Protein AF-0000000083964251 (afdb_homodimer)

Radius of gyration: 28.66 Å; Cα contacts (8 Å, |Δi|>4): 1732; chains: 2; bounding box: 52×90×76 Å

InterPro domains:
  IPR000073 Alpha/beta hydrolase fold-1 [PF00561] (59-366)
  IPR000073 Alpha/beta hydrolase fold-1 [PR00111] (157-170)
  IPR000073 Alpha/beta hydrolase fold-1 [PR00111] (171-184)
  IPR008220 Homoserine/serine acetyltransferase MetX-like [MF_00296] (21-379)
  IPR008220 Homoserine/serine acetyltransferase MetX-like [NF001209] (28-377)
  IPR008220 Homoserine/serine acetyltransferase MetX-like [PIRSF000443] (26-376)
  IPR008220 Homoserine/serine acetyltransferase MetX-like [PTHR32268] (27-377)
  IPR029058 Alpha/Beta hydrolase fold [G3DSA:3.40.50.1820] (35-374)
  IPR029058 Alpha/Beta hydrolase fold [SSF53474] (28-375)

Solvent-accessible surface area (backbone atoms only — not comparable to full-atom values): 38587 Å² total; per-residue (Å²): 128,89,74,75,81,74,79,66,75,78,65,58,86,57,72,64,69,85,62,68,24,37,41,80,41,67,44,78,61,44,55,48,75,36,84,38,38,53,72,39,82,64,37,37,40,13,30,20,34,32,55,57,71,48,96,82,38,59,35,31,31,39,48,36,40,37,82,89,54,48,29,54,41,27,25,72,56,44,94,50,81,24,85,36,53,81,39,37,32,75,81,33,72,47,27,30,78,71,23,17,35,36,19,49,18,49,67,29,32,74,68,69,10,41,21,23,80,37,62,45,98,85,65,44,54,36,29,60,70,44,57,63,48,43,46,67,50,42,38,56,52,49,49,50,47,33,53,74,72,63,45,73,34,30,38,30,32,28,18,35,40,49,5,9,35,39,30,52,41,39,32,48,76,37,32,87,32,28,46,24,38,36,33,26,35,31,49,61,49,45,45,20,53,54,44,40,54,46,49,50,28,49,49,35,26,64,48,17,78,34,20,57,84,46,58,25,87,84,51,97,49,64,31,49,67,10,40,20,46,22,40,35,53,52,47,58,44,34,34,22,65,68,38,42,36,72,74,32,32,76,38,54,25,89,96,39,45,47,79,49,63,55,74,90,67,73,32,40,35,32,46,49,50,51,37,52,48,56,12,51,58,44,50,76,71,53,47,61,64,21,52,46,39,46,50,51,11,52,50,52,32,42,60,26,69,96,44,95,32,60,48,58,29,37,42,49,36,67,82,31,50,72,45,39,28,25,21,69,42,15,71,63,42,40,43,67,47,32,47,51,52,29,58,43,31,73,67,62,48,76,69,46,74,32,91,34,72,43,2,40,49,23,60,67,80,43,41,60,75,45,33,68,59,41,38,62,76,65,66,49,72,132,127,88,75,75,79,76,78,67,75,78,64,58,84,57,74,62,67,84,62,65,24,36,40,79,42,62,44,77,62,44,56,48,76,38,83,38,38,53,74,41,84,64,35,37,39,12,30,20,34,32,54,57,72,48,95,81,37,60,35,30,30,41,47,37,41,36,80,91,55,48,28,53,41,29,24,71,57,44,94,51,82,22,84,37,54,81,38,36,33,76,84,34,72,49,26,29,80,71,23,16,36,35,18,50,18,50,67,29,31,73,70,69,10,41,22,22,81,37,62,46,98,86,67,44,54,38,29,61,69,46,57,63,47,42,46,67,49,43,38,56,52,48,49,50,47,33,53,74,72,61,45,72,33,30,37,30,31,28,18,34,40,50,3,9,34,40,30,51,42,38,33,48,76,38,33,88,33,27,46,25,38,36,33,24,35,31,49,61,48,44,48,20,52,54,42,40,56,45,50,50,26,50,48,35,26,66,48,18,80,36,20,59,84,45,59,25,86,86,50,95,49,64,32,50,68,11,39,22,45,23,40,35,54,51,50,58,44,33,34,24,62,68,40,42,35,71,75,31,32,76,39,54,25,90,96,39,45,48,80,49,63,55,75,89,66,73,30,41,34,33,47,51,51,51,36,50,49,54,12,53,58,45,51,74,72,53,45,61,64,21,52,47,38,46,49,51,11,52,50,53,32,43,61,26,68,96,42,93,33,60,49,58,29,38,42,49,36,66,81,32,48,72,45,40,29,24,20,70,42,13,71,62,42,39,42,67,48,31,46,50,54,28,57,44,30,73,69,61,47,75,69,45,75,33,92,36,72,41,2,40,48,24,59,68,81,42,42,60,75,46,34,68,59,42,38,61,75,65,68,50,72,129

Foldseek 3Di:
DLDPPPVPDPCDQVPPDDFQAQDKGKDKLAKDAAPVGDIDGIWMKIKGKFADQDPVSQFEEEEEEALLAARRQAQGVHDDGHLQHQADYDPHLNHSPRHIYMYIGFDQWDPHIPHQQDAGPVGARCFLVDDQHALLNRLVSVVSVCVVVVQQAHLEQEYEHLSLCSQLLNCLVPVVRYAAYEYELYFQAADPVLLVLLVQLLVLLVVQPQCVSRRNNPPPDHSLRSQLVSQLSVVPLQWFPVVLCVPFNFAFDPPFAQDDDDPDDHGDGPSVVVSSVRSVVSSSPTHSSSSNSSSSNSNGRHSCVVHPDPLRSLQSNVNHHYAAEYEPRADNRHVVNSQVRQCSHPDRDDYHYFDDNTYNCCCRPVVSVCSVVCCVRRNVDD/DLDPPLVPPPCDQVPPDDFQAQDKGKDKLAKDAAPVGDIDGIWMKIKGKFADQDPVSQFEEEEEEALLAARRQAQGVHDDGHLQHQADYDPHLNHSPRHIYMYIGFDQWDPHIPHQQDAGPVGARCFLVDDQHALLNRLVSVVSVCVVVVQQAHLEQEYEHLSLCSQLLNCLVPVVRYAAYEYELYFQAADPVLLVLLVQLLVLLVVQPQCVSRRNNPPPDHSLRSNLVSQLSVLPLQWFPVVLCVPFNFAFDPPFAQDDDDPDDHGDGPSVVVSSVRSVVSSSPTHSSSSNSSSSNSNGGHSCVVHPDPLRSQQSNVNHHYAAEYEPRADNRHVVNSQVRQCSHPDRDDYHYFDDNTYNCCCRVVVSVCSVVCCVRRNVDD

Organism: NCBI:txid453836

pLDDT: mean 94.1, std 14.7, range [18.41, 98.94]

Sequence (764 aa):
MASIVTTEDTIGTEELAEGTHGILRRASVGEYSFEFGGYLPQVALAYETWGELNSERSNAVLVMHALTGDAHVSRGDSQTDGWWEDFVGPGLTVDTDRFYVVSVNMVGGCNGSTGPASLDEQGVPWGSRFPFVTIKDSVRLEQRLATQLGIERWHTVLGGSMGGARALEYAVEFPEQVANLVVMASTGQASAEQIAFAQVQTQSIRLDPHFAGGDYYQNQARPDEGLGLARRLAHLTYRSEAELEHRFGRKAQDGEVPDAPFEGHRGRYQVESYLDHQASKLVNRFDANSYLVLTEALMSHDVARGHESFEHALARLEQVNVLVAAVKSDRLYYPEQSVKLAASLATPKPVHYIDSPIGHDGFLTDAAQLDGVLRTLVFDEDMASIVTTEDTIGTEELAEGTHGILRRASVGEYSFEFGGYLPQVALAYETWGELNSERSNAVLVMHALTGDAHVSRGDSQTDGWWEDFVGPGLTVDTDRFYVVSVNMVGGCNGSTGPASLDEQGVPWGSRFPFVTIKDSVRLEQRLATQLGIERWHTVLGGSMGGARALEYAVEFPEQVANLVVMASTGQASAEQIAFAQVQTQSIRLDPHFAGGDYYQNQARPDEGLGLARRLAHLTYRSEAELEHRFGRKAQDGEVPDAPFEGHRGRYQVESYLDHQASKLVNRFDANSYLVLTEALMSHDVARGHESFEHALARLEQVNVLVAAVKSDRLYYPEQSVKLAASLATPKPVHYIDSPIGHDGFLTDAAQLDGVLRTLVFDED

Secondary structure (DSSP, 8-state):
------------S---SS-SBT--EEEEEEEEE-TTS-EEEEEEEEEEEES---TT---EEEEE--TT--S--S-TTSSS--TTTTTEETTSSEETTTSEEEEEPPTT-SSSSS-TTSB-TTS-B-GGGSPP--HHHHHHHHHHHHHHTT-SSEEEEEEETHHHHHHHHHHHH-GGGEEEEEEES--SB--HHHHHHHHHHHHHHHHSTT-GGG--TTSS---HHHHHHHHHHHHHHHS-HHHHHHHTTTPBPTT--SSS--SSS---BHHHHHHHHHHHHHHTT--HHHHHHHHHHHHT-BTTTTSS-HHHHHHTTTTSEEEEEEETT-SSS-HHHHHHHHHTSSS--PEEEE--TT-TTHHHHTGGGGHHHHIIIII---/------------S---SS-SBT--EEEEEEEEE-TTS-EEEEEEEEEEEES---TT---EEEEE--TT--S--S-TTSSS--TTTTTEETTSSEETTTSEEEEEPPTT-SSSSS-TTSB-TTS-B-GGGSPP--HHHHHHHHHHHHHHTT-SSEEEEEEETHHHHHHHHHHHH-GGGEEEEEEES--SB--HHHHHHHHHHHHHHHHSTT-GGG--TTSS---HHHHHHHHHHHHHHHS-HHHHHHHTTTPBPTT--SSS--SSS---BHHHHHHHHHHHHHHTT--HHHHHHHHHHHHT-BTTTTSS-HHHHHHTTTTSEEEEEEETT-SSS-HHHHHHHHHTSSS--PEEEE--TT-TTHHHHTGGGGHHHHIIIII---

Structure (mmCIF, N/CA/C/O backbone):
data_AF-0000000083964251-model_v1
#
loop_
_entity.id
_entity.type
_entity.pdbx_description
1 polymer 'Homoserine O-acetyltransferase'
#
loop_
_atom_site.group_PDB
_atom_site.id
_atom_site.type_symbol
_atom_site.label_atom_id
_atom_site.label_alt_id
_atom_site.label_comp_id
_atom_site.label_asym_id
_atom_site.label_entity_id
_atom_site.label_seq_id
_atom_site.pdbx_PDB_ins_code
_atom_site.Cartn_x
_atom_site.Cartn_y
_atom_site.Cartn_z
_atom_site.occupancy
_atom_site.B_iso_or_equiv
_atom_site.auth_seq_id
_atom_site.auth_comp_id
_atom_site.auth_asym_id
_atom_site.auth_atom_id
_atom_site.pdbx_PDB_model_num
ATOM 1 N N . MET A 1 1 ? 18.406 0.92 27.328 1 18.5 1 MET A N 1
ATOM 2 C CA . MET A 1 1 ? 17.156 1.455 27.859 1 18.5 1 MET A CA 1
ATOM 3 C C . MET A 1 1 ? 16.828 2.807 27.219 1 18.5 1 MET A C 1
ATOM 5 O O . MET A 1 1 ? 17.469 3.809 27.531 1 18.5 1 MET A O 1
ATOM 9 N N . ALA A 1 2 ? 16.547 2.695 25.859 1 26.42 2 ALA A N 1
ATOM 10 C CA . ALA A 1 2 ? 16.484 3.855 24.969 1 26.42 2 ALA A CA 1
ATOM 11 C C . ALA A 1 2 ? 15.57 4.934 25.531 1 26.42 2 ALA A C 1
ATOM 13 O O . ALA A 1 2 ? 14.375 4.703 25.719 1 26.42 2 ALA A O 1
ATOM 14 N N . SER A 1 3 ? 16.031 5.84 26.453 1 21.2 3 SER A N 1
ATOM 15 C CA . SER A 1 3 ? 15.383 6.848 27.297 1 21.2 3 SER A CA 1
ATOM 16 C C . SER A 1 3 ? 14.523 7.793 26.469 1 21.2 3 SER A C 1
ATOM 18 O O . SER A 1 3 ? 15.023 8.43 25.531 1 21.2 3 SER A O 1
ATOM 20 N N . ILE A 1 4 ? 13.258 7.574 26.25 1 26.89 4 ILE A N 1
ATOM 21 C CA . ILE A 1 4 ? 12.281 8.539 25.766 1 26.89 4 ILE A CA 1
ATOM 22 C C . ILE A 1 4 ? 12.359 9.812 26.609 1 26.89 4 ILE A C 1
ATOM 24 O O . ILE A 1 4 ? 12.227 9.766 27.828 1 26.89 4 ILE A O 1
ATOM 28 N N . VAL A 1 5 ? 13.125 10.82 26.188 1 27.44 5 VAL A N 1
ATOM 29 C CA . VAL A 1 5 ? 13.297 12.125 26.812 1 27.44 5 VAL A CA 1
ATOM 30 C C . VAL A 1 5 ? 11.93 12.734 27.125 1 27.44 5 VAL A C 1
ATOM 32 O O . VAL A 1 5 ? 11.148 13.016 26.219 1 27.44 5 VAL A O 1
ATOM 35 N N . THR A 1 6 ? 11.266 12.195 28.156 1 27.7 6 THR A N 1
ATOM 36 C CA . THR A 1 6 ? 10.094 12.828 28.75 1 27.7 6 THR A CA 1
ATOM 37 C C . THR A 1 6 ? 10.383 14.281 29.094 1 27.7 6 THR A C 1
ATOM 39 O O . THR A 1 6 ? 11.156 14.57 30.016 1 27.7 6 THR A O 1
ATOM 42 N N . THR A 1 7 ? 10.492 15.141 28.125 1 27.19 7 THR A N 1
ATOM 43 C CA . THR A 1 7 ? 10.727 16.562 28.359 1 27.19 7 THR A CA 1
ATOM 44 C C . THR A 1 7 ? 9.594 17.172 29.172 1 27.19 7 THR A C 1
ATOM 46 O O . THR A 1 7 ? 8.492 17.375 28.656 1 27.19 7 THR A O 1
ATOM 49 N N . GLU A 1 8 ? 9.359 16.75 30.391 1 26.19 8 GLU A N 1
ATOM 50 C CA . GLU A 1 8 ? 8.414 17.297 31.359 1 26.19 8 GLU A CA 1
ATOM 51 C C . GLU A 1 8 ? 8.562 18.812 31.469 1 26.19 8 GLU A C 1
ATOM 53 O O . GLU A 1 8 ? 7.883 19.469 32.25 1 26.19 8 GLU A O 1
ATOM 58 N N . ASP A 1 9 ? 9.734 19.469 31.422 1 27.78 9 ASP A N 1
ATOM 59 C CA . ASP A 1 9 ? 9.781 20.812 32 1 27.78 9 ASP A CA 1
ATOM 60 C C . ASP A 1 9 ? 8.727 21.719 31.375 1 27.78 9 ASP A C 1
ATOM 62 O O . ASP A 1 9 ? 8.633 21.812 30.141 1 27.78 9 ASP A O 1
ATOM 66 N N . THR A 1 10 ? 7.562 21.953 31.969 1 29.05 10 THR A N 1
ATOM 67 C CA . THR A 1 10 ? 6.629 23.047 31.719 1 29.05 10 THR A CA 1
ATOM 68 C C . THR A 1 10 ? 7.375 24.328 31.312 1 29.05 10 THR A C 1
ATOM 70 O O . THR A 1 10 ? 8.023 24.953 32.156 1 29.05 10 THR A O 1
ATOM 73 N N . ILE A 1 11 ? 8.172 24.359 30.344 1 29.7 11 ILE A N 1
ATOM 74 C CA . ILE A 1 11 ? 8.906 25.562 29.953 1 29.7 11 ILE A CA 1
ATOM 75 C C . ILE A 1 11 ? 7.938 26.734 29.828 1 29.7 11 ILE A C 1
ATOM 77 O O . ILE A 1 11 ? 6.996 26.688 29.047 1 29.7 11 ILE A O 1
ATOM 81 N N . GLY A 1 12 ? 7.492 27.469 30.938 1 30.11 12 GLY A N 1
ATOM 82 C CA . GLY A 1 12 ? 7.145 28.859 30.688 1 30.11 12 GLY A CA 1
ATOM 83 C C . GLY A 1 12 ? 7.703 29.375 29.375 1 30.11 12 GLY A C 1
ATOM 84 O O . GLY A 1 12 ? 8.555 28.734 28.75 1 30.11 12 GLY A O 1
ATOM 85 N N . THR A 1 13 ? 7.141 30.531 28.766 1 32.75 13 THR A N 1
ATOM 86 C CA . THR A 1 13 ? 7.809 31.141 27.625 1 32.75 13 THR A CA 1
ATOM 87 C C . THR A 1 13 ? 9.32 30.984 27.734 1 32.75 13 THR A C 1
ATOM 89 O O . THR A 1 13 ? 10.008 31.859 28.281 1 32.75 13 THR A O 1
ATOM 92 N N . GLU A 1 14 ? 9.828 30 28.594 1 33.5 14 GLU A N 1
ATOM 93 C CA . GLU A 1 14 ? 11.281 29.938 28.719 1 33.5 14 GLU A CA 1
ATOM 94 C C . GLU A 1 14 ? 11.953 29.938 27.359 1 33.5 14 GLU A C 1
ATOM 96 O O . GLU A 1 14 ? 11.648 29.078 26.516 1 33.5 14 GLU A O 1
ATOM 101 N N . GLU A 1 15 ? 12.234 31.109 26.891 1 37.28 15 GLU A N 1
ATOM 102 C CA . GLU A 1 15 ? 13.109 31.453 25.766 1 37.28 15 GLU A CA 1
ATOM 103 C C . GLU A 1 15 ? 14.25 30.453 25.641 1 37.28 15 GLU A C 1
ATOM 105 O O . GLU A 1 15 ? 15.109 30.359 26.516 1 37.28 15 GLU A O 1
ATOM 110 N N . LEU A 1 16 ? 14.008 29.297 25.328 1 39.72 16 LEU A N 1
ATOM 111 C CA . LEU A 1 16 ? 15.203 28.516 25.062 1 39.72 16 LEU A CA 1
ATOM 112 C C . LEU A 1 16 ? 16.328 29.406 24.531 1 39.72 16 LEU A C 1
ATOM 114 O O . LEU A 1 16 ? 16.297 30.625 24.719 1 39.72 16 LEU A O 1
ATOM 118 N N . ALA A 1 17 ? 16.859 28.875 23.188 1 43.91 17 ALA A N 1
ATOM 119 C CA . ALA A 1 17 ? 18.109 29.328 22.594 1 43.91 17 ALA A CA 1
ATOM 120 C C . ALA A 1 17 ? 18.062 30.828 22.312 1 43.91 17 ALA A C 1
ATOM 122 O O . ALA A 1 17 ? 16.984 31.391 22.109 1 43.91 17 ALA A O 1
ATOM 123 N N . GLU A 1 18 ? 19.031 31.375 22.422 1 54.62 18 GLU A N 1
ATOM 124 C CA . GLU A 1 18 ? 19.312 32.688 21.859 1 54.62 18 GLU A CA 1
ATOM 125 C C . GLU A 1 18 ? 18.953 32.75 20.375 1 54.62 18 GLU A C 1
ATOM 127 O O . GLU A 1 18 ? 19.172 31.797 19.641 1 54.62 18 GLU A O 1
ATOM 132 N N . GLY A 1 19 ? 17.812 33.375 19.969 1 68.5 19 GLY A N 1
ATOM 133 C CA . GLY A 1 19 ? 17.297 33.594 18.641 1 68.5 19 GLY A CA 1
ATOM 134 C C . GLY A 1 19 ? 15.781 33.562 18.562 1 68.5 19 GLY A C 1
ATOM 135 O O . GLY A 1 19 ? 15.125 33.188 19.531 1 68.5 19 GLY A O 1
ATOM 136 N N . THR A 1 20 ? 15.32 34.094 17.516 1 81.38 20 THR A N 1
ATOM 137 C CA . THR A 1 20 ? 13.883 34.281 17.375 1 81.38 20 THR A CA 1
ATOM 138 C C . THR A 1 20 ? 13.336 33.438 16.234 1 81.38 20 THR A C 1
ATOM 140 O O . THR A 1 20 ? 12.242 32.844 16.328 1 81.38 20 THR A O 1
ATOM 143 N N . HIS A 1 21 ? 14.227 33.094 15.305 1 92.5 21 HIS A N 1
ATOM 144 C CA . HIS A 1 21 ? 13.734 32.406 14.102 1 92.5 21 HIS A CA 1
ATOM 145 C C . HIS A 1 21 ? 13.961 30.906 14.195 1 92.5 21 HIS A C 1
ATOM 147 O O . HIS A 1 21 ? 15.086 30.453 14.375 1 92.5 21 HIS A O 1
ATOM 153 N N . GLY A 1 22 ? 12.859 30.172 14.094 1 95.62 22 GLY A N 1
ATOM 154 C CA . GLY A 1 22 ? 12.961 28.734 14.055 1 95.62 22 GLY A CA 1
ATOM 155 C C . GLY A 1 22 ? 13.211 28.109 15.422 1 95.62 22 GLY A C 1
ATOM 156 O O . GLY A 1 22 ? 13.836 27.062 15.523 1 95.62 22 GLY A O 1
ATOM 157 N N . ILE A 1 23 ? 12.891 28.828 16.422 1 95.94 23 ILE A N 1
ATOM 158 C CA . ILE A 1 23 ? 13.031 28.344 17.781 1 95.94 23 ILE A CA 1
ATOM 159 C C . ILE A 1 23 ? 11.656 27.953 18.328 1 95.94 23 ILE A C 1
ATOM 161 O O . ILE A 1 23 ? 10.711 28.75 18.281 1 95.94 23 ILE A O 1
ATOM 165 N N . LEU A 1 24 ? 11.602 26.75 18.828 1 96.69 24 LEU A N 1
ATOM 166 C CA . LEU A 1 24 ? 10.328 26.203 19.281 1 96.69 24 LEU A CA 1
ATOM 167 C C . LEU A 1 24 ? 9.812 26.953 20.5 1 96.69 24 LEU A C 1
ATOM 169 O O . LEU A 1 24 ? 10.547 27.156 21.469 1 96.69 24 LEU A O 1
ATOM 173 N N . ARG A 1 25 ? 8.648 27.391 20.422 1 97.12 25 ARG A N 1
ATOM 174 C CA . ARG A 1 25 ? 7.91 28.016 21.516 1 97.12 25 ARG A CA 1
ATOM 175 C C . ARG A 1 25 ? 6.605 27.281 21.797 1 97.12 25 ARG A C 1
ATOM 177 O O . ARG A 1 25 ? 6.145 26.5 20.969 1 97.12 25 ARG A O 1
ATOM 184 N N . ARG A 1 26 ? 6.039 27.531 22.938 1 97.44 26 ARG A N 1
ATOM 185 C CA . ARG A 1 26 ? 4.77 26.906 23.312 1 97.44 26 ARG A CA 1
ATOM 186 C C . ARG A 1 26 ? 3.787 27.953 23.844 1 97.44 26 ARG A C 1
ATOM 188 O O . ARG A 1 26 ? 4.176 28.859 24.562 1 97.44 26 ARG A O 1
ATOM 195 N N . ALA A 1 27 ? 2.586 27.812 23.469 1 98 27 ALA A N 1
ATOM 196 C CA . ALA A 1 27 ? 1.52 28.688 23.953 1 98 27 ALA A CA 1
ATOM 197 C C . ALA A 1 27 ? 0.315 27.875 24.422 1 98 27 ALA A C 1
ATOM 199 O O . ALA A 1 27 ? -0.091 26.922 23.766 1 98 27 ALA A O 1
ATOM 200 N N . SER A 1 28 ? -0.225 28.234 25.578 1 98.25 28 SER A N 1
ATOM 201 C CA . SER A 1 28 ? -1.48 27.641 26.031 1 98.25 28 SER A CA 1
ATOM 202 C C . SER A 1 28 ? -2.67 28.234 25.281 1 98.25 28 SER A C 1
ATOM 204 O O . SER A 1 28 ? -2.793 29.453 25.156 1 98.25 28 SER A O 1
ATOM 206 N N . VAL A 1 29 ? -3.496 27.344 24.781 1 98.38 29 VAL A N 1
ATOM 207 C CA . VAL A 1 29 ? -4.641 27.844 24.031 1 98.38 29 VAL A CA 1
ATOM 208 C C . VAL A 1 29 ? -5.938 27.469 24.75 1 98.38 29 VAL A C 1
ATOM 210 O O . VAL A 1 29 ? -7.016 27.484 24.141 1 98.38 29 VAL A O 1
ATOM 213 N N . GLY A 1 30 ? -5.883 27.031 26 1 98.12 30 GLY A N 1
ATOM 214 C CA . GLY A 1 30 ? -7.035 26.828 26.859 1 98.12 30 GLY A CA 1
ATOM 215 C C . GLY A 1 30 ? -7.629 25.438 26.75 1 98.12 30 GLY A C 1
ATOM 216 O O . GLY A 1 30 ? -7.027 24.547 26.156 1 98.12 30 GLY A O 1
ATOM 217 N N . GLU A 1 31 ? -8.812 25.281 27.453 1 98.5 31 GLU A N 1
ATOM 218 C CA . GLU A 1 31 ? -9.547 24.016 27.406 1 98.5 31 GLU A CA 1
ATOM 219 C C . GLU A 1 31 ? -10.227 23.812 26.047 1 98.5 31 GLU A C 1
ATOM 221 O O . GLU A 1 31 ? -10.469 24.781 25.328 1 98.5 31 GLU A O 1
ATOM 226 N N . TYR A 1 32 ? -10.469 22.578 25.734 1 98.69 32 TYR A N 1
ATOM 227 C CA . TYR A 1 32 ? -11.055 22.359 24.422 1 98.69 32 TYR A CA 1
ATOM 228 C C . TYR A 1 32 ? -11.938 21.109 24.422 1 98.69 32 TYR A C 1
ATOM 230 O O . TYR A 1 32 ? -11.547 20.062 24.938 1 98.69 32 TYR A O 1
ATOM 238 N N . SER A 1 33 ? -13.18 21.25 23.875 1 98.38 33 SER A N 1
ATOM 239 C CA . SER A 1 33 ? -14.07 20.141 23.562 1 98.38 33 SER A CA 1
ATOM 240 C C . SER A 1 33 ? -14 19.766 22.094 1 98.38 33 SER A C 1
ATOM 242 O O . SER A 1 33 ? -14.336 20.562 21.219 1 98.38 33 SER A O 1
ATOM 244 N N . PHE A 1 34 ? -13.656 18.516 21.828 1 98.12 34 PHE A N 1
ATOM 245 C CA . PHE A 1 34 ? -13.367 18.078 20.469 1 98.12 34 PHE A CA 1
ATOM 246 C C . PHE A 1 34 ? -14.648 17.734 19.719 1 98.12 34 PHE A C 1
ATOM 248 O O . PHE A 1 34 ? -15.648 17.375 20.344 1 98.12 34 PHE A O 1
ATOM 255 N N . GLU A 1 35 ? -14.586 17.828 18.406 1 97.56 35 GLU A N 1
ATOM 256 C CA . GLU A 1 35 ? -15.734 17.719 17.516 1 97.56 35 GLU A CA 1
ATOM 257 C C . GLU A 1 35 ? -16.438 16.375 17.672 1 97.56 35 GLU A C 1
ATOM 259 O O . GLU A 1 35 ? -17.672 16.312 17.656 1 97.56 35 GLU A O 1
ATOM 264 N N . PHE A 1 36 ? -15.664 15.273 17.797 1 96.81 36 PHE A N 1
ATOM 265 C CA . PHE A 1 36 ? -16.266 13.945 17.859 1 96.81 36 PHE A CA 1
ATOM 266 C C . PHE A 1 36 ? -16.344 13.453 19.297 1 96.81 36 PHE A C 1
ATOM 268 O O . PHE A 1 36 ? -16.562 12.266 19.531 1 96.81 36 PHE A O 1
ATOM 275 N N . GLY A 1 37 ? -16.016 14.32 20.25 1 94.75 37 GLY A N 1
ATOM 276 C CA . GLY A 1 37 ? -16.078 13.977 21.672 1 94.75 37 GLY A CA 1
ATOM 277 C C . GLY A 1 37 ? -14.719 14.016 22.344 1 94.75 37 GLY A C 1
ATOM 278 O O . GLY A 1 37 ? -13.688 13.992 21.672 1 94.75 37 GLY A O 1
ATOM 279 N N . GLY A 1 38 ? -14.75 14.078 23.641 1 95.38 38 GLY A N 1
ATOM 280 C CA . GLY A 1 38 ? -13.531 14.219 24.438 1 95.38 38 GLY A CA 1
ATOM 281 C C . GLY A 1 38 ? -13.258 15.648 24.859 1 95.38 38 GLY A C 1
ATOM 282 O O . GLY A 1 38 ? -13.852 16.594 24.328 1 95.38 38 GLY A O 1
ATOM 283 N N . TYR A 1 39 ? -12.445 15.734 25.812 1 97.06 39 TYR A N 1
ATOM 284 C CA . TYR A 1 39 ? -12.18 17.016 26.438 1 97.06 39 TYR A CA 1
ATOM 285 C C . TYR A 1 39 ? -10.773 17.062 27.016 1 97.06 39 TYR A C 1
ATOM 287 O O . TYR A 1 39 ? -10.305 16.078 27.594 1 97.06 39 TYR A O 1
ATOM 295 N N . LEU A 1 40 ? -10.109 18.172 26.766 1 98.44 40 LEU A N 1
ATOM 296 C CA . LEU A 1 40 ? -8.844 18.469 27.422 1 98.44 40 LEU A CA 1
ATOM 297 C C . LEU A 1 40 ? -8.945 19.766 28.219 1 98.44 40 LEU A C 1
ATOM 299 O O . LEU A 1 40 ? -9.344 20.812 27.672 1 98.44 40 LEU A O 1
ATOM 303 N N . PRO A 1 41 ? -8.547 19.734 29.453 1 98.06 41 PRO A N 1
ATOM 304 C CA . PRO A 1 41 ? -8.656 20.938 30.297 1 98.06 41 PRO A CA 1
ATOM 305 C C . PRO A 1 41 ? -7.672 22.031 29.891 1 98.06 41 PRO A C 1
ATOM 307 O O . PRO A 1 41 ? -7.895 23.203 30.188 1 98.06 41 PRO A O 1
ATOM 310 N N . GLN A 1 42 ? -6.621 21.672 29.281 1 97.5 42 GLN A N 1
ATOM 311 C CA . GLN A 1 42 ? -5.609 22.594 28.781 1 97.5 42 GLN A CA 1
ATOM 312 C C . GLN A 1 42 ? -4.91 22.031 27.547 1 97.5 42 GLN A C 1
ATOM 314 O O . GLN A 1 42 ? -4.465 20.891 27.547 1 97.5 42 GLN A O 1
ATOM 319 N N . VAL A 1 43 ? -4.84 22.875 26.547 1 98.75 43 VAL A N 1
ATOM 320 C CA . VAL A 1 43 ? -4.121 22.516 25.328 1 98.75 43 VAL A CA 1
ATOM 321 C C . VAL A 1 43 ? -2.986 23.5 25.078 1 98.75 43 VAL A C 1
ATOM 323 O O . VAL A 1 43 ? -3.174 24.719 25.203 1 98.75 43 VAL A O 1
ATOM 326 N N . ALA A 1 44 ? -1.842 22.969 24.859 1 98.62 44 ALA A N 1
ATOM 327 C CA . ALA A 1 44 ? -0.703 23.766 24.422 1 98.62 44 ALA A CA 1
ATOM 328 C C . ALA A 1 44 ? -0.325 23.469 22.984 1 98.62 44 ALA A C 1
ATOM 330 O O . ALA A 1 44 ? -0.366 22.312 22.547 1 98.62 44 ALA A O 1
ATOM 331 N N . LEU A 1 45 ? 0.016 24.516 22.266 1 98.81 45 LEU A N 1
ATOM 332 C CA . LEU A 1 45 ? 0.527 24.375 20.906 1 98.81 45 LEU A CA 1
ATOM 333 C C . LEU A 1 45 ? 1.983 24.828 20.828 1 98.81 45 LEU A C 1
ATOM 335 O O . LEU A 1 45 ? 2.34 25.891 21.328 1 98.81 45 LEU A O 1
ATOM 339 N N . ALA A 1 46 ? 2.787 23.953 20.266 1 98.75 46 ALA A N 1
ATOM 340 C CA . ALA A 1 46 ? 4.16 24.312 19.938 1 98.75 46 ALA A CA 1
ATOM 341 C C . ALA A 1 46 ? 4.23 24.953 18.547 1 98.75 46 ALA A C 1
ATOM 343 O O . ALA A 1 46 ? 3.537 24.531 17.625 1 98.75 46 ALA A O 1
ATOM 344 N N . TYR A 1 47 ? 5.055 26.031 18.438 1 98.5 47 TYR A N 1
ATOM 345 C CA . TYR A 1 47 ? 5.152 26.734 17.156 1 98.5 47 TYR A CA 1
ATOM 346 C C . TYR A 1 47 ? 6.516 27.391 17 1 98.5 47 TYR A C 1
ATOM 348 O O . TYR A 1 47 ? 7.246 27.562 17.969 1 98.5 47 TYR A O 1
ATOM 356 N N . GLU A 1 48 ? 6.871 27.609 15.758 1 98.38 48 GLU A N 1
ATOM 357 C CA . GLU A 1 48 ? 8.055 28.391 15.398 1 98.38 48 GLU A CA 1
ATOM 358 C C . GLU A 1 48 ? 7.691 29.562 14.484 1 98.38 48 GLU A C 1
ATOM 360 O O . GLU A 1 48 ? 6.637 29.547 13.844 1 98.38 48 GLU A O 1
ATOM 365 N N . THR A 1 49 ? 8.57 30.609 14.555 1 98.19 49 THR A N 1
ATOM 366 C CA . THR A 1 49 ? 8.359 31.766 13.711 1 98.19 49 THR A CA 1
ATOM 367 C C . THR A 1 49 ? 9.656 32.188 13.016 1 98.19 49 THR A C 1
ATOM 369 O O . THR A 1 49 ? 10.742 31.844 13.477 1 98.19 49 THR A O 1
ATOM 372 N N . TRP A 1 50 ? 9.523 32.781 11.883 1 98.19 50 TRP A N 1
ATOM 373 C CA . TRP A 1 50 ? 10.586 33.406 11.094 1 98.19 50 TRP A CA 1
ATOM 374 C C . TRP A 1 50 ? 10.148 34.75 10.57 1 98.19 50 TRP A C 1
ATOM 376 O O . TRP A 1 50 ? 8.969 34.969 10.266 1 98.19 50 TRP A O 1
ATOM 386 N N . GLY A 1 51 ? 11.086 35.688 10.414 1 97.38 51 GLY A N 1
ATOM 387 C CA . GLY A 1 51 ? 10.734 37 9.969 1 97.38 51 GLY A CA 1
ATOM 388 C C . GLY A 1 51 ? 10.055 37.844 11.039 1 97.38 51 GLY A C 1
ATOM 389 O O . GLY A 1 51 ? 10.062 37.469 12.211 1 97.38 51 GLY A O 1
ATOM 390 N N . GLU A 1 52 ? 9.594 39.062 10.586 1 96.12 52 GLU A N 1
ATOM 391 C CA . GLU A 1 52 ? 8.984 40.031 11.516 1 96.12 52 GLU A CA 1
ATOM 392 C C . GLU A 1 52 ? 7.613 40.469 11.023 1 96.12 52 GLU A C 1
ATOM 394 O O . GLU A 1 52 ? 7.426 40.719 9.836 1 96.12 52 GLU A O 1
ATOM 399 N N . LEU A 1 53 ? 6.723 40.438 12.023 1 96.62 53 LEU A N 1
ATOM 400 C CA . LEU A 1 53 ? 5.406 40.969 11.703 1 96.62 53 LEU A CA 1
ATOM 401 C C . LEU A 1 53 ? 5.477 42.469 11.477 1 96.62 53 LEU A C 1
ATOM 403 O O . LEU A 1 53 ? 6.027 43.188 12.297 1 96.62 53 LEU A O 1
ATOM 407 N N . ASN A 1 54 ? 4.938 42.938 10.391 1 96.69 54 ASN A N 1
ATOM 408 C CA . ASN A 1 54 ? 5.004 44.344 10.109 1 96.69 54 ASN A CA 1
ATOM 409 C C . ASN A 1 54 ? 3.977 45.125 10.922 1 96.69 54 ASN A C 1
ATOM 411 O O . ASN A 1 54 ? 3.166 44.531 11.641 1 96.69 54 ASN A O 1
ATOM 415 N N . SER A 1 55 ? 4.008 46.438 10.852 1 96.38 55 SER A N 1
ATOM 416 C CA . SER A 1 55 ? 3.172 47.312 11.68 1 96.38 55 SER A CA 1
ATOM 417 C C . SER A 1 55 ? 1.695 47.125 11.344 1 96.38 55 SER A C 1
ATOM 419 O O . SER A 1 55 ? 0.837 47.219 12.219 1 96.38 55 SER A O 1
ATOM 421 N N . GLU A 1 56 ? 1.437 46.875 10.109 1 96.38 56 GLU A N 1
ATOM 422 C CA . GLU A 1 56 ? 0.06 46.688 9.656 1 96.38 56 GLU A CA 1
ATOM 423 C C . GLU A 1 56 ? -0.436 45.281 9.922 1 96.38 56 GLU A C 1
ATOM 425 O O . GLU A 1 56 ? -1.628 45 9.789 1 96.38 56 GLU A O 1
ATOM 430 N N . ARG A 1 57 ? 0.492 44.344 10.297 1 97.19 57 ARG A N 1
ATOM 431 C CA . ARG A 1 57 ? 0.186 42.969 10.57 1 97.19 57 ARG A CA 1
ATOM 432 C C . ARG A 1 57 ? -0.465 42.281 9.367 1 97.19 57 ARG A C 1
ATOM 434 O O . ARG A 1 57 ? -1.45 41.562 9.508 1 97.19 57 ARG A O 1
ATOM 441 N N . SER A 1 58 ? 0.045 42.656 8.172 1 96.69 58 SER A N 1
ATOM 442 C CA . SER A 1 58 ? -0.557 42.188 6.922 1 96.69 58 SER A CA 1
ATOM 443 C C . SER A 1 58 ? 0.325 41.156 6.227 1 96.69 58 SER A C 1
ATOM 445 O O . SER A 1 58 ? -0.033 40.625 5.168 1 96.69 58 SER A O 1
ATOM 447 N N . ASN A 1 59 ? 1.447 40.812 6.867 1 98.19 59 ASN A N 1
ATOM 448 C CA . ASN A 1 59 ? 2.42 40 6.152 1 98.19 59 ASN A CA 1
ATOM 449 C C . ASN A 1 59 ? 2.611 38.625 6.816 1 98.19 59 ASN A C 1
ATOM 451 O O . ASN A 1 59 ? 3.664 38.031 6.672 1 98.19 59 ASN A O 1
ATOM 455 N N . ALA A 1 60 ? 1.641 38.156 7.59 1 98.69 60 ALA A N 1
ATOM 456 C CA . ALA A 1 60 ? 1.749 36.875 8.281 1 98.69 60 ALA A CA 1
ATOM 457 C C . ALA A 1 60 ? 1.431 35.719 7.348 1 98.69 60 ALA A C 1
ATOM 459 O O . ALA A 1 60 ? 0.453 35.75 6.598 1 98.69 60 ALA A O 1
ATOM 460 N N . VAL A 1 61 ? 2.285 34.688 7.34 1 98.88 61 VAL A N 1
ATOM 461 C CA . VAL A 1 61 ? 2.111 33.469 6.527 1 98.88 61 VAL A CA 1
ATOM 462 C C . VAL A 1 61 ? 2.102 32.25 7.43 1 98.88 61 VAL A C 1
ATOM 464 O O . VAL A 1 61 ? 3.014 32.031 8.234 1 98.88 61 VAL A O 1
ATOM 467 N N . LEU A 1 62 ? 1.062 31.406 7.316 1 98.94 62 LEU A N 1
ATOM 468 C CA . LEU A 1 62 ? 0.957 30.156 8.07 1 98.94 62 LEU A CA 1
ATOM 469 C C . LEU A 1 62 ? 1.324 28.969 7.199 1 98.94 62 LEU A C 1
ATOM 471 O O . LEU A 1 62 ? 0.683 28.719 6.176 1 98.94 62 LEU A O 1
ATOM 475 N N . VAL A 1 63 ? 2.389 28.234 7.586 1 98.88 63 VAL A N 1
ATOM 476 C CA . VAL A 1 63 ? 2.816 27.016 6.895 1 98.88 63 VAL A CA 1
ATOM 477 C C . VAL A 1 63 ? 2.391 25.781 7.695 1 98.88 63 VAL A C 1
ATOM 479 O O . VAL A 1 63 ? 2.785 25.625 8.852 1 98.88 63 VAL A O 1
ATOM 482 N N . MET A 1 64 ? 1.623 24.938 7.047 1 98.75 64 MET A N 1
ATOM 483 C CA . MET A 1 64 ? 1.07 23.781 7.75 1 98.75 64 MET A CA 1
ATOM 484 C C . MET A 1 64 ? 1.786 22.5 7.336 1 98.75 64 MET A C 1
ATOM 486 O O . MET A 1 64 ? 1.91 22.203 6.145 1 98.75 64 MET A O 1
ATOM 490 N N . HIS A 1 65 ? 2.236 21.719 8.312 1 98.62 65 HIS A N 1
ATOM 491 C CA . HIS A 1 65 ? 3.064 20.547 8.055 1 98.62 65 HIS A CA 1
ATOM 492 C C . HIS A 1 65 ? 2.213 19.359 7.613 1 98.62 65 HIS A C 1
ATOM 494 O O . HIS A 1 65 ? 1.008 19.312 7.871 1 98.62 65 HIS A O 1
ATOM 500 N N . ALA A 1 66 ? 2.84 18.406 6.961 1 98.25 66 ALA A N 1
ATOM 501 C CA . ALA A 1 66 ? 2.221 17.141 6.574 1 98.25 66 ALA A CA 1
ATOM 502 C C . ALA A 1 66 ? 2.188 16.156 7.75 1 98.25 66 ALA A C 1
ATOM 504 O O . ALA A 1 66 ? 2.529 16.531 8.875 1 98.25 66 ALA A O 1
ATOM 505 N N . LEU A 1 67 ? 1.722 14.945 7.582 1 97.88 67 LEU A N 1
ATOM 506 C CA . LEU A 1 67 ? 1.302 14 8.609 1 97.88 67 LEU A CA 1
ATOM 507 C C . LEU A 1 67 ? 2.412 13.773 9.633 1 97.88 67 LEU A C 1
ATOM 509 O O . LEU A 1 67 ? 2.166 13.805 10.836 1 97.88 67 LEU A O 1
ATOM 513 N N . THR A 1 68 ? 3.68 13.531 9.18 1 96.62 68 THR A N 1
ATOM 514 C CA . THR A 1 68 ? 4.758 13.25 10.117 1 96.62 68 THR A CA 1
ATOM 515 C C . THR A 1 68 ? 5.719 14.43 10.211 1 96.62 68 THR A C 1
ATOM 517 O O . THR A 1 68 ? 6.914 14.242 10.453 1 96.62 68 THR A O 1
ATOM 520 N N . GLY A 1 69 ? 5.184 15.602 9.945 1 97.19 69 GLY A N 1
ATOM 521 C CA . GLY A 1 69 ? 5.973 16.812 10.102 1 97.19 69 GLY A CA 1
ATOM 522 C C . GLY A 1 69 ? 5.812 17.453 11.469 1 97.19 69 GLY A C 1
ATOM 523 O O . GLY A 1 69 ? 5.305 16.828 12.398 1 97.19 69 GLY A O 1
ATOM 524 N N . ASP A 1 70 ? 6.41 18.625 11.547 1 97.88 70 ASP A N 1
ATOM 525 C CA . ASP A 1 70 ? 6.352 19.422 12.758 1 97.88 70 ASP A CA 1
ATOM 526 C C . ASP A 1 70 ? 6.516 20.906 12.438 1 97.88 70 ASP A C 1
ATOM 528 O O . ASP A 1 70 ? 6.352 21.328 11.289 1 97.88 70 ASP A O 1
ATOM 532 N N . ALA A 1 71 ? 6.75 21.688 13.438 1 98.44 71 ALA A N 1
ATOM 533 C CA . ALA A 1 71 ? 6.773 23.141 13.266 1 98.44 71 ALA A CA 1
ATOM 534 C C . ALA A 1 71 ? 8.102 23.594 12.688 1 98.44 71 ALA A C 1
ATOM 536 O O . ALA A 1 71 ? 8.25 24.766 12.289 1 98.44 71 ALA A O 1
ATOM 537 N N . HIS A 1 72 ? 9.078 22.703 12.516 1 98.25 72 HIS A N 1
ATOM 538 C CA . HIS A 1 72 ? 10.43 23.125 12.133 1 98.25 72 HIS A CA 1
ATOM 539 C C . HIS A 1 72 ? 10.586 23.156 10.617 1 98.25 72 HIS A C 1
ATOM 541 O O . HIS A 1 72 ? 11.227 22.281 10.039 1 98.25 72 HIS A O 1
ATOM 547 N N . VAL A 1 73 ? 10.234 24.234 10.07 1 98.25 73 VAL A N 1
ATOM 548 C CA . VAL A 1 73 ? 10.109 24.375 8.617 1 98.25 73 VAL A CA 1
ATOM 549 C C . VAL A 1 73 ? 11.469 24.75 8.023 1 98.25 73 VAL A C 1
ATOM 551 O O . VAL A 1 73 ? 11.836 24.25 6.953 1 98.25 73 VAL A O 1
ATOM 554 N N . SER A 1 74 ? 12.141 25.594 8.656 1 97.88 74 SER A N 1
ATOM 555 C CA . SER A 1 74 ? 13.438 26.125 8.227 1 97.88 74 SER A CA 1
ATOM 556 C C . SER A 1 74 ? 14.383 26.297 9.406 1 97.88 74 SER A C 1
ATOM 558 O O . SER A 1 74 ? 13.938 26.438 10.547 1 97.88 74 SER A O 1
ATOM 560 N N . ARG A 1 75 ? 15.617 26.359 9.164 1 96.38 75 ARG A N 1
ATOM 561 C CA . ARG A 1 75 ? 16.656 26.391 10.195 1 96.38 75 ARG A CA 1
ATOM 562 C C . ARG A 1 75 ? 16.547 27.641 11.047 1 96.38 75 ARG A C 1
ATOM 564 O O . ARG A 1 75 ? 16.484 27.562 12.273 1 96.38 75 ARG A O 1
ATOM 571 N N . GLY A 1 76 ? 16.578 28.797 10.375 1 95.44 76 GLY A N 1
ATOM 572 C CA . GLY A 1 76 ? 16.656 30.047 11.102 1 95.44 76 GLY A CA 1
ATOM 573 C C . GLY A 1 76 ? 17.844 30.141 12.031 1 95.44 76 GLY A C 1
ATOM 574 O O . GLY A 1 76 ? 18.984 29.906 11.609 1 95.44 76 GLY A O 1
ATOM 575 N N . ASP A 1 77 ? 17.562 30.359 13.344 1 94.75 77 ASP A N 1
ATOM 576 C CA . ASP A 1 77 ? 18.625 30.5 14.336 1 94.75 77 ASP A CA 1
ATOM 577 C C . ASP A 1 77 ? 18.938 29.156 14.992 1 94.75 77 ASP A C 1
ATOM 579 O O . ASP A 1 77 ? 19.797 29.094 15.875 1 94.75 77 ASP A O 1
ATOM 583 N N . SER A 1 78 ? 18.219 28.141 14.523 1 93.5 78 SER A N 1
ATOM 584 C CA . SER A 1 78 ? 18.438 26.828 15.133 1 93.5 78 SER A CA 1
ATOM 585 C C . SER A 1 78 ? 19.688 26.156 14.578 1 93.5 78 SER A C 1
ATOM 587 O O . SER A 1 78 ? 20.422 26.75 13.789 1 93.5 78 SER A O 1
ATOM 589 N N . GLN A 1 79 ? 19.969 24.922 15.008 1 92.75 79 GLN A N 1
ATOM 590 C CA . GLN A 1 79 ? 21.188 24.219 14.633 1 92.75 79 GLN A CA 1
ATOM 591 C C . GLN A 1 79 ? 20.906 23.094 13.641 1 92.75 79 GLN A C 1
ATOM 593 O O . GLN A 1 79 ? 21.828 22.422 13.18 1 92.75 79 GLN A O 1
ATOM 598 N N . THR A 1 80 ? 19.609 22.953 13.359 1 94.75 80 THR A N 1
ATOM 599 C CA . THR A 1 80 ? 19.234 21.875 12.461 1 94.75 80 THR A CA 1
ATOM 600 C C . THR A 1 80 ? 18.406 22.406 11.297 1 94.75 80 THR A C 1
ATOM 602 O O . THR A 1 80 ? 17.625 23.344 11.453 1 94.75 80 THR A O 1
ATOM 605 N N . ASP A 1 81 ? 18.594 21.766 10.18 1 96.69 81 ASP A N 1
ATOM 606 C CA . ASP A 1 81 ? 17.812 22.141 9.016 1 96.69 81 ASP A CA 1
ATOM 607 C C . ASP A 1 81 ? 16.328 21.797 9.211 1 96.69 81 ASP A C 1
ATOM 609 O O . ASP A 1 81 ? 16 20.812 9.875 1 96.69 81 ASP A O 1
ATOM 613 N N . GLY A 1 82 ? 15.477 22.641 8.664 1 97.44 82 GLY A N 1
ATOM 614 C CA . GLY A 1 82 ? 14.055 22.344 8.648 1 97.44 82 GLY A CA 1
ATOM 615 C C . GLY A 1 82 ? 13.648 21.438 7.504 1 97.44 82 GLY A C 1
ATOM 616 O O . GLY A 1 82 ? 14.469 21.125 6.633 1 97.44 82 GLY A O 1
ATOM 617 N N . TRP A 1 83 ? 12.367 21.062 7.531 1 97 83 TRP A N 1
ATOM 618 C CA . TRP A 1 83 ? 11.922 20.062 6.559 1 97 83 TRP A CA 1
ATOM 619 C C . TRP A 1 83 ? 11.625 20.719 5.215 1 97 83 TRP A C 1
ATOM 621 O O . TRP A 1 83 ? 11.422 20.031 4.215 1 97 83 TRP A O 1
ATOM 631 N N . TRP A 1 84 ? 11.609 22.094 5.152 1 98 84 TRP A N 1
ATOM 632 C CA . TRP A 1 84 ? 11.312 22.75 3.893 1 98 84 TRP A CA 1
ATOM 633 C C . TRP A 1 84 ? 12.32 23.859 3.607 1 98 84 TRP A C 1
ATOM 635 O O . TRP A 1 84 ? 11.953 24.953 3.188 1 98 84 TRP A O 1
ATOM 645 N N . GLU A 1 85 ? 13.594 23.641 3.727 1 95.69 85 GLU A N 1
ATOM 646 C CA . GLU A 1 85 ? 14.711 24.578 3.67 1 95.69 85 GLU A CA 1
ATOM 647 C C . GLU A 1 85 ? 14.789 25.266 2.307 1 95.69 85 GLU A C 1
ATOM 649 O O . GLU A 1 85 ? 15.203 26.422 2.211 1 95.69 85 GLU A O 1
ATOM 654 N N . ASP A 1 86 ? 14.43 24.625 1.273 1 95.25 86 ASP A N 1
ATOM 655 C CA . ASP A 1 86 ? 14.609 25.172 -0.073 1 95.25 86 ASP A CA 1
ATOM 656 C C . ASP A 1 86 ? 13.406 26 -0.497 1 95.25 86 ASP A C 1
ATOM 658 O O . ASP A 1 86 ? 13.422 26.641 -1.556 1 95.25 86 ASP A O 1
ATOM 662 N N . PHE A 1 87 ? 12.414 26.094 0.358 1 97.94 87 PHE A N 1
ATOM 663 C CA . PHE A 1 87 ? 11.164 26.75 -0.029 1 97.94 87 PHE A CA 1
ATOM 664 C C . PHE A 1 87 ? 10.852 27.906 0.907 1 97.94 87 PHE A C 1
ATOM 666 O O . PHE A 1 87 ? 10.266 28.906 0.487 1 97.94 87 PHE A O 1
ATOM 673 N N . VAL A 1 88 ? 11.242 27.859 2.197 1 98.19 88 VAL A N 1
ATOM 674 C CA . VAL A 1 88 ? 10.977 28.859 3.221 1 98.19 88 VAL A CA 1
ATOM 675 C C . VAL A 1 88 ? 12.297 29.391 3.781 1 98.19 88 VAL A C 1
ATOM 677 O O . VAL A 1 88 ? 13.102 28.625 4.32 1 98.19 88 VAL A O 1
ATOM 680 N N . GLY A 1 89 ? 12.531 30.609 3.625 1 97.62 89 GLY A N 1
ATOM 681 C CA . GLY A 1 89 ? 13.742 31.25 4.09 1 97.62 89 GLY A CA 1
ATOM 682 C C . GLY A 1 89 ? 13.992 32.594 3.439 1 97.62 89 GLY A C 1
ATOM 683 O O . GLY A 1 89 ? 13.18 33.062 2.641 1 97.62 89 GLY A O 1
ATOM 684 N N . PRO A 1 90 ? 15.125 33.219 3.832 1 97.06 90 PRO A N 1
ATOM 685 C CA . PRO A 1 90 ? 15.438 34.531 3.256 1 97.06 90 PRO A CA 1
ATOM 686 C C . PRO A 1 90 ? 15.609 34.469 1.739 1 97.06 90 PRO A C 1
ATOM 688 O O . PRO A 1 90 ? 16.453 33.75 1.232 1 97.06 90 PRO A O 1
ATOM 691 N N . GLY A 1 91 ? 14.82 35.25 1.047 1 96.62 91 GLY A N 1
ATOM 692 C CA . GLY A 1 91 ? 14.93 35.375 -0.397 1 96.62 91 GLY A CA 1
ATOM 693 C C . GLY A 1 91 ? 14.297 34.219 -1.15 1 96.62 91 GLY A C 1
ATOM 694 O O . GLY A 1 91 ? 14.297 34.219 -2.383 1 96.62 91 GLY A O 1
ATOM 695 N N . LEU A 1 92 ? 13.742 33.281 -0.465 1 97.62 92 LEU A N 1
ATOM 696 C CA . LEU A 1 92 ? 13.141 32.094 -1.09 1 97.62 92 LEU A CA 1
ATOM 697 C C . LEU A 1 92 ? 11.672 32.344 -1.414 1 97.62 92 LEU A C 1
ATOM 699 O O . LEU A 1 92 ? 11.195 33.5 -1.33 1 97.62 92 LEU A O 1
ATOM 703 N N . THR A 1 93 ? 10.969 31.297 -1.955 1 97.88 93 THR A N 1
ATOM 704 C CA . THR A 1 93 ? 9.578 31.453 -2.387 1 97.88 93 THR A CA 1
ATOM 705 C C . THR A 1 93 ? 8.727 32.031 -1.265 1 97.88 93 THR A C 1
ATOM 707 O O . THR A 1 93 ? 8.016 33.031 -1.47 1 97.88 93 THR A O 1
ATOM 710 N N . VAL A 1 94 ? 8.758 31.406 -0.081 1 98.31 94 VAL A N 1
ATOM 711 C CA . VAL A 1 94 ? 8.234 32.031 1.131 1 98.31 94 VAL A CA 1
ATOM 712 C C . VAL A 1 94 ? 9.344 32.812 1.824 1 98.31 94 VAL A C 1
ATOM 714 O O . VAL A 1 94 ? 10.086 32.25 2.641 1 98.31 94 VAL A O 1
ATOM 717 N N . ASP A 1 95 ? 9.391 34.062 1.545 1 98.12 95 ASP A N 1
ATOM 718 C CA . ASP A 1 95 ? 10.531 34.906 1.86 1 98.12 95 ASP A CA 1
ATOM 719 C C . ASP A 1 95 ? 10.438 35.469 3.285 1 98.12 95 ASP A C 1
ATOM 721 O O . ASP A 1 95 ? 9.727 36.438 3.537 1 98.12 95 ASP A O 1
ATOM 725 N N . THR A 1 96 ? 11.289 35 4.168 1 97.62 96 THR A N 1
ATOM 726 C CA . THR A 1 96 ? 11.227 35.375 5.57 1 97.62 96 THR A CA 1
ATOM 727 C C . THR A 1 96 ? 11.82 36.781 5.781 1 97.62 96 THR A C 1
ATOM 729 O O . THR A 1 96 ? 11.773 37.312 6.887 1 97.62 96 THR A O 1
ATOM 732 N N . ASP A 1 97 ? 12.383 37.375 4.727 1 97.12 97 ASP A N 1
ATOM 733 C CA . ASP A 1 97 ? 12.766 38.781 4.777 1 97.12 97 ASP A CA 1
ATOM 734 C C . ASP A 1 97 ? 11.555 39.688 4.613 1 97.12 97 ASP A C 1
ATOM 736 O O . ASP A 1 97 ? 11.586 40.844 5.012 1 97.12 97 ASP A O 1
ATOM 740 N N . ARG A 1 98 ? 10.539 39.156 4.074 1 97.5 98 ARG A N 1
ATOM 741 C CA . ARG A 1 98 ? 9.359 39.969 3.736 1 97.5 98 ARG A CA 1
ATOM 742 C C . ARG A 1 98 ? 8.164 39.562 4.598 1 97.5 98 ARG A C 1
ATOM 744 O O . ARG A 1 98 ? 7.305 40.406 4.891 1 97.5 98 ARG A O 1
ATOM 751 N N . PHE A 1 99 ? 8.117 38.344 4.961 1 98.31 99 PHE A N 1
ATOM 752 C CA . PHE A 1 99 ? 6.926 37.812 5.621 1 98.31 99 PHE A CA 1
ATOM 753 C C . PHE A 1 99 ? 7.258 37.312 7.02 1 98.31 99 PHE A C 1
ATOM 755 O O . PHE A 1 99 ? 8.398 36.938 7.297 1 98.31 99 PHE A O 1
ATOM 762 N N . TYR A 1 100 ? 6.258 37.438 7.895 1 98.19 100 TYR A N 1
ATOM 763 C CA . TYR A 1 100 ? 6.27 36.781 9.195 1 98.19 100 TYR A CA 1
ATOM 764 C C . TYR A 1 100 ? 5.684 35.375 9.109 1 98.19 100 TYR A C 1
ATOM 766 O O . TYR A 1 100 ? 4.465 35.188 9.078 1 98.19 100 TYR A O 1
ATOM 774 N N . VAL A 1 101 ? 6.57 34.375 9.125 1 98.75 101 VAL A N 1
ATOM 775 C CA . VAL A 1 101 ? 6.168 33 8.875 1 98.75 101 VAL A CA 1
ATOM 776 C C . VAL A 1 101 ? 5.957 32.281 10.203 1 98.75 101 VAL A C 1
ATOM 778 O O . VAL A 1 101 ? 6.801 32.344 11.102 1 98.75 101 VAL A O 1
ATOM 781 N N . VAL A 1 102 ? 4.809 31.609 10.328 1 98.75 102 VAL A N 1
ATOM 782 C CA . VAL A 1 102 ? 4.465 30.828 11.508 1 98.75 102 VAL A CA 1
ATOM 783 C C . VAL A 1 102 ? 4.188 29.391 11.102 1 98.75 102 VAL A C 1
ATOM 785 O O . VAL A 1 102 ? 3.559 29.125 10.078 1 98.75 102 VAL A O 1
ATOM 788 N N . SER A 1 103 ? 4.691 28.453 11.828 1 98.81 103 SER A N 1
ATOM 789 C CA . SER A 1 103 ? 4.34 27.031 11.703 1 98.81 103 SER A CA 1
ATOM 790 C C . SER A 1 103 ? 3.998 26.438 13.062 1 98.81 103 SER A C 1
ATOM 792 O O . SER A 1 103 ? 4.676 26.703 14.055 1 98.81 103 SER A O 1
ATOM 794 N N . VAL A 1 104 ? 2.988 25.656 13.102 1 98.81 104 VAL A N 1
ATOM 795 C CA . VAL A 1 104 ? 2.459 25.109 14.344 1 98.81 104 VAL A CA 1
ATOM 796 C C . VAL A 1 104 ? 2.469 23.578 14.289 1 98.81 104 VAL A C 1
ATOM 798 O O . VAL A 1 104 ? 2.045 22.984 13.297 1 98.81 104 VAL A O 1
ATOM 801 N N . ASN A 1 105 ? 3.004 22.984 15.297 1 98.81 105 ASN A N 1
ATOM 802 C CA . ASN A 1 105 ? 2.814 21.547 15.43 1 98.81 105 ASN A CA 1
ATOM 803 C C . ASN A 1 105 ? 1.378 21.203 15.812 1 98.81 105 ASN A C 1
ATOM 805 O O . ASN A 1 105 ? 0.874 21.672 16.828 1 98.81 105 ASN A O 1
ATOM 809 N N . MET A 1 106 ? 0.788 20.406 15.086 1 98.81 106 MET A N 1
ATOM 810 C CA . MET A 1 106 ? -0.633 20.094 15.234 1 98.81 106 MET A CA 1
ATOM 811 C C . MET A 1 106 ? -0.907 19.438 16.578 1 98.81 106 MET A C 1
ATOM 813 O O . MET A 1 106 ? -0.101 18.641 17.062 1 98.81 106 MET A O 1
ATOM 817 N N . VAL A 1 107 ? -2.053 19.797 17.203 1 98.88 107 VAL A N 1
ATOM 818 C CA . VAL A 1 107 ? -2.508 19.078 18.391 1 98.88 107 VAL A CA 1
ATOM 819 C C . VAL A 1 107 ? -2.57 17.578 18.078 1 98.88 107 VAL A C 1
ATOM 821 O O . VAL A 1 107 ? -2.979 17.172 17 1 98.88 107 VAL A O 1
ATOM 824 N N . GLY A 1 108 ? -2.186 16.781 19.016 1 98.81 108 GLY A N 1
ATOM 825 C CA . GLY A 1 108 ? -2.094 15.344 18.797 1 98.81 108 GLY A CA 1
ATOM 826 C C . GLY A 1 108 ? -0.724 14.898 18.312 1 98.81 108 GLY A C 1
ATOM 827 O O . GLY A 1 108 ? -0.417 13.703 18.312 1 98.81 108 GLY A O 1
ATOM 828 N N . GLY A 1 109 ? 0.124 15.891 17.891 1 98.62 109 GLY A N 1
ATOM 829 C CA . GLY A 1 109 ? 1.487 15.586 17.484 1 98.62 109 GLY A CA 1
ATOM 830 C C . GLY A 1 109 ? 2.402 15.273 18.641 1 98.62 109 GLY A C 1
ATOM 831 O O . GLY A 1 109 ? 1.961 15.234 19.797 1 98.62 109 GLY A O 1
ATOM 832 N N . CYS A 1 110 ? 3.674 15.039 18.359 1 98.31 110 CYS A N 1
ATOM 833 C CA . CYS A 1 110 ? 4.582 14.625 19.422 1 98.31 110 CYS A CA 1
ATOM 834 C C . CYS A 1 110 ? 5.816 15.516 19.469 1 98.31 110 CYS A C 1
ATOM 836 O O . CYS A 1 110 ? 6.855 15.125 20 1 98.31 110 CYS A O 1
ATOM 838 N N . ASN A 1 111 ? 5.719 16.672 18.828 1 97.88 111 ASN A N 1
ATOM 839 C CA . ASN A 1 111 ? 6.84 17.594 18.812 1 97.88 111 ASN A CA 1
ATOM 840 C C . ASN A 1 111 ? 6.492 18.906 19.516 1 97.88 111 ASN A C 1
ATOM 842 O O . ASN A 1 111 ? 6.652 19.984 18.938 1 97.88 111 ASN A O 1
ATOM 846 N N . GLY A 1 112 ? 5.977 18.797 20.719 1 97.88 112 GLY A N 1
ATOM 847 C CA . GLY A 1 112 ? 5.805 19.969 21.562 1 97.88 112 GLY A CA 1
ATOM 848 C C . GLY A 1 112 ? 4.352 20.281 21.875 1 97.88 112 GLY A C 1
ATOM 849 O O . GLY A 1 112 ? 4.027 20.719 22.984 1 97.88 112 GLY A O 1
ATOM 850 N N . SER A 1 113 ? 3.461 20.062 20.906 1 98.81 113 SER A N 1
ATOM 851 C CA . SER A 1 113 ? 2.039 20.281 21.156 1 98.81 113 SER A CA 1
ATOM 852 C C . SER A 1 113 ? 1.446 19.172 22.016 1 98.81 113 SER A C 1
ATOM 854 O O . SER A 1 113 ? 1.98 18.062 22.047 1 98.81 113 SER A O 1
ATOM 856 N N . THR A 1 114 ? 0.322 19.5 22.688 1 98.88 114 THR A N 1
ATOM 857 C CA . THR A 1 114 ? -0.368 18.484 23.469 1 98.88 114 THR A CA 1
ATOM 858 C C . THR A 1 114 ? -0.747 17.281 22.609 1 98.88 114 THR A C 1
ATOM 860 O O . THR A 1 114 ? -1.35 17.453 21.547 1 98.88 114 THR A O 1
ATOM 863 N N . GLY A 1 115 ? -0.297 16.141 23 1 98.81 115 GLY A N 1
ATOM 864 C CA . GLY A 1 115 ? -0.587 14.875 22.344 1 98.81 115 GLY A CA 1
ATOM 865 C C . GLY A 1 115 ? -0.701 13.703 23.312 1 98.81 115 GLY A C 1
ATOM 866 O O . GLY A 1 115 ? -0.712 13.898 24.531 1 98.81 115 GLY A O 1
ATOM 867 N N . PRO A 1 116 ? -0.832 12.555 22.781 1 98.81 116 PRO A N 1
ATOM 868 C CA . PRO A 1 116 ? -1.02 11.375 23.641 1 98.81 116 PRO A CA 1
ATOM 869 C C . PRO A 1 116 ? 0.106 11.203 24.656 1 98.81 116 PRO A C 1
ATOM 871 O O . PRO A 1 116 ? -0.125 10.695 25.75 1 98.81 116 PRO A O 1
ATOM 874 N N . ALA A 1 117 ? 1.287 11.602 24.312 1 98.56 117 ALA A N 1
ATOM 875 C CA . ALA A 1 117 ? 2.441 11.414 25.188 1 98.56 117 ALA A CA 1
ATOM 876 C C . ALA A 1 117 ? 2.484 12.469 26.281 1 98.56 117 ALA A C 1
ATOM 878 O O . ALA A 1 117 ? 3.223 12.336 27.266 1 98.56 117 ALA A O 1
ATOM 879 N N . SER A 1 118 ? 1.752 13.57 26.141 1 98.56 118 SER A N 1
ATOM 880 C CA . SER A 1 118 ? 1.718 14.625 27.156 1 98.56 118 SER A CA 1
ATOM 881 C C . SER A 1 118 ? 1.109 14.133 28.453 1 98.56 118 SER A C 1
ATOM 883 O O . SER A 1 118 ? 0.324 13.18 28.469 1 98.56 118 SER A O 1
ATOM 885 N N . LEU A 1 119 ? 1.427 14.812 29.547 1 97.94 119 LEU A N 1
ATOM 886 C CA . LEU A 1 119 ? 0.956 14.422 30.875 1 97.94 119 LEU A CA 1
ATOM 887 C C . LEU A 1 119 ? -0.335 15.156 31.234 1 97.94 119 LEU A C 1
ATOM 889 O O . LEU A 1 119 ? -0.487 16.344 30.922 1 97.94 119 LEU A O 1
ATOM 893 N N . ASP A 1 120 ? -1.193 14.422 31.875 1 96.94 120 ASP A N 1
ATOM 894 C CA . ASP A 1 120 ? -2.383 15.055 32.438 1 96.94 120 ASP A CA 1
ATOM 895 C C . ASP A 1 120 ? -2.086 15.688 33.781 1 96.94 120 ASP A C 1
ATOM 897 O O . ASP A 1 120 ? -0.925 15.797 34.188 1 96.94 120 ASP A O 1
ATOM 901 N N . GLU A 1 121 ? -3.092 16.156 34.438 1 95.62 121 GLU A N 1
ATOM 902 C CA . GLU A 1 121 ? -2.938 16.875 35.688 1 95.62 121 GLU A CA 1
ATOM 903 C C . GLU A 1 121 ? -2.344 15.977 36.781 1 95.62 121 GLU A C 1
ATOM 905 O O . GLU A 1 121 ? -1.746 16.469 37.719 1 95.62 121 GLU A O 1
ATOM 910 N N . GLN A 1 122 ? -2.533 14.695 36.594 1 97.06 122 GLN A N 1
ATOM 911 C CA . GLN A 1 122 ? -2.033 13.75 37.594 1 97.06 122 GLN A CA 1
ATOM 912 C C . GLN A 1 122 ? -0.647 13.234 37.219 1 97.06 122 GLN A C 1
ATOM 914 O O . GLN A 1 122 ? -0.092 12.367 37.875 1 97.06 122 GLN A O 1
ATOM 919 N N . GLY A 1 123 ? -0.153 13.641 36.094 1 96.88 123 GLY A N 1
ATOM 920 C CA . GLY A 1 123 ? 1.183 13.25 35.688 1 96.88 123 GLY A CA 1
ATOM 921 C C . GLY A 1 123 ? 1.205 11.961 34.875 1 96.88 123 GLY A C 1
ATOM 922 O O . GLY A 1 123 ? 2.252 11.32 34.75 1 96.88 123 GLY A O 1
ATOM 923 N N . VAL A 1 124 ? 0.059 11.594 34.438 1 97.5 124 VAL A N 1
ATOM 924 C CA . VAL A 1 124 ? -0.066 10.367 33.656 1 97.5 124 VAL A CA 1
ATOM 925 C C . VAL A 1 124 ? -0.25 10.711 32.188 1 97.5 124 VAL A C 1
ATOM 927 O O . VAL A 1 124 ? -1.053 11.586 31.828 1 97.5 124 VAL A O 1
ATOM 930 N N . PRO A 1 125 ? 0.541 10.031 31.328 1 98.5 125 PRO A N 1
ATOM 931 C CA . PRO A 1 125 ? 0.314 10.297 29.906 1 98.5 125 PRO A CA 1
ATOM 932 C C . PRO A 1 125 ? -1.13 10.047 29.484 1 98.5 125 PRO A C 1
ATOM 934 O O . PRO A 1 125 ? -1.758 9.094 29.953 1 98.5 125 PRO A O 1
ATOM 937 N N . TRP A 1 126 ? -1.643 10.875 28.609 1 98.5 126 TRP A N 1
ATOM 938 C CA . TRP A 1 126 ? -3.01 10.695 28.125 1 98.5 126 TRP A CA 1
ATOM 939 C C . TRP A 1 126 ? -3.186 9.32 27.484 1 98.5 126 TRP A C 1
ATOM 941 O O . TRP A 1 126 ? -4.164 8.625 27.766 1 98.5 126 TRP A O 1
ATOM 951 N N . GLY A 1 127 ? -2.152 8.938 26.609 1 98.12 127 GLY A N 1
ATOM 952 C CA . GLY A 1 127 ? -2.178 7.617 26 1 98.12 127 GLY A CA 1
ATOM 953 C C . GLY A 1 127 ? -3.479 7.309 25.281 1 98.12 127 GLY A C 1
ATOM 954 O O . GLY A 1 127 ? -3.928 8.094 24.438 1 98.12 127 GLY A O 1
ATOM 955 N N . SER A 1 128 ? -4.125 6.223 25.672 1 97.19 128 SER A N 1
ATOM 956 C CA . SER A 1 128 ? -5.344 5.75 25.031 1 97.19 128 SER A CA 1
ATOM 957 C C . SER A 1 128 ? -6.527 6.656 25.344 1 97.19 128 SER A C 1
ATOM 959 O O . SER A 1 128 ? -7.574 6.574 24.703 1 97.19 128 SER A O 1
ATOM 961 N N . ARG A 1 129 ? -6.352 7.535 26.312 1 96.94 129 ARG A N 1
ATOM 962 C CA . ARG A 1 129 ? -7.441 8.414 26.719 1 96.94 129 ARG A CA 1
ATOM 963 C C . ARG A 1 129 ? -7.48 9.68 25.875 1 96.94 129 ARG A C 1
ATOM 965 O O . ARG A 1 129 ? -8.414 10.469 25.969 1 96.94 129 ARG A O 1
ATOM 972 N N . PHE A 1 130 ? -6.418 9.922 25.094 1 98.06 130 PHE A N 1
ATOM 973 C CA . PHE A 1 130 ? -6.391 11.125 24.266 1 98.06 130 PHE A CA 1
ATOM 974 C C . PHE A 1 130 ? -7.57 11.148 23.312 1 98.06 130 PHE A C 1
ATOM 976 O O . PHE A 1 130 ? -7.914 10.125 22.703 1 98.06 130 PHE A O 1
ATOM 983 N N . PRO A 1 131 ? -8.188 12.266 23.094 1 97.44 131 PRO A N 1
ATOM 984 C CA . PRO A 1 131 ? -9.406 12.336 22.266 1 97.44 131 PRO A CA 1
ATOM 985 C C . PRO A 1 131 ? -9.125 12.164 20.781 1 97.44 131 PRO A C 1
ATOM 987 O O . PRO A 1 131 ? -7.992 12.367 20.328 1 97.44 131 PRO A O 1
ATOM 990 N N . PHE A 1 132 ? -10.203 11.766 20.078 1 97.81 132 PHE A N 1
ATOM 991 C CA . PHE A 1 132 ? -10.164 11.836 18.625 1 97.81 132 PHE A CA 1
ATOM 992 C C . PHE A 1 132 ? -10.07 13.289 18.156 1 97.81 132 PHE A C 1
ATOM 994 O O . PHE A 1 132 ? -10.875 14.125 18.562 1 97.81 132 PHE A O 1
ATOM 1001 N N . VAL A 1 133 ? -9.086 13.609 17.328 1 98.44 133 VAL A N 1
ATOM 1002 C CA . VAL A 1 133 ? -8.867 14.953 16.797 1 98.44 133 VAL A CA 1
ATOM 1003 C C . VAL A 1 133 ? -9.281 15.008 15.328 1 98.44 133 VAL A C 1
ATOM 1005 O O . VAL A 1 133 ? -8.922 14.125 14.547 1 98.44 133 VAL A O 1
ATOM 1008 N N . THR A 1 134 ? -10.062 15.977 14.938 1 98.5 134 THR A N 1
ATOM 1009 C CA . THR A 1 134 ? -10.344 16.234 13.531 1 98.5 134 THR A CA 1
ATOM 1010 C C . THR A 1 134 ? -9.469 17.359 13 1 98.5 134 THR A C 1
ATOM 1012 O O . THR A 1 134 ? -8.844 18.094 13.773 1 98.5 134 THR A O 1
ATOM 1015 N N . ILE A 1 135 ? -9.406 17.484 11.727 1 98.69 135 ILE A N 1
ATOM 1016 C CA . ILE A 1 135 ? -8.711 18.625 11.133 1 98.69 135 ILE A CA 1
ATOM 1017 C C . ILE A 1 135 ? -9.367 19.922 11.57 1 98.69 135 ILE A C 1
ATOM 1019 O O . ILE A 1 135 ? -8.68 20.922 11.812 1 98.69 135 ILE A O 1
ATOM 1023 N N . LYS A 1 136 ? -10.648 19.953 11.703 1 98.44 136 LYS A N 1
ATOM 1024 C CA . LYS A 1 136 ? -11.383 21.125 12.188 1 98.44 136 LYS A CA 1
ATOM 1025 C C . LYS A 1 136 ? -10.953 21.5 13.602 1 98.44 136 LYS A C 1
ATOM 1027 O O . LYS A 1 136 ? -10.766 22.688 13.906 1 98.44 136 LYS A O 1
ATOM 1032 N N . ASP A 1 137 ? -10.844 20.5 14.461 1 98.81 137 ASP A N 1
ATOM 1033 C CA . ASP A 1 137 ? -10.352 20.75 15.812 1 98.81 137 ASP A CA 1
ATOM 1034 C C . ASP A 1 137 ? -8.992 21.438 15.773 1 98.81 137 ASP A C 1
ATOM 1036 O O . ASP A 1 137 ? -8.758 22.406 16.516 1 98.81 137 ASP A O 1
ATOM 1040 N N . SER A 1 138 ? -8.109 20.938 14.953 1 98.75 138 SER A N 1
ATOM 1041 C CA . SER A 1 138 ? -6.746 21.469 14.875 1 98.75 138 SER A CA 1
ATOM 1042 C C . SER A 1 138 ? -6.742 22.922 14.438 1 98.75 138 SER A C 1
ATOM 1044 O O . SER A 1 138 ? -6.059 23.75 15.031 1 98.75 138 SER A O 1
ATOM 1046 N N . VAL A 1 139 ? -7.516 23.25 13.414 1 98.69 139 VAL A N 1
ATOM 1047 C CA . VAL A 1 139 ? -7.445 24.609 12.867 1 98.69 139 VAL A CA 1
ATOM 1048 C C . VAL A 1 139 ? -8.133 25.578 13.812 1 98.69 139 VAL A C 1
ATOM 1050 O O . VAL A 1 139 ? -7.723 26.734 13.93 1 98.69 139 VAL A O 1
ATOM 1053 N N . ARG A 1 140 ? -9.148 25.156 14.578 1 98.81 140 ARG A N 1
ATOM 1054 C CA . ARG A 1 140 ? -9.789 26.016 15.57 1 98.81 140 ARG A CA 1
ATOM 1055 C C . ARG A 1 140 ? -8.82 26.359 16.688 1 98.81 140 ARG A C 1
ATOM 1057 O O . ARG A 1 140 ? -8.797 27.5 17.156 1 98.81 140 ARG A O 1
ATOM 1064 N N . LEU A 1 141 ? -8.094 25.391 17.078 1 98.88 141 LEU A N 1
ATOM 1065 C CA . LEU A 1 141 ? -7.086 25.641 18.109 1 98.88 141 LEU A CA 1
ATOM 1066 C C . LEU A 1 141 ? -5.98 26.547 17.578 1 98.88 141 LEU A C 1
ATOM 1068 O O . LEU A 1 141 ? -5.48 27.406 18.297 1 98.88 141 LEU A O 1
ATOM 1072 N N . GLU A 1 142 ? -5.594 26.375 16.375 1 98.81 142 GLU A N 1
ATOM 1073 C CA . GLU A 1 142 ? -4.551 27.188 15.758 1 98.81 142 GLU A CA 1
ATOM 1074 C C . GLU A 1 142 ? -5.027 28.625 15.547 1 98.81 142 GLU A C 1
ATOM 1076 O O . GLU A 1 142 ? -4.23 29.562 15.617 1 98.81 142 GLU A O 1
ATOM 1081 N N . GLN A 1 143 ? -6.312 28.812 15.32 1 98.81 143 GLN A N 1
ATOM 1082 C CA . GLN A 1 143 ? -6.879 30.156 15.242 1 98.81 143 GLN A CA 1
ATOM 1083 C C . GLN A 1 143 ? -6.734 30.891 16.562 1 98.81 143 GLN A C 1
ATOM 1085 O O . GLN A 1 143 ? -6.488 32.094 16.594 1 98.81 143 GLN A O 1
ATOM 1090 N N . ARG A 1 144 ? -6.879 30.188 17.672 1 98.75 144 ARG A N 1
ATOM 1091 C CA . ARG A 1 144 ? -6.66 30.797 18.984 1 98.75 144 ARG A CA 1
ATOM 1092 C C . ARG A 1 144 ? -5.223 31.297 19.125 1 98.75 144 ARG A C 1
ATOM 1094 O O . ARG A 1 144 ? -4.977 32.375 19.688 1 98.75 144 ARG A O 1
ATOM 1101 N N . LEU A 1 145 ? -4.324 30.469 18.641 1 98.62 145 LEU A N 1
ATOM 1102 C CA . LEU A 1 145 ? -2.926 30.875 18.656 1 98.62 145 LEU A CA 1
ATOM 1103 C C . LEU A 1 145 ? -2.711 32.125 17.781 1 98.62 145 LEU A C 1
ATOM 1105 O O . LEU A 1 145 ? -1.966 33.031 18.172 1 98.62 145 LEU A O 1
ATOM 1109 N N . ALA A 1 146 ? -3.307 32.156 16.609 1 98.62 146 ALA A N 1
ATOM 1110 C CA . ALA A 1 146 ? -3.203 33.312 15.742 1 98.62 146 ALA A CA 1
ATOM 1111 C C . ALA A 1 146 ? -3.648 34.594 16.469 1 98.62 146 ALA A C 1
ATOM 1113 O O . ALA A 1 146 ? -3.002 35.625 16.359 1 98.62 146 ALA A O 1
ATOM 1114 N N . THR A 1 147 ? -4.734 34.469 17.203 1 97.81 147 THR A N 1
ATOM 1115 C CA . THR A 1 147 ? -5.25 35.594 17.984 1 97.81 147 THR A CA 1
ATOM 1116 C C . THR A 1 147 ? -4.23 36.062 19.016 1 97.81 147 THR A C 1
ATOM 1118 O O . THR A 1 147 ? -4.008 37.25 19.203 1 97.81 147 THR A O 1
ATOM 1121 N N . GLN A 1 148 ? -3.625 35.125 19.656 1 97.44 148 GLN A N 1
ATOM 1122 C CA . GLN A 1 148 ? -2.617 35.438 20.672 1 97.44 148 GLN A CA 1
ATOM 1123 C C . GLN A 1 148 ? -1.404 36.125 20.047 1 97.44 148 GLN A C 1
ATOM 1125 O O . GLN A 1 148 ? -0.76 36.938 20.672 1 97.44 148 GLN A O 1
ATOM 1130 N N . LEU A 1 149 ? -1.109 35.781 18.781 1 97 149 LEU A N 1
ATOM 1131 C CA . LEU A 1 149 ? 0.048 36.312 18.094 1 97 149 LEU A CA 1
ATOM 1132 C C . LEU A 1 149 ? -0.291 37.656 17.469 1 97 149 LEU A C 1
ATOM 1134 O O . LEU A 1 149 ? 0.578 38.312 16.891 1 97 149 LEU A O 1
ATOM 1138 N N . GLY A 1 150 ? -1.562 38.031 17.531 1 97.06 150 GLY A N 1
ATOM 1139 C CA . GLY A 1 150 ? -2.006 39.312 17 1 97.06 150 GLY A CA 1
ATOM 1140 C C . GLY A 1 150 ? -2.262 39.281 15.5 1 97.06 150 GLY A C 1
ATOM 1141 O O . GLY A 1 150 ? -2.234 40.312 14.836 1 97.06 150 GLY A O 1
ATOM 1142 N N . ILE A 1 151 ? -2.434 38.156 15.023 1 97.94 151 ILE A N 1
ATOM 1143 C CA . ILE A 1 151 ? -2.682 38 13.594 1 97.94 151 ILE A CA 1
ATOM 1144 C C . ILE A 1 151 ? -4.184 37.938 13.336 1 97.94 151 ILE A C 1
ATOM 1146 O O . ILE A 1 151 ? -4.824 36.938 13.633 1 97.94 151 ILE A O 1
ATOM 1150 N N . GLU A 1 152 ? -4.734 38.969 12.703 1 97.5 152 GLU A N 1
ATOM 1151 C CA . GLU A 1 152 ? -6.168 39.031 12.422 1 97.5 152 GLU A CA 1
ATOM 1152 C C . GLU A 1 152 ? -6.496 38.375 11.086 1 97.5 152 GLU A C 1
ATOM 1154 O O . GLU A 1 152 ? -7.582 37.812 10.914 1 97.5 152 GLU A O 1
ATOM 1159 N N . ARG A 1 153 ? -5.582 38.594 10.195 1 98.5 153 ARG A N 1
ATOM 1160 C CA . ARG A 1 153 ? -5.742 38.031 8.859 1 98.5 153 ARG A CA 1
ATOM 1161 C C . ARG A 1 153 ? -4.402 37.562 8.289 1 98.5 153 ARG A C 1
ATOM 1163 O O . ARG A 1 153 ? -3.461 38.344 8.203 1 98.5 153 ARG A O 1
ATOM 1170 N N . TRP A 1 154 ? -4.359 36.281 7.93 1 98.81 154 TRP A N 1
ATOM 1171 C CA . TRP A 1 154 ? -3.166 35.75 7.273 1 98.81 154 TRP A CA 1
ATOM 1172 C C . TRP A 1 154 ? -3.051 36.281 5.848 1 98.81 154 TRP A C 1
ATOM 1174 O O . TRP A 1 154 ? -4.031 36.312 5.102 1 98.81 154 TRP A O 1
ATOM 1184 N N . HIS A 1 155 ? -1.825 36.75 5.555 1 98.69 155 HIS A N 1
ATOM 1185 C CA . HIS A 1 155 ? -1.568 36.969 4.137 1 98.69 155 HIS A CA 1
ATOM 1186 C C . HIS A 1 155 ? -1.761 35.688 3.328 1 98.69 155 HIS A C 1
ATOM 1188 O O . HIS A 1 155 ? -2.42 35.719 2.285 1 98.69 155 HIS A O 1
ATOM 1194 N N . THR A 1 156 ? -1.172 34.656 3.84 1 98.81 156 THR A N 1
ATOM 1195 C CA . THR A 1 156 ? -1.239 33.375 3.15 1 98.81 156 THR A CA 1
ATOM 1196 C C . THR A 1 156 ? -1.287 32.219 4.152 1 98.81 156 THR A C 1
ATOM 1198 O O . THR A 1 156 ? -0.56 32.219 5.148 1 98.81 156 THR A O 1
ATOM 1201 N N . VAL A 1 157 ? -2.162 31.266 3.928 1 98.94 157 VAL A N 1
ATOM 1202 C CA . VAL A 1 157 ? -2.133 29.938 4.562 1 98.94 157 VAL A CA 1
ATOM 1203 C C . VAL A 1 157 ? -1.814 28.875 3.52 1 98.94 157 VAL A C 1
ATOM 1205 O O . VAL A 1 157 ? -2.479 28.797 2.484 1 98.94 157 VAL A O 1
ATOM 1208 N N . LEU A 1 158 ? -0.715 28.094 3.746 1 98.62 158 LEU A N 1
ATOM 1209 C CA . LEU A 1 158 ? -0.333 27.141 2.713 1 98.62 158 LEU A CA 1
ATOM 1210 C C . LEU A 1 158 ? 0.108 25.812 3.334 1 98.62 158 LEU A C 1
ATOM 1212 O O . LEU A 1 158 ? 0.576 25.797 4.473 1 98.62 158 LEU A O 1
ATOM 1216 N N . GLY A 1 159 ? -0.047 24.75 2.611 1 98.31 159 GLY A N 1
ATOM 1217 C CA . GLY A 1 159 ? 0.407 23.422 3.008 1 98.31 159 GLY A CA 1
ATOM 1218 C C . GLY A 1 159 ? 0.174 22.375 1.943 1 98.31 159 GLY A C 1
ATOM 1219 O O . GLY A 1 159 ? -0.542 22.609 0.97 1 98.31 159 GLY A O 1
ATOM 1220 N N . GLY A 1 160 ? 0.877 21.281 2.094 1 98.44 160 GLY A N 1
ATOM 1221 C CA . GLY A 1 160 ? 0.708 20.125 1.234 1 98.44 160 GLY A CA 1
ATOM 1222 C C . GLY A 1 160 ? 0.268 18.875 1.987 1 98.44 160 GLY A C 1
ATOM 1223 O O . GLY A 1 160 ? 0.469 18.781 3.199 1 98.44 160 GLY A O 1
ATOM 1224 N N . SER A 1 161 ? -0.395 17.953 1.257 1 98.38 161 SER A N 1
ATOM 1225 C CA . SER A 1 161 ? -0.842 16.703 1.884 1 98.38 161 SER A CA 1
ATOM 1226 C C . SER A 1 161 ? -1.756 16.984 3.072 1 98.38 161 SER A C 1
ATOM 1228 O O . SER A 1 161 ? -2.762 17.688 2.938 1 98.38 161 SER A O 1
ATOM 1230 N N . MET A 1 162 ? -1.416 16.609 4.27 1 98.69 162 MET A N 1
ATOM 1231 C CA . MET A 1 162 ? -2.209 16.938 5.453 1 98.69 162 MET A CA 1
ATOM 1232 C C . MET A 1 162 ? -2.217 18.438 5.707 1 98.69 162 MET A C 1
ATOM 1234 O O . MET A 1 162 ? -3.232 19 6.129 1 98.69 162 MET A O 1
ATOM 1238 N N . GLY A 1 163 ? -1.059 19.047 5.457 1 98.75 163 GLY A N 1
ATOM 1239 C CA . GLY A 1 163 ? -1.002 20.484 5.59 1 98.75 163 GLY A CA 1
ATOM 1240 C C . GLY A 1 163 ? -1.945 21.203 4.648 1 98.75 163 GLY A C 1
ATOM 1241 O O . GLY A 1 163 ? -2.467 22.281 4.98 1 98.75 163 GLY A O 1
ATOM 1242 N N . GLY A 1 164 ? -2.107 20.609 3.445 1 98.81 164 GLY A N 1
ATOM 1243 C CA . GLY A 1 164 ? -3.082 21.172 2.518 1 98.81 164 GLY A CA 1
ATOM 1244 C C . GLY A 1 164 ? -4.512 21.031 3 1 98.81 164 GLY A C 1
ATOM 1245 O O . GLY A 1 164 ? -5.324 21.938 2.822 1 98.81 164 GLY A O 1
ATOM 1246 N N . ALA A 1 165 ? -4.816 19.906 3.6 1 98.75 165 ALA A N 1
ATOM 1247 C CA . ALA A 1 165 ? -6.137 19.688 4.191 1 98.75 165 ALA A CA 1
ATOM 1248 C C . ALA A 1 165 ? -6.406 20.688 5.312 1 98.75 165 ALA A C 1
ATOM 1250 O O . ALA A 1 165 ? -7.5 21.25 5.402 1 98.75 165 ALA A O 1
ATOM 1251 N N . ARG A 1 166 ? -5.426 20.906 6.117 1 98.88 166 ARG A N 1
ATOM 1252 C CA . ARG A 1 166 ? -5.543 21.844 7.223 1 98.88 166 ARG A CA 1
ATOM 1253 C C . ARG A 1 166 ? -5.672 23.281 6.707 1 98.88 166 ARG A C 1
ATOM 1255 O O . ARG A 1 166 ? -6.484 24.047 7.211 1 98.88 166 ARG A O 1
ATOM 1262 N N . ALA A 1 167 ? -4.895 23.594 5.699 1 98.94 167 ALA A N 1
ATOM 1263 C CA . ALA A 1 167 ? -4.973 24.938 5.109 1 98.94 167 ALA A CA 1
ATOM 1264 C C . ALA A 1 167 ? -6.359 25.203 4.527 1 98.94 167 ALA A C 1
ATOM 1266 O O . ALA A 1 167 ? -6.949 26.25 4.77 1 98.94 167 ALA A O 1
ATOM 1267 N N . LEU A 1 168 ? -6.844 24.203 3.812 1 98.88 168 LEU A N 1
ATOM 1268 C CA . LEU A 1 168 ? -8.172 24.328 3.217 1 98.88 168 LEU A CA 1
ATOM 1269 C C . LEU A 1 168 ? -9.242 24.484 4.293 1 98.88 168 LEU A C 1
ATOM 1271 O O . LEU A 1 168 ? -10.109 25.344 4.191 1 98.88 168 LEU A O 1
ATOM 1275 N N . GLU A 1 169 ? -9.156 23.688 5.297 1 98.88 169 GLU A N 1
ATOM 1276 C CA . GLU A 1 169 ? -10.125 23.734 6.387 1 98.88 169 GLU A CA 1
ATOM 1277 C C . GLU A 1 169 ? -10.062 25.078 7.113 1 98.88 169 GLU A C 1
ATOM 1279 O O . GLU A 1 169 ? -11.102 25.641 7.473 1 98.88 169 GLU A O 1
ATOM 1284 N N . TYR A 1 170 ? -8.875 25.594 7.344 1 98.94 170 TYR A N 1
ATOM 1285 C CA . TYR A 1 170 ? -8.703 26.875 7.996 1 98.94 170 TYR A CA 1
ATOM 1286 C C . TYR A 1 170 ? -9.422 27.984 7.223 1 98.94 170 TYR A C 1
ATOM 1288 O O . TYR A 1 170 ? -10.164 28.781 7.809 1 98.94 170 TYR A O 1
ATOM 1296 N N . ALA A 1 171 ? -9.242 27.984 5.949 1 98.88 171 ALA A N 1
ATOM 1297 C CA . ALA A 1 171 ? -9.812 29.031 5.102 1 98.88 171 ALA A CA 1
ATOM 1298 C C . ALA A 1 171 ? -11.328 28.922 5.035 1 98.88 171 ALA A C 1
ATOM 1300 O O . ALA A 1 171 ? -12.039 29.922 4.961 1 98.88 171 ALA A O 1
ATOM 1301 N N . VAL A 1 172 ? -11.82 27.703 5.039 1 98.81 172 VAL A N 1
ATOM 1302 C CA . VAL A 1 172 ? -13.266 27.5 4.98 1 98.81 172 VAL A CA 1
ATOM 1303 C C . VAL A 1 172 ? -13.898 27.891 6.32 1 98.81 172 VAL A C 1
ATOM 1305 O O . VAL A 1 172 ? -14.961 28.516 6.355 1 98.81 172 VAL A O 1
ATOM 1308 N N . GLU A 1 173 ? -13.242 27.547 7.402 1 98.5 173 GLU A N 1
ATOM 1309 C CA . GLU A 1 173 ? -13.75 27.844 8.734 1 98.5 173 GLU A CA 1
ATOM 1310 C C . GLU A 1 173 ? -13.703 29.328 9.031 1 98.5 173 GLU A C 1
ATOM 1312 O O . GLU A 1 173 ? -14.586 29.875 9.695 1 98.5 173 GLU A O 1
ATOM 1317 N N . PHE A 1 174 ? -12.617 29.969 8.555 1 98.69 174 PHE A N 1
ATOM 1318 C CA . PHE A 1 174 ? -12.391 31.391 8.836 1 98.69 174 PHE A CA 1
ATOM 1319 C C . PHE A 1 174 ? -12.047 32.156 7.559 1 98.69 174 PHE A C 1
ATOM 1321 O O . PHE A 1 174 ? -10.969 32.719 7.453 1 98.69 174 PHE A O 1
ATOM 1328 N N . PRO A 1 175 ? -12.969 32.25 6.656 1 98.56 175 PRO A N 1
ATOM 1329 C CA . PRO A 1 175 ? -12.656 32.844 5.348 1 98.56 175 PRO A CA 1
ATOM 1330 C C . PRO A 1 175 ? -12.227 34.281 5.434 1 98.56 175 PRO A C 1
ATOM 1332 O O . PRO A 1 175 ? -11.43 34.75 4.613 1 98.56 175 PRO A O 1
ATOM 1335 N N . GLU A 1 176 ? -12.688 35.031 6.426 1 98.44 176 GLU A N 1
ATOM 1336 C CA . GLU A 1 176 ? -12.352 36.438 6.57 1 98.44 176 GLU A CA 1
ATOM 1337 C C . GLU A 1 176 ? -10.945 36.625 7.125 1 98.44 176 GLU A C 1
ATOM 1339 O O . GLU A 1 176 ? -10.383 37.719 7.062 1 98.44 176 GLU A O 1
ATOM 1344 N N . GLN A 1 177 ? -10.367 35.562 7.559 1 98.75 177 GLN A N 1
ATOM 1345 C CA . GLN A 1 177 ? -9.062 35.625 8.195 1 98.75 177 GLN A CA 1
ATOM 1346 C C . GLN A 1 177 ? -7.965 35.094 7.27 1 98.75 177 GLN A C 1
ATOM 1348 O O . GLN A 1 177 ? -6.824 34.906 7.695 1 98.75 177 GLN A O 1
ATOM 1353 N N . VAL A 1 178 ? -8.281 34.844 6.016 1 98.81 178 VAL A N 1
ATOM 1354 C CA . VAL A 1 178 ? -7.312 34.312 5.062 1 98.81 178 VAL A CA 1
ATOM 1355 C C . VAL A 1 178 ? -7.41 35.094 3.746 1 98.81 178 VAL A C 1
ATOM 1357 O O . VAL A 1 178 ? -8.469 35.125 3.121 1 98.81 178 VAL A O 1
ATOM 1360 N N . ALA A 1 179 ? -6.289 35.719 3.377 1 98.56 179 ALA A N 1
ATOM 1361 C CA . ALA A 1 179 ? -6.293 36.406 2.1 1 98.56 179 ALA A CA 1
ATOM 1362 C C . ALA A 1 179 ? -5.949 35.469 0.948 1 98.56 179 ALA A C 1
ATOM 1364 O O . ALA A 1 179 ? -6.586 35.531 -0.106 1 98.56 179 ALA A O 1
ATOM 1365 N N . ASN A 1 180 ? -4.938 34.656 1.129 1 98.62 180 ASN A N 1
ATOM 1366 C CA . ASN A 1 180 ? -4.465 33.719 0.124 1 98.62 180 ASN A CA 1
ATOM 1367 C C . ASN A 1 180 ? -4.387 32.281 0.681 1 98.62 180 ASN A C 1
ATOM 1369 O O . ASN A 1 180 ? -3.943 32.094 1.812 1 98.62 180 ASN A O 1
ATOM 1373 N N . LEU A 1 181 ? -4.863 31.359 -0.112 1 98.81 181 LEU A N 1
ATOM 1374 C CA . LEU A 1 181 ? -4.812 29.938 0.231 1 98.81 181 LEU A CA 1
ATOM 1375 C C . LEU A 1 181 ? -4.047 29.141 -0.826 1 98.81 181 LEU A C 1
ATOM 1377 O O . LEU A 1 181 ? -4.34 29.25 -2.02 1 98.81 181 LEU A O 1
ATOM 1381 N N . VAL A 1 182 ? -3.037 28.391 -0.416 1 98.88 182 VAL A N 1
ATOM 1382 C CA . VAL A 1 182 ? -2.291 27.516 -1.315 1 98.88 182 VAL A CA 1
ATOM 1383 C C . VAL A 1 182 ? -2.424 26.062 -0.854 1 98.88 182 VAL A C 1
ATOM 1385 O O . VAL A 1 182 ? -1.994 25.719 0.248 1 98.88 182 VAL A O 1
ATOM 1388 N N . VAL A 1 183 ? -3.02 25.25 -1.68 1 98.81 183 VAL A N 1
ATOM 1389 C CA . VAL A 1 183 ? -3.221 23.828 -1.392 1 98.81 183 VAL A CA 1
ATOM 1390 C C . VAL A 1 183 ? -2.434 22.984 -2.389 1 98.81 183 VAL A C 1
ATOM 1392 O O . VAL A 1 183 ? -2.701 23.016 -3.592 1 98.81 183 VAL A O 1
ATOM 1395 N N . MET A 1 184 ? -1.484 22.188 -1.829 1 98.62 184 MET A N 1
ATOM 1396 C CA . MET A 1 184 ? -0.626 21.391 -2.701 1 98.62 184 MET A CA 1
ATOM 1397 C C . MET A 1 184 ? -0.823 19.906 -2.445 1 98.62 184 MET A C 1
ATOM 1399 O O . MET A 1 184 ? -0.709 19.453 -1.307 1 98.62 184 MET A O 1
ATOM 1403 N N . ALA A 1 185 ? -1.065 19.109 -3.525 1 98.5 185 ALA A N 1
ATOM 1404 C CA . ALA A 1 185 ? -1.139 17.656 -3.432 1 98.5 185 ALA A CA 1
ATOM 1405 C C . ALA A 1 185 ? -2.047 17.219 -2.283 1 98.5 185 ALA A C 1
ATOM 1407 O O . ALA A 1 185 ? -1.646 16.422 -1.43 1 98.5 185 ALA A O 1
ATOM 1408 N N . SER A 1 186 ? -3.211 17.734 -2.234 1 98.19 186 SER A N 1
ATOM 1409 C CA . SER A 1 186 ? -4.184 17.5 -1.173 1 98.19 186 SER A CA 1
ATOM 1410 C C . SER A 1 186 ? -5.609 17.531 -1.713 1 98.19 186 SER A C 1
ATOM 1412 O O . SER A 1 186 ? -5.824 17.766 -2.904 1 98.19 186 SER A O 1
ATOM 1414 N N . THR A 1 187 ? -6.574 17.172 -0.848 1 94.25 187 THR A N 1
ATOM 1415 C CA . THR A 1 187 ? -7.984 17.188 -1.223 1 94.25 187 THR A CA 1
ATOM 1416 C C . THR A 1 187 ? -8.844 17.719 -0.078 1 94.25 187 THR A C 1
ATOM 1418 O O . THR A 1 187 ? -8.359 17.875 1.046 1 94.25 187 THR A O 1
ATOM 1421 N N . GLY A 1 188 ? -10.094 18.031 -0.42 1 97.12 188 GLY A N 1
ATOM 1422 C CA . GLY A 1 188 ? -11.031 18.484 0.593 1 97.12 188 GLY A CA 1
ATOM 1423 C C . GLY A 1 188 ? -11.656 17.344 1.382 1 97.12 188 GLY A C 1
ATOM 1424 O O . GLY A 1 188 ? -12.242 17.562 2.441 1 97.12 188 GLY A O 1
ATOM 1425 N N . GLN A 1 189 ? -11.469 16.172 0.849 1 97.75 189 GLN A N 1
ATOM 1426 C CA . GLN A 1 189 ? -12.023 14.969 1.467 1 97.75 189 GLN A CA 1
ATOM 1427 C C . GLN A 1 189 ? -11.094 13.773 1.274 1 97.75 189 GLN A C 1
ATOM 1429 O O . GLN A 1 189 ? -10.555 13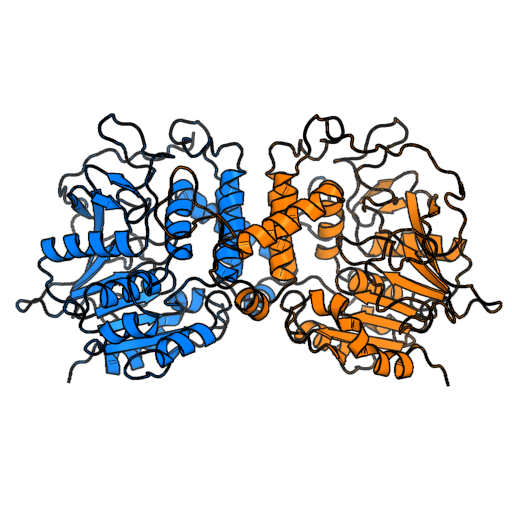.57 0.184 1 97.75 189 GLN A O 1
ATOM 1434 N N . ALA A 1 190 ? -10.906 13.031 2.418 1 97.75 190 ALA A N 1
ATOM 1435 C CA . ALA A 1 190 ? -10.109 11.82 2.268 1 97.75 190 ALA A CA 1
ATOM 1436 C C . ALA A 1 190 ? -10.773 10.844 1.298 1 97.75 190 ALA A C 1
ATOM 1438 O O . ALA A 1 190 ? -11.992 10.688 1.306 1 97.75 190 ALA A O 1
ATOM 1439 N N . SER A 1 191 ? -10.023 10.172 0.466 1 97.7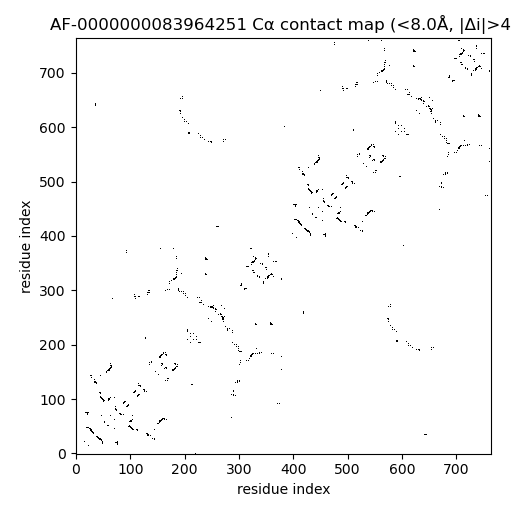5 191 SER A N 1
ATOM 1440 C CA . SER A 1 191 ? -10.547 9.227 -0.515 1 97.75 191 SER A CA 1
ATOM 1441 C C . SER A 1 191 ? -10.656 7.82 0.074 1 97.75 191 SER A C 1
ATOM 1443 O O . SER A 1 191 ? -10.109 7.547 1.145 1 97.75 191 SER A O 1
ATOM 1445 N N . ALA A 1 192 ? -11.336 6.984 -0.636 1 98.38 192 ALA A N 1
ATOM 1446 C CA . ALA A 1 192 ? -11.5 5.598 -0.21 1 98.38 192 ALA A CA 1
ATOM 1447 C C . ALA A 1 192 ? -10.148 4.902 -0.068 1 98.38 192 ALA A C 1
ATOM 1449 O O . ALA A 1 192 ? -9.906 4.184 0.905 1 98.38 192 ALA A O 1
ATOM 1450 N N . GLU A 1 193 ? -9.32 5.074 -0.991 1 98.38 193 GLU A N 1
ATOM 1451 C CA . GLU A 1 193 ? -8.031 4.391 -0.966 1 98.38 193 GLU A CA 1
ATOM 1452 C C . GLU A 1 193 ? -7.152 4.914 0.168 1 98.38 193 GLU A C 1
ATOM 1454 O O . GLU A 1 193 ? -6.43 4.145 0.805 1 98.38 193 GLU A O 1
ATOM 1459 N N . GLN A 1 194 ? -7.16 6.258 0.362 1 98.5 194 GLN A N 1
ATOM 1460 C CA . GLN A 1 194 ? -6.402 6.812 1.48 1 98.5 194 GLN A CA 1
ATOM 1461 C C . GLN A 1 194 ? -6.867 6.219 2.807 1 98.5 194 GLN A C 1
ATOM 1463 O O . GLN A 1 194 ? -6.047 5.832 3.643 1 98.5 194 GLN A O 1
ATOM 1468 N N . ILE A 1 195 ? -8.188 6.125 2.977 1 98.75 195 ILE A N 1
ATOM 1469 C CA . ILE A 1 195 ? -8.766 5.539 4.18 1 98.75 195 ILE A CA 1
ATOM 1470 C C . ILE A 1 195 ? -8.344 4.078 4.297 1 98.75 195 ILE A C 1
ATOM 1472 O O . ILE A 1 195 ? -8 3.611 5.383 1 98.75 195 ILE A O 1
ATOM 1476 N N . ALA A 1 196 ? -8.312 3.404 3.201 1 98.81 196 ALA A N 1
ATOM 1477 C CA . ALA A 1 196 ? -7.945 1.988 3.172 1 98.81 196 ALA A CA 1
ATOM 1478 C C . ALA A 1 196 ? -6.488 1.788 3.574 1 98.81 196 ALA A C 1
ATOM 1480 O O . ALA A 1 196 ? -6.184 0.958 4.434 1 98.81 196 ALA A O 1
ATOM 1481 N N . PHE A 1 197 ? -5.57 2.531 2.977 1 98.81 197 PHE A N 1
ATOM 1482 C CA . PHE A 1 197 ? -4.16 2.432 3.328 1 98.81 197 PHE A CA 1
ATOM 1483 C C . PHE A 1 197 ? -3.943 2.779 4.797 1 98.81 197 PHE A C 1
ATOM 1485 O O . PHE A 1 197 ? -3.104 2.176 5.465 1 98.81 197 PHE A O 1
ATOM 1492 N N . ALA A 1 198 ? -4.672 3.746 5.258 1 98.69 198 ALA A N 1
ATOM 1493 C CA . ALA A 1 198 ? -4.551 4.164 6.652 1 98.69 198 ALA A CA 1
ATOM 1494 C C . ALA A 1 198 ? -4.977 3.045 7.598 1 98.69 198 ALA A C 1
ATOM 1496 O O . ALA A 1 198 ? -4.387 2.873 8.672 1 98.69 198 ALA A O 1
ATOM 1497 N N . GLN A 1 199 ? -5.984 2.307 7.219 1 98.62 199 GLN A N 1
ATOM 1498 C CA . GLN A 1 199 ? -6.418 1.195 8.062 1 98.62 199 GLN A CA 1
ATOM 1499 C C . GLN A 1 199 ? -5.289 0.188 8.266 1 98.62 199 GLN A C 1
ATOM 1501 O O . GLN A 1 199 ? -5.055 -0.269 9.383 1 98.62 199 GLN A O 1
ATOM 1506 N N . VAL A 1 200 ? -4.633 -0.12 7.176 1 98.81 200 VAL A N 1
ATOM 1507 C CA . VAL A 1 200 ? -3.543 -1.087 7.266 1 98.81 200 VAL A CA 1
ATOM 1508 C C . VAL A 1 200 ? -2.438 -0.536 8.164 1 98.81 200 VAL A C 1
ATOM 1510 O O . VAL A 1 200 ? -1.889 -1.26 9 1 98.81 200 VAL A O 1
ATOM 1513 N N . GLN A 1 201 ? -2.137 0.732 8.039 1 98.88 201 GLN A N 1
ATOM 1514 C CA . GLN A 1 201 ? -1.096 1.367 8.836 1 98.88 201 GLN A CA 1
ATOM 1515 C C . GLN A 1 201 ? -1.463 1.363 10.32 1 98.88 201 GLN A C 1
ATOM 1517 O O . GLN A 1 201 ? -0.666 0.942 11.156 1 98.88 201 GLN A O 1
ATOM 1522 N N . THR A 1 202 ? -2.664 1.783 10.633 1 98.69 202 THR A N 1
ATOM 1523 C CA . THR A 1 202 ? -3.057 1.915 12.031 1 98.69 202 THR A CA 1
ATOM 1524 C C . THR A 1 202 ? -3.188 0.543 12.688 1 98.69 202 THR A C 1
ATOM 1526 O O . THR A 1 202 ? -2.818 0.368 13.844 1 98.69 202 THR A O 1
ATOM 1529 N N . GLN A 1 203 ? -3.623 -0.454 11.93 1 98.44 203 GLN A N 1
ATOM 1530 C CA . GLN A 1 203 ? -3.748 -1.8 12.477 1 98.44 203 GLN A CA 1
ATOM 1531 C C . GLN A 1 203 ? -2.379 -2.434 12.703 1 98.44 203 GLN A C 1
ATOM 1533 O O . GLN A 1 203 ? -2.207 -3.252 13.609 1 98.44 203 GLN A O 1
ATOM 1538 N N . SER A 1 204 ? -1.407 -2.068 11.898 1 98.81 204 SER A N 1
ATOM 1539 C CA . SER A 1 204 ? -0.052 -2.561 12.117 1 98.81 204 SER A CA 1
ATOM 1540 C C . SER A 1 204 ? 0.487 -2.104 13.469 1 98.81 204 SER A C 1
ATOM 1542 O O . SER A 1 204 ? 1.156 -2.867 14.172 1 98.81 204 SER A O 1
ATOM 1544 N N . ILE A 1 205 ? 0.2 -0.853 13.797 1 98.81 205 ILE A N 1
ATOM 1545 C CA . ILE A 1 205 ? 0.639 -0.318 15.078 1 98.81 205 ILE A CA 1
ATOM 1546 C C . ILE A 1 205 ? -0.073 -1.051 16.219 1 98.81 205 ILE A C 1
ATOM 1548 O O . ILE A 1 205 ? 0.56 -1.465 17.188 1 98.81 205 ILE A O 1
ATOM 1552 N N . ARG A 1 206 ? -1.342 -1.265 16.062 1 98.25 206 ARG A N 1
ATOM 1553 C CA . ARG A 1 206 ? -2.145 -1.873 17.125 1 98.25 206 ARG A CA 1
ATOM 1554 C C . ARG A 1 206 ? -1.814 -3.354 17.281 1 98.25 206 ARG A C 1
ATOM 1556 O O . ARG A 1 206 ? -2.035 -3.938 18.344 1 98.25 206 ARG A O 1
ATOM 1563 N N . LEU A 1 207 ? -1.29 -3.951 16.203 1 98.31 207 LEU A N 1
ATOM 1564 C CA . LEU A 1 207 ? -0.921 -5.363 16.219 1 98.31 207 LEU A CA 1
ATOM 1565 C C . LEU A 1 207 ? 0.367 -5.574 17.016 1 98.31 207 LEU A C 1
ATOM 1567 O O . LEU A 1 207 ? 0.668 -6.699 17.422 1 98.31 207 LEU A O 1
ATOM 1571 N N . ASP A 1 208 ? 1.188 -4.496 17.141 1 98.69 208 ASP A N 1
ATOM 1572 C CA . ASP A 1 208 ? 2.455 -4.602 17.859 1 98.69 208 ASP A CA 1
ATOM 1573 C C . ASP A 1 208 ? 2.238 -5.078 19.297 1 98.69 208 ASP A C 1
ATOM 1575 O O . ASP A 1 208 ? 1.422 -4.516 20.031 1 98.69 208 ASP A O 1
ATOM 1579 N N . PRO A 1 209 ? 2.945 -6.121 19.672 1 97.31 209 PRO A N 1
ATOM 1580 C CA . PRO A 1 209 ? 2.725 -6.672 21.016 1 97.31 209 PRO A CA 1
ATOM 1581 C C . PRO A 1 209 ? 3.031 -5.664 22.125 1 97.31 209 PRO A C 1
ATOM 1583 O O . PRO A 1 209 ? 2.596 -5.844 23.266 1 97.31 209 PRO A O 1
ATOM 1586 N N . HIS A 1 210 ? 3.711 -4.598 21.797 1 98.31 210 HIS A N 1
ATOM 1587 C CA . HIS A 1 210 ? 4.094 -3.613 22.812 1 98.31 210 HIS A CA 1
ATOM 1588 C C . HIS A 1 210 ? 3.17 -2.4 22.781 1 98.31 210 HIS A C 1
ATOM 1590 O O . HIS A 1 210 ? 3.41 -1.413 23.469 1 98.31 210 HIS A O 1
ATOM 1596 N N . PHE A 1 211 ? 2.096 -2.453 22.062 1 98.56 211 PHE A N 1
ATOM 1597 C CA . PHE A 1 211 ? 1.175 -1.329 21.938 1 98.56 211 PHE A CA 1
ATOM 1598 C C . PHE A 1 211 ? 0.427 -1.085 23.234 1 98.56 211 PHE A C 1
ATOM 1600 O O . PHE A 1 211 ? 0.088 0.055 23.562 1 98.56 211 PHE A O 1
ATOM 1607 N N . ALA A 1 212 ? 0.164 -2.17 23.953 1 98.06 212 ALA A N 1
ATOM 1608 C CA . ALA A 1 212 ? -0.437 -2.125 25.281 1 98.06 212 ALA A CA 1
ATOM 1609 C C . ALA A 1 212 ? -1.731 -1.317 25.281 1 98.06 212 ALA A C 1
ATOM 1611 O O . ALA A 1 212 ? -1.951 -0.472 26.141 1 98.06 212 ALA A O 1
ATOM 1612 N N . GLY A 1 213 ? -2.533 -1.432 24.234 1 97.19 213 GLY A N 1
ATOM 1613 C CA . GLY A 1 213 ? -3.807 -0.732 24.156 1 97.19 213 GLY A CA 1
ATOM 1614 C C . GLY A 1 213 ? -3.652 0.773 24.047 1 97.19 213 GLY A C 1
ATOM 1615 O O . GLY A 1 213 ? -4.598 1.52 24.312 1 97.19 213 GLY A O 1
ATOM 1616 N N . GLY A 1 214 ? -2.482 1.254 23.75 1 98.25 214 GLY A N 1
ATOM 1617 C CA . GLY A 1 214 ? -2.209 2.678 23.641 1 98.25 214 GLY A CA 1
ATOM 1618 C C . GLY A 1 214 ? -1.557 3.258 24.891 1 98.25 214 GLY A C 1
ATOM 1619 O O . GLY A 1 214 ? -1.248 4.449 24.938 1 98.25 214 GLY A O 1
ATOM 1620 N N . ASP A 1 215 ? -1.382 2.436 25.891 1 98.44 215 ASP A N 1
ATOM 1621 C CA . ASP A 1 215 ? -0.806 2.9 27.156 1 98.44 215 ASP A CA 1
ATOM 1622 C C . ASP A 1 215 ? 0.572 2.285 27.391 1 98.44 215 ASP A C 1
ATOM 1624 O O . ASP A 1 215 ? 0.799 1.627 28.406 1 98.44 215 ASP A O 1
ATOM 1628 N N . TYR A 1 216 ? 1.516 2.566 26.5 1 98.56 216 TYR A N 1
ATOM 1629 C CA . TYR A 1 216 ? 2.83 1.935 26.516 1 98.56 216 TYR A CA 1
ATOM 1630 C C . TYR A 1 216 ? 3.879 2.867 27.109 1 98.56 216 TYR A C 1
ATOM 1632 O O . TYR A 1 216 ? 5.051 2.498 27.234 1 98.56 216 TYR A O 1
ATOM 1640 N N . TYR A 1 217 ? 3.553 4.043 27.547 1 97.81 217 TYR A N 1
ATOM 1641 C CA . TYR A 1 217 ? 4.52 5.086 27.875 1 97.81 217 TYR A CA 1
ATOM 1642 C C . TYR A 1 217 ? 5.32 4.719 29.109 1 97.81 217 TYR A C 1
ATOM 1644 O O . TYR A 1 217 ? 6.438 5.207 29.297 1 97.81 217 TYR A O 1
ATOM 1652 N N . GLN A 1 218 ? 4.848 3.889 29.938 1 95.88 218 GLN A N 1
ATOM 1653 C CA . GLN A 1 218 ? 5.559 3.504 31.141 1 95.88 218 GLN A CA 1
ATOM 1654 C C . GLN A 1 218 ? 6.191 2.123 31 1 95.88 218 GLN A C 1
ATOM 1656 O O . GLN A 1 218 ? 6.836 1.628 31.922 1 95.88 218 GLN A O 1
ATOM 1661 N N . ASN A 1 219 ? 5.992 1.52 29.875 1 96.62 219 ASN A N 1
ATOM 1662 C CA . ASN A 1 219 ? 6.555 0.197 29.625 1 96.62 219 ASN A CA 1
ATOM 1663 C C . ASN A 1 219 ? 8.008 0.283 29.172 1 96.62 219 ASN A C 1
ATOM 1665 O O . ASN A 1 219 ? 8.492 1.365 28.828 1 96.62 219 ASN A O 1
ATOM 1669 N N . GLN A 1 220 ? 8.648 -0.867 29.141 1 94.44 220 GLN A N 1
ATOM 1670 C CA . GLN A 1 220 ? 10.047 -0.944 28.734 1 94.44 220 GLN A CA 1
ATOM 1671 C C . GLN A 1 220 ? 10.195 -0.831 27.219 1 94.44 220 GLN A C 1
ATOM 1673 O O . GLN A 1 220 ? 11.211 -0.345 26.719 1 94.44 220 GLN A O 1
ATOM 1678 N N . ALA A 1 221 ? 9.148 -1.338 26.562 1 96.25 221 ALA A N 1
ATOM 1679 C CA . ALA A 1 221 ? 9.203 -1.347 25.109 1 96.25 221 ALA A CA 1
ATOM 1680 C C . ALA A 1 221 ? 8.039 -0.562 24.516 1 96.25 221 ALA A C 1
ATOM 1682 O O . ALA A 1 221 ? 6.945 -0.522 25.094 1 96.25 221 ALA A O 1
ATOM 1683 N N . ARG A 1 222 ? 8.328 0.118 23.406 1 97.62 222 ARG A N 1
ATOM 1684 C CA . ARG A 1 222 ? 7.348 0.854 22.625 1 97.62 222 ARG A CA 1
ATOM 1685 C C . ARG A 1 222 ? 6.965 0.081 21.359 1 97.62 222 ARG A C 1
ATOM 1687 O O . ARG A 1 222 ? 7.66 -0.857 20.969 1 97.62 222 ARG A O 1
ATOM 1694 N N . PRO A 1 223 ? 5.844 0.367 20.812 1 98.62 223 PRO A N 1
ATOM 1695 C CA . PRO A 1 223 ? 5.434 -0.359 19.594 1 98.62 223 PRO A CA 1
ATOM 1696 C C . PRO A 1 223 ? 6.199 0.086 18.359 1 98.62 223 PRO A C 1
ATOM 1698 O O . PRO A 1 223 ? 5.586 0.451 17.344 1 98.62 223 PRO A O 1
ATOM 1701 N N . ASP A 1 224 ? 7.512 -0.059 18.375 1 98.62 224 ASP A N 1
ATOM 1702 C CA . ASP A 1 224 ? 8.406 0.435 17.344 1 98.62 224 ASP A CA 1
ATOM 1703 C C . ASP A 1 224 ? 8.242 -0.362 16.047 1 98.62 224 ASP A C 1
ATOM 1705 O O . ASP A 1 224 ? 8.32 0.199 14.945 1 98.62 224 ASP A O 1
ATOM 1709 N N . GLU A 1 225 ? 8.008 -1.659 16.141 1 98.62 225 GLU A N 1
ATOM 1710 C CA . GLU A 1 225 ? 7.891 -2.49 14.953 1 98.62 225 GLU A CA 1
ATOM 1711 C C . GLU A 1 225 ? 6.605 -2.18 14.188 1 98.62 225 GLU A C 1
ATOM 1713 O O . GLU A 1 225 ? 6.609 -2.111 12.953 1 98.62 225 GLU A O 1
ATOM 1718 N N . GLY A 1 226 ? 5.496 -1.987 14.969 1 98.88 226 GLY A N 1
ATOM 1719 C CA . GLY A 1 226 ? 4.242 -1.604 14.344 1 98.88 226 GLY A CA 1
ATOM 1720 C C . GLY A 1 226 ? 4.309 -0.25 13.656 1 98.88 226 GLY A C 1
ATOM 1721 O O . GLY A 1 226 ? 3.832 -0.094 12.531 1 98.88 226 GLY A O 1
ATOM 1722 N N . LEU A 1 227 ? 4.934 0.725 14.32 1 98.88 227 LEU A N 1
ATOM 1723 C CA . LEU A 1 227 ? 5.109 2.045 13.727 1 98.88 227 LEU A CA 1
ATOM 1724 C C . LEU A 1 227 ? 6.004 1.974 12.492 1 98.88 227 LEU A C 1
ATOM 1726 O O . LEU A 1 227 ? 5.754 2.652 11.492 1 98.88 227 LEU A O 1
ATOM 1730 N N . GLY A 1 228 ? 7.035 1.164 12.609 1 98.88 228 GLY A N 1
ATOM 1731 C CA . GLY A 1 228 ? 7.914 0.964 11.469 1 98.88 228 GLY A CA 1
ATOM 1732 C C . GLY A 1 228 ? 7.195 0.395 10.258 1 98.88 228 GLY A C 1
ATOM 1733 O O . GLY A 1 228 ? 7.441 0.822 9.133 1 98.88 228 GLY A O 1
ATOM 1734 N N . LEU A 1 229 ? 6.297 -0.561 10.477 1 98.81 229 LEU A N 1
ATOM 1735 C CA . LEU A 1 229 ? 5.516 -1.148 9.391 1 98.81 229 LEU A CA 1
ATOM 1736 C C . LEU A 1 229 ? 4.598 -0.109 8.758 1 98.81 229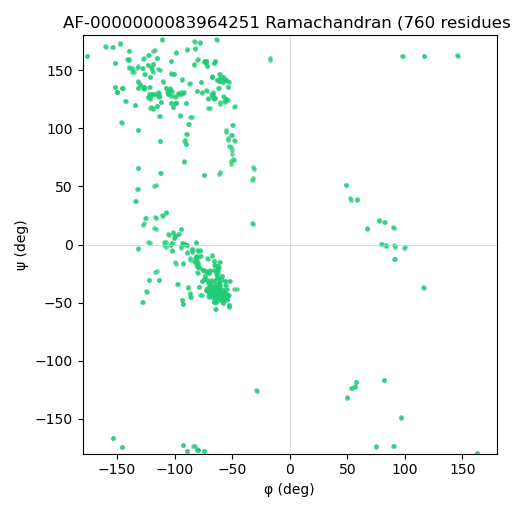 LEU A C 1
ATOM 1738 O O . LEU A 1 229 ? 4.484 -0.042 7.535 1 98.81 229 LEU A O 1
ATOM 1742 N N . ALA A 1 230 ? 3.961 0.676 9.648 1 98.88 230 ALA A N 1
ATOM 1743 C CA . ALA A 1 230 ? 3.109 1.755 9.156 1 98.88 230 ALA A CA 1
ATOM 1744 C C . ALA A 1 230 ? 3.902 2.717 8.273 1 98.88 230 ALA A C 1
ATOM 1746 O O . ALA A 1 230 ? 3.436 3.115 7.203 1 98.88 230 ALA A O 1
ATOM 1747 N N . ARG A 1 231 ? 5.09 3.014 8.68 1 98.81 231 ARG A N 1
ATOM 1748 C CA . ARG A 1 231 ? 5.93 3.955 7.949 1 98.81 231 ARG A CA 1
ATOM 1749 C C . ARG A 1 231 ? 6.387 3.365 6.617 1 98.81 231 ARG A C 1
ATOM 1751 O O . ARG A 1 231 ? 6.438 4.066 5.605 1 98.81 231 ARG A O 1
ATOM 1758 N N . ARG A 1 232 ? 6.781 2.104 6.621 1 98.81 232 ARG A N 1
ATOM 1759 C CA . ARG A 1 232 ? 7.172 1.459 5.375 1 98.81 232 ARG A CA 1
ATOM 1760 C C . ARG A 1 232 ? 6.055 1.545 4.34 1 98.81 232 ARG A C 1
ATOM 1762 O O . ARG A 1 232 ? 6.293 1.918 3.189 1 98.81 232 ARG A O 1
ATOM 1769 N N . LEU A 1 233 ? 4.859 1.248 4.785 1 98.81 233 LEU A N 1
ATOM 1770 C CA . LEU A 1 233 ? 3.719 1.292 3.875 1 98.81 233 LEU A CA 1
ATOM 1771 C C . LEU A 1 233 ? 3.453 2.719 3.406 1 98.81 233 LEU A C 1
ATOM 1773 O O . LEU A 1 233 ? 3.275 2.963 2.211 1 98.81 233 LEU A O 1
ATOM 1777 N N . ALA A 1 234 ? 3.404 3.609 4.363 1 98.69 234 ALA A N 1
ATOM 1778 C CA . ALA A 1 234 ? 3.162 5.004 4.004 1 98.69 234 ALA A CA 1
ATOM 1779 C C . ALA A 1 234 ? 4.184 5.492 2.98 1 98.69 234 ALA A C 1
ATOM 1781 O O . ALA A 1 234 ? 3.826 6.168 2.012 1 98.69 234 ALA A O 1
ATOM 1782 N N . HIS A 1 235 ? 5.395 5.168 3.234 1 98.19 235 HIS A N 1
ATOM 1783 C CA . HIS A 1 235 ? 6.473 5.648 2.377 1 98.19 235 HIS A CA 1
ATOM 1784 C C . HIS A 1 235 ? 6.312 5.133 0.95 1 98.19 235 HIS A C 1
ATOM 1786 O O . HIS A 1 235 ? 6.637 5.836 -0.009 1 98.19 235 HIS A O 1
ATOM 1792 N N . LEU A 1 236 ? 5.844 3.949 0.804 1 98.38 236 LEU A N 1
ATOM 1793 C CA . LEU A 1 236 ? 5.59 3.402 -0.525 1 98.38 236 LEU A CA 1
ATOM 1794 C C . LEU A 1 236 ? 4.547 4.23 -1.264 1 98.38 236 LEU A C 1
ATOM 1796 O O . LEU A 1 236 ? 4.613 4.375 -2.486 1 98.38 236 LEU A O 1
ATOM 1800 N N . THR A 1 237 ? 3.578 4.797 -0.537 1 98 237 THR A N 1
ATOM 1801 C CA . THR A 1 237 ? 2.553 5.621 -1.166 1 98 237 THR A CA 1
ATOM 1802 C C . THR A 1 237 ? 3.084 7.023 -1.449 1 98 237 THR A C 1
ATOM 1804 O O . THR A 1 237 ? 2.518 7.754 -2.264 1 98 237 THR A O 1
ATOM 1807 N N . TYR A 1 238 ? 4.172 7.422 -0.762 1 98.31 238 TYR A N 1
ATOM 1808 C CA . TYR A 1 238 ? 4.75 8.75 -0.937 1 98.31 238 TYR A CA 1
ATOM 1809 C C . TYR A 1 238 ? 5.629 8.805 -2.18 1 98.31 238 TYR A C 1
ATOM 1811 O O . TYR A 1 238 ? 5.977 9.891 -2.654 1 98.31 238 TYR A O 1
ATOM 1819 N N . ARG A 1 239 ? 6.016 7.625 -2.629 1 98.06 239 ARG A N 1
ATOM 1820 C CA . ARG A 1 239 ? 6.949 7.527 -3.746 1 98.06 239 ARG A CA 1
ATOM 1821 C C . ARG A 1 239 ? 6.262 6.977 -4.992 1 98.06 239 ARG A C 1
ATOM 1823 O O . ARG A 1 239 ? 5.051 6.734 -4.98 1 98.06 239 ARG A O 1
ATOM 1830 N N . SER A 1 240 ? 6.973 6.91 -6.094 1 97.44 240 SER A N 1
ATOM 1831 C CA . SER A 1 240 ? 6.414 6.367 -7.328 1 97.44 240 SER A CA 1
ATOM 1832 C C . SER A 1 240 ? 7.102 5.059 -7.715 1 97.44 240 SER A C 1
ATOM 1834 O O . SER A 1 240 ? 8.25 4.82 -7.336 1 97.44 240 SER A O 1
ATOM 1836 N N . GLU A 1 241 ? 6.32 4.207 -8.391 1 97 241 GLU A N 1
ATOM 1837 C CA . GLU A 1 241 ? 6.875 2.947 -8.883 1 97 241 GLU A CA 1
ATOM 1838 C C . GLU A 1 241 ? 8.094 3.188 -9.758 1 97 241 GLU A C 1
ATOM 1840 O O . GLU A 1 241 ? 9.117 2.51 -9.617 1 97 241 GLU A O 1
ATOM 1845 N N . ALA A 1 242 ? 8.031 4.152 -10.633 1 96.19 242 ALA A N 1
ATOM 1846 C CA . ALA A 1 242 ? 9.117 4.438 -11.57 1 96.19 242 ALA A CA 1
ATOM 1847 C C . ALA A 1 242 ? 10.391 4.828 -10.828 1 96.19 242 ALA A C 1
ATOM 1849 O O . ALA A 1 242 ? 11.492 4.418 -11.211 1 96.19 242 ALA A O 1
ATOM 1850 N N . GLU A 1 243 ? 10.227 5.605 -9.789 1 97.38 243 GLU A N 1
ATOM 1851 C CA . GLU A 1 243 ? 11.391 6.027 -9.008 1 97.38 243 GLU A CA 1
ATOM 1852 C C . GLU A 1 243 ? 12.023 4.848 -8.273 1 97.38 243 GLU A C 1
ATOM 1854 O O . GLU A 1 243 ? 13.25 4.699 -8.273 1 97.38 243 GLU A O 1
ATOM 1859 N N . LEU A 1 244 ? 11.242 3.994 -7.641 1 98.06 244 LEU A N 1
ATOM 1860 C CA . LEU A 1 244 ? 11.742 2.836 -6.91 1 98.06 244 LEU A CA 1
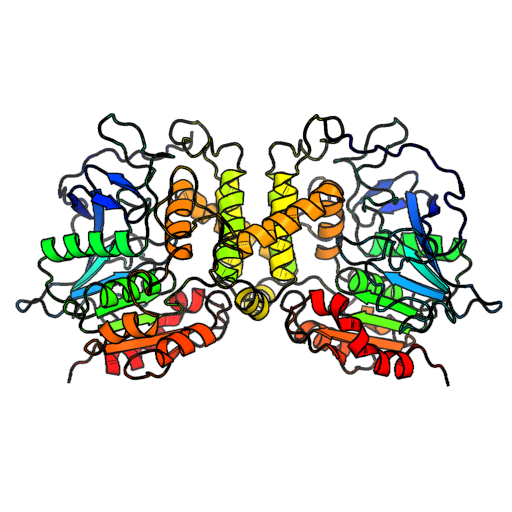ATOM 1861 C C . LEU A 1 244 ? 12.469 1.877 -7.844 1 98.06 244 LEU A C 1
ATOM 1863 O O . LEU A 1 244 ? 13.531 1.352 -7.496 1 98.06 244 LEU A O 1
ATOM 1867 N N . GLU A 1 245 ? 11.867 1.712 -9.023 1 97.62 245 GLU A N 1
ATOM 1868 C CA . GLU A 1 245 ? 12.469 0.81 -10 1 97.62 245 GLU A CA 1
ATOM 1869 C C . GLU A 1 245 ? 13.82 1.339 -10.477 1 97.62 245 GLU A C 1
ATOM 1871 O O . GLU A 1 245 ? 14.789 0.586 -10.562 1 97.62 245 GLU A O 1
ATOM 1876 N N . HIS A 1 246 ? 13.844 2.596 -10.742 1 97.5 246 HIS A N 1
ATOM 1877 C CA . HIS A 1 246 ? 15.062 3.221 -11.242 1 97.5 246 HIS A CA 1
ATOM 1878 C C . HIS A 1 246 ? 16.172 3.182 -10.195 1 97.5 246 HIS A C 1
ATOM 1880 O O . HIS A 1 246 ? 17.312 2.865 -10.508 1 97.5 246 HIS A O 1
ATOM 1886 N N . ARG A 1 247 ? 15.836 3.418 -8.969 1 97.69 247 ARG A N 1
ATOM 1887 C CA . ARG A 1 247 ? 16.812 3.549 -7.895 1 97.69 247 ARG A CA 1
ATOM 1888 C C . ARG A 1 247 ? 17.297 2.18 -7.426 1 97.69 247 ARG A C 1
ATOM 1890 O O . ARG A 1 247 ? 18.484 2.014 -7.09 1 97.69 247 ARG A O 1
ATOM 1897 N N . PHE A 1 248 ? 16.391 1.204 -7.406 1 98.38 248 PHE A N 1
ATOM 1898 C CA . PHE A 1 248 ? 16.75 0.002 -6.66 1 98.38 248 PHE A CA 1
ATOM 1899 C C . PHE A 1 248 ? 16.641 -1.235 -7.543 1 98.38 248 PHE A C 1
ATOM 1901 O O . PHE A 1 248 ? 17.5 -2.121 -7.484 1 98.38 248 PHE A O 1
ATOM 1908 N N . GLY A 1 249 ? 15.539 -1.233 -8.383 1 96.81 249 GLY A N 1
ATOM 1909 C CA . GLY A 1 249 ? 15.281 -2.496 -9.055 1 96.81 249 GLY A CA 1
ATOM 1910 C C . GLY A 1 249 ? 15.281 -3.686 -8.117 1 96.81 249 GLY A C 1
ATOM 1911 O O . GLY A 1 249 ? 14.648 -3.65 -7.059 1 96.81 249 GLY A O 1
ATOM 1912 N N . ARG A 1 250 ? 16.016 -4.73 -8.508 1 96.94 250 ARG A N 1
ATOM 1913 C CA . ARG A 1 250 ? 16.109 -5.938 -7.691 1 96.94 250 ARG A CA 1
ATOM 1914 C C . ARG A 1 250 ? 17.516 -6.09 -7.105 1 96.94 250 ARG A C 1
ATOM 1916 O O . ARG A 1 250 ? 17.938 -7.203 -6.801 1 96.94 250 ARG A O 1
ATOM 1923 N N . LYS A 1 251 ? 18.172 -5.031 -6.969 1 97.94 251 LYS A N 1
ATOM 1924 C CA . LYS A 1 251 ? 19.562 -5.09 -6.488 1 97.94 251 LYS A CA 1
ATOM 1925 C C . LYS A 1 251 ? 19.609 -5.555 -5.035 1 97.94 251 LYS A C 1
ATOM 1927 O O . LYS A 1 251 ? 18.766 -5.172 -4.223 1 97.94 251 LYS A O 1
ATOM 1932 N N . ALA A 1 252 ? 20.641 -6.32 -4.734 1 97.62 252 ALA A N 1
ATOM 1933 C CA . ALA A 1 252 ? 20.875 -6.785 -3.367 1 97.62 252 ALA A CA 1
ATOM 1934 C C . ALA A 1 252 ? 21.469 -5.672 -2.506 1 97.62 252 ALA A C 1
ATOM 1936 O O . ALA A 1 252 ? 22.281 -4.867 -2.98 1 97.62 252 ALA A O 1
ATOM 1937 N N . GLN A 1 253 ? 20.969 -5.637 -1.298 1 97.81 253 GLN A N 1
ATOM 1938 C CA . GLN A 1 253 ? 21.672 -4.781 -0.346 1 97.81 253 GLN A CA 1
ATOM 1939 C C . GLN A 1 253 ? 23.141 -5.195 -0.208 1 97.81 253 GLN A C 1
ATOM 1941 O O . GLN A 1 253 ? 23.453 -6.391 -0.199 1 97.81 253 GLN A O 1
ATOM 1946 N N . ASP A 1 254 ? 24.031 -4.242 -0.038 1 96.5 254 ASP A N 1
ATOM 1947 C CA . ASP A 1 254 ? 25.453 -4.523 0.023 1 96.5 254 ASP A CA 1
ATOM 1948 C C . ASP A 1 254 ? 25.766 -5.559 1.103 1 96.5 254 ASP A C 1
ATOM 1950 O O . ASP A 1 254 ? 25.375 -5.391 2.26 1 96.5 254 ASP A O 1
ATOM 1954 N N . GLY A 1 255 ? 26.438 -6.617 0.699 1 94.94 255 GLY A N 1
ATOM 1955 C CA . GLY A 1 255 ? 26.875 -7.641 1.638 1 94.94 255 GLY A CA 1
ATOM 1956 C C . GLY A 1 255 ? 25.797 -8.664 1.943 1 94.94 255 GLY A C 1
ATOM 1957 O O . GLY A 1 255 ? 26.016 -9.594 2.721 1 94.94 255 GLY A O 1
ATOM 1958 N N . GLU A 1 256 ? 24.609 -8.477 1.333 1 96.12 256 GLU A N 1
ATOM 1959 C CA . GLU A 1 256 ? 23.516 -9.406 1.579 1 96.12 256 GLU A CA 1
ATOM 1960 C C . GLU A 1 256 ? 23.141 -10.172 0.311 1 96.12 256 GLU A C 1
ATOM 1962 O O . GLU A 1 256 ? 23.547 -9.789 -0.791 1 96.12 256 GLU A O 1
ATOM 1967 N N . VAL A 1 257 ? 22.438 -11.344 0.497 1 94.12 257 VAL A N 1
ATOM 1968 C CA . VAL A 1 257 ? 22.125 -12.227 -0.624 1 94.12 257 VAL A CA 1
ATOM 1969 C C . VAL A 1 257 ? 20.641 -12.609 -0.59 1 94.12 257 VAL A C 1
ATOM 1971 O O . VAL A 1 257 ? 20.281 -13.617 0.018 1 94.12 257 VAL A O 1
ATOM 1974 N N . PRO A 1 258 ? 19.844 -11.906 -1.407 1 93.94 258 PRO A N 1
ATOM 1975 C CA . PRO A 1 258 ? 18.406 -12.188 -1.358 1 93.94 258 PRO A CA 1
ATOM 1976 C C . PRO A 1 258 ? 17.984 -13.234 -2.383 1 93.94 258 PRO A C 1
ATOM 1978 O O . PRO A 1 258 ? 16.891 -13.789 -2.285 1 93.94 258 PRO A O 1
ATOM 1981 N N . ASP A 1 259 ? 18.828 -13.516 -3.398 1 92.75 259 ASP A N 1
ATOM 1982 C CA . ASP A 1 259 ? 18.344 -14.297 -4.531 1 92.75 259 ASP A CA 1
ATOM 1983 C C . ASP A 1 259 ? 19.328 -15.398 -4.91 1 92.75 259 ASP A C 1
ATOM 1985 O O . ASP A 1 259 ? 19.578 -15.641 -6.094 1 92.75 259 ASP A O 1
ATOM 1989 N N . ALA A 1 260 ? 19.938 -15.984 -3.883 1 92.69 260 ALA A N 1
ATOM 1990 C CA . ALA A 1 260 ? 20.859 -17.109 -3.982 1 92.69 260 ALA A CA 1
ATOM 1991 C C . ALA A 1 260 ? 20.875 -17.922 -2.688 1 92.69 260 ALA A C 1
ATOM 1993 O O . ALA A 1 260 ? 20.188 -17.562 -1.72 1 92.69 260 ALA A O 1
ATOM 1994 N N . PRO A 1 261 ? 21.516 -19.047 -2.797 1 93.38 261 PRO A N 1
ATOM 1995 C CA . PRO A 1 261 ? 21.578 -19.828 -1.561 1 93.38 261 PRO A CA 1
ATOM 1996 C C . PRO A 1 261 ? 22.141 -19.031 -0.381 1 93.38 261 PRO A C 1
ATOM 1998 O O . PRO A 1 261 ? 23.062 -18.234 -0.547 1 93.38 261 PRO A O 1
ATOM 2001 N N . PHE A 1 262 ? 21.484 -19.188 0.72 1 89.31 262 PHE A N 1
ATOM 2002 C CA . PHE A 1 262 ? 21.891 -18.469 1.919 1 89.31 262 PHE A CA 1
ATOM 2003 C C . PHE A 1 262 ? 21.781 -19.359 3.15 1 89.31 262 PHE A C 1
ATOM 2005 O O . PHE A 1 262 ? 21.125 -20.406 3.111 1 89.31 262 PHE A O 1
ATOM 2012 N N . GLU A 1 263 ? 22.547 -18.938 4.168 1 84.38 263 GLU A N 1
ATOM 2013 C CA . GLU A 1 263 ? 22.438 -19.562 5.48 1 84.38 263 GLU A CA 1
ATOM 2014 C C . GLU A 1 263 ? 21.625 -18.703 6.449 1 84.38 263 GLU A C 1
ATOM 2016 O O . GLU A 1 263 ? 21.828 -17.484 6.52 1 84.38 263 GLU A O 1
ATOM 2021 N N . GLY A 1 264 ? 20.766 -19.328 7.055 1 82.81 264 GLY A N 1
ATOM 2022 C CA . GLY A 1 264 ? 19.953 -18.562 7.98 1 82.81 264 GLY A CA 1
ATOM 2023 C C . GLY A 1 264 ? 18.812 -17.828 7.297 1 82.81 264 GLY A C 1
ATOM 2024 O O . GLY A 1 264 ? 18.016 -18.438 6.57 1 82.81 264 GLY A O 1
ATOM 2025 N N . HIS A 1 265 ? 18.891 -16.438 7.395 1 86.94 265 HIS A N 1
ATOM 2026 C CA . HIS A 1 265 ? 17.812 -15.641 6.832 1 86.94 265 HIS A CA 1
ATOM 2027 C C . HIS A 1 265 ? 18.188 -15.062 5.477 1 86.94 265 HIS A C 1
ATOM 2029 O O . HIS A 1 265 ? 19.359 -14.75 5.242 1 86.94 265 HIS A O 1
ATOM 2035 N N . ARG A 1 266 ? 17.219 -14.961 4.664 1 91.25 266 ARG A N 1
ATOM 2036 C CA . ARG A 1 266 ? 17.438 -14.359 3.352 1 91.25 266 ARG A CA 1
ATOM 2037 C C . ARG A 1 266 ? 17.891 -12.906 3.479 1 91.25 266 ARG A C 1
ATOM 2039 O O . ARG A 1 266 ? 17.359 -12.156 4.301 1 91.25 266 ARG A O 1
ATOM 2046 N N . GLY A 1 267 ? 18.922 -12.57 2.701 1 96.25 267 GLY A N 1
ATOM 2047 C CA . GLY A 1 267 ? 19.344 -11.172 2.668 1 96.25 267 GLY A CA 1
ATOM 2048 C C . GLY A 1 267 ? 18.281 -10.25 2.098 1 96.25 267 GLY A C 1
ATOM 2049 O O . GLY A 1 267 ? 17.25 -10.703 1.593 1 96.25 267 GLY A O 1
ATOM 2050 N N . ARG A 1 268 ? 18.641 -8.93 2.133 1 97.81 268 ARG A N 1
ATOM 2051 C CA . ARG A 1 268 ? 17.672 -7.934 1.684 1 97.81 268 ARG A CA 1
ATOM 2052 C C . ARG A 1 268 ? 18.016 -7.422 0.289 1 97.81 268 ARG A C 1
ATOM 2054 O O . ARG A 1 268 ? 19.188 -7.344 -0.073 1 97.81 268 ARG A O 1
ATOM 2061 N N . TYR A 1 269 ? 16.938 -7.105 -0.414 1 98.69 269 TYR A N 1
ATOM 2062 C CA . TYR A 1 269 ? 17.094 -6.195 -1.546 1 98.69 269 TYR A CA 1
ATOM 2063 C C . TYR A 1 269 ? 17.312 -4.766 -1.07 1 98.69 269 TYR A C 1
ATOM 2065 O O . TYR A 1 269 ? 16.906 -4.402 0.037 1 98.69 269 TYR A O 1
ATOM 2073 N N . GLN A 1 270 ? 17.906 -3.916 -1.936 1 98.75 270 GLN A N 1
ATOM 2074 C CA . GLN A 1 270 ? 18.172 -2.521 -1.596 1 98.75 270 GLN A CA 1
ATOM 2075 C C . GLN A 1 270 ? 16.875 -1.795 -1.228 1 98.75 270 GLN A C 1
ATOM 2077 O O . GLN A 1 270 ? 16.859 -0.972 -0.31 1 98.75 270 GLN A O 1
ATOM 2082 N N . VAL A 1 271 ? 15.805 -2.061 -1.911 1 98.81 271 VAL A N 1
ATOM 2083 C CA . VAL A 1 271 ? 14.547 -1.378 -1.644 1 98.81 271 VAL A CA 1
ATOM 2084 C C . VAL A 1 271 ? 14.047 -1.745 -0.248 1 98.81 271 VAL A C 1
ATOM 2086 O O . VAL A 1 271 ? 13.453 -0.913 0.446 1 98.81 271 VAL A O 1
ATOM 2089 N N . GLU A 1 272 ? 14.234 -3.014 0.19 1 98.69 272 GLU A N 1
ATOM 2090 C CA . GLU A 1 272 ? 13.844 -3.424 1.537 1 98.69 272 GLU A CA 1
ATOM 2091 C C . GLU A 1 272 ? 14.68 -2.701 2.594 1 98.69 272 GLU A C 1
ATOM 2093 O O . GLU A 1 272 ? 14.141 -2.244 3.605 1 98.69 272 GLU A O 1
ATOM 2098 N N . SER A 1 273 ? 15.984 -2.633 2.305 1 98.69 273 SER A N 1
ATOM 2099 C CA . SER A 1 273 ? 16.875 -1.909 3.203 1 98.69 273 SER A CA 1
ATOM 2100 C C . SER A 1 273 ? 16.5 -0.433 3.283 1 98.69 273 SER A C 1
ATOM 2102 O O . SER A 1 273 ? 16.578 0.173 4.355 1 98.69 273 SER A O 1
ATOM 2104 N N . TYR A 1 274 ? 16.203 0.124 2.154 1 98.69 274 TYR A N 1
ATOM 2105 C CA . TYR A 1 274 ? 15.766 1.513 2.08 1 98.69 274 TYR A CA 1
ATOM 2106 C C . TYR A 1 274 ? 14.539 1.744 2.953 1 98.69 274 TYR A C 1
ATOM 2108 O O . TYR A 1 274 ? 14.484 2.713 3.717 1 98.69 274 TYR A O 1
ATOM 2116 N N . LEU A 1 275 ? 13.539 0.873 2.896 1 98.75 275 LEU A N 1
ATOM 2117 C CA . LEU A 1 275 ? 12.336 0.99 3.711 1 98.75 275 LEU A CA 1
ATOM 2118 C C . LEU A 1 275 ? 12.656 0.809 5.191 1 98.75 275 LEU A C 1
ATOM 2120 O O . LEU A 1 275 ? 12.07 1.475 6.043 1 98.75 275 LEU A O 1
ATOM 2124 N N . ASP A 1 276 ? 13.586 -0.145 5.516 1 98.5 276 ASP A N 1
ATOM 2125 C CA . ASP A 1 276 ? 14.047 -0.305 6.891 1 98.5 276 ASP A CA 1
ATOM 2126 C C . ASP A 1 276 ? 14.609 1.005 7.438 1 98.5 276 ASP A C 1
ATOM 2128 O O . ASP A 1 276 ? 14.352 1.367 8.586 1 98.5 276 ASP A O 1
ATOM 2132 N N . HIS A 1 277 ? 15.352 1.637 6.598 1 98.44 277 HIS A N 1
ATOM 2133 C CA . HIS A 1 277 ? 15.961 2.9 6.992 1 98.44 277 HIS A CA 1
ATOM 2134 C C . HIS A 1 277 ? 14.906 3.965 7.262 1 98.44 277 HIS A C 1
ATOM 2136 O O . HIS A 1 277 ? 14.984 4.68 8.266 1 98.44 277 HIS A O 1
ATOM 2142 N N . GLN A 1 278 ? 13.953 4.07 6.41 1 98.19 278 GLN A N 1
ATOM 2143 C CA . GLN A 1 278 ? 12.883 5.043 6.59 1 98.19 278 GLN A CA 1
ATOM 2144 C C . GLN A 1 278 ? 12.086 4.75 7.859 1 98.19 278 GLN A C 1
ATOM 2146 O O . GLN A 1 278 ? 11.703 5.668 8.586 1 98.19 278 GLN A O 1
ATOM 2151 N N . ALA A 1 279 ? 11.805 3.502 8.102 1 98.62 279 ALA A N 1
ATOM 2152 C CA . ALA A 1 279 ? 11.102 3.09 9.32 1 98.62 279 ALA A CA 1
ATOM 2153 C C . ALA A 1 279 ? 11.898 3.482 10.562 1 98.62 279 ALA A C 1
ATOM 2155 O O . ALA A 1 279 ? 11.336 4.043 11.516 1 98.62 279 ALA A O 1
ATOM 2156 N N . SER A 1 280 ? 13.188 3.182 10.562 1 98.38 280 SER A N 1
ATOM 2157 C CA . SER A 1 280 ? 14.047 3.475 11.703 1 98.38 280 SER A CA 1
ATOM 2158 C C . SER A 1 280 ? 14.109 4.973 11.977 1 98.38 280 SER A C 1
ATOM 2160 O O . SER A 1 280 ? 14.07 5.398 13.133 1 98.38 280 SER A O 1
ATOM 2162 N N . LYS A 1 281 ? 14.211 5.727 10.945 1 98 281 LYS A N 1
ATOM 2163 C CA . LYS A 1 281 ? 14.25 7.18 11.086 1 98 281 LYS A CA 1
ATOM 2164 C C . LYS A 1 281 ? 12.984 7.707 11.758 1 98 281 LYS A C 1
ATOM 2166 O O . LYS A 1 281 ? 13.055 8.555 12.648 1 98 281 LYS A O 1
ATOM 2171 N N . LEU A 1 282 ? 11.844 7.203 11.375 1 98.38 282 LEU A N 1
ATOM 2172 C CA . LEU A 1 282 ? 10.594 7.695 11.945 1 98.38 282 LEU A CA 1
ATOM 2173 C C . LEU A 1 282 ? 10.445 7.258 13.398 1 98.38 282 LEU A C 1
ATOM 2175 O O . LEU A 1 282 ? 10.062 8.055 14.258 1 98.38 282 LEU A O 1
ATOM 2179 N N . VAL A 1 283 ? 10.75 6 13.648 1 98 283 VAL A N 1
ATOM 2180 C CA . VAL A 1 283 ? 10.555 5.414 14.977 1 98 283 VAL A CA 1
ATOM 2181 C C . VAL A 1 283 ? 11.375 6.191 16 1 98 283 VAL A C 1
ATOM 2183 O O . VAL A 1 283 ? 10.945 6.348 17.156 1 98 283 VAL A O 1
ATOM 2186 N N . ASN A 1 284 ? 12.445 6.734 15.586 1 97.12 284 ASN A N 1
ATOM 2187 C CA . ASN A 1 284 ? 13.344 7.414 16.516 1 97.12 284 ASN A CA 1
ATOM 2188 C C . ASN A 1 284 ? 12.859 8.828 16.828 1 97.12 284 ASN A C 1
ATOM 2190 O O . ASN A 1 284 ? 13.328 9.461 17.766 1 97.12 284 ASN A O 1
ATOM 2194 N N . ARG A 1 285 ? 11.883 9.32 16.062 1 96.81 285 ARG A N 1
ATOM 2195 C CA . ARG A 1 285 ? 11.547 10.727 16.297 1 96.81 285 ARG A CA 1
ATOM 2196 C C . ARG A 1 285 ? 10.039 10.906 16.438 1 96.81 285 ARG A C 1
ATOM 2198 O O . ARG A 1 285 ? 9.562 12.023 16.672 1 96.81 285 ARG A O 1
ATOM 2205 N N . PHE A 1 286 ? 9.281 9.883 16.266 1 98.44 286 PHE A N 1
ATOM 2206 C CA . PHE A 1 286 ? 7.832 10.039 16.266 1 98.44 286 PHE A CA 1
ATOM 2207 C C . PHE A 1 286 ? 7.184 9.078 17.25 1 98.44 286 PHE A C 1
ATOM 2209 O O . PHE A 1 286 ? 7.797 8.086 17.641 1 98.44 286 PHE A O 1
ATOM 2216 N N . ASP A 1 287 ? 5.969 9.391 17.641 1 98.62 287 ASP A N 1
ATOM 2217 C CA . ASP A 1 287 ? 5.207 8.625 18.625 1 98.62 287 ASP A CA 1
ATOM 2218 C C . ASP A 1 287 ? 4.078 7.844 17.953 1 98.62 287 ASP A C 1
ATOM 2220 O O . ASP A 1 287 ? 3.361 8.383 17.109 1 98.62 287 ASP A O 1
ATOM 2224 N N . ALA A 1 288 ? 3.928 6.547 18.328 1 98.88 288 ALA A N 1
ATOM 2225 C CA . ALA A 1 288 ? 2.959 5.668 17.688 1 98.88 288 ALA A CA 1
ATOM 2226 C C . ALA A 1 288 ? 1.535 6.184 17.875 1 98.88 288 ALA A C 1
ATOM 2228 O O . ALA A 1 288 ? 0.741 6.199 16.938 1 98.88 288 ALA A O 1
ATOM 2229 N N . ASN A 1 289 ? 1.21 6.602 19.078 1 98.88 289 ASN A N 1
ATOM 2230 C CA . ASN A 1 289 ? -0.127 7.137 19.312 1 98.88 289 ASN A CA 1
ATOM 2231 C C . ASN A 1 289 ? -0.352 8.43 18.531 1 98.88 289 ASN A C 1
ATOM 2233 O O . ASN A 1 289 ? -1.452 8.68 18.047 1 98.88 289 ASN A O 1
ATOM 2237 N N . SER A 1 290 ? 0.651 9.273 18.453 1 98.88 290 SER A N 1
ATOM 2238 C CA . SER A 1 290 ? 0.52 10.484 17.641 1 98.88 290 SER A CA 1
ATOM 2239 C C . SER A 1 290 ? 0.267 10.141 16.188 1 98.88 290 SER A C 1
ATOM 2241 O O . SER A 1 290 ? -0.54 10.797 15.516 1 98.88 290 SER A O 1
ATOM 2243 N N . TYR A 1 291 ? 1.005 9.133 15.703 1 98.94 291 TYR A N 1
ATOM 2244 C CA . TYR A 1 291 ? 0.768 8.68 14.336 1 98.94 291 TYR A CA 1
ATOM 2245 C C . TYR A 1 291 ? -0.688 8.273 14.141 1 98.94 291 TYR A C 1
ATOM 2247 O O . TYR A 1 291 ? -1.308 8.625 13.133 1 98.94 291 TYR A O 1
ATOM 2255 N N . LEU A 1 292 ? -1.245 7.566 15.094 1 98.75 292 LEU A N 1
ATOM 2256 C CA . LEU A 1 292 ? -2.637 7.137 15.031 1 98.75 292 LEU A CA 1
ATOM 2257 C C . LEU A 1 292 ? -3.576 8.336 15.023 1 98.75 292 LEU A C 1
ATOM 2259 O O . LEU A 1 292 ? -4.48 8.422 14.188 1 98.75 292 LEU A O 1
ATOM 2263 N N . VAL A 1 293 ? -3.344 9.297 15.898 1 98.62 293 VAL A N 1
ATOM 2264 C CA . VAL A 1 293 ? -4.207 10.461 16.062 1 98.62 293 VAL A CA 1
ATOM 2265 C C . VAL A 1 293 ? -4.207 11.297 14.789 1 98.62 293 VAL A C 1
ATOM 2267 O O . VAL A 1 293 ? -5.266 11.664 14.281 1 98.62 293 VAL A O 1
ATOM 2270 N N . LEU A 1 294 ? -3.064 11.539 14.25 1 98.81 294 LEU A N 1
ATOM 2271 C CA . LEU A 1 294 ? -2.953 12.398 13.07 1 98.81 294 LEU A CA 1
ATOM 2272 C C . LEU A 1 294 ? -3.492 11.688 11.836 1 98.81 294 LEU A C 1
ATOM 2274 O O . LEU A 1 294 ? -4.117 12.312 10.977 1 98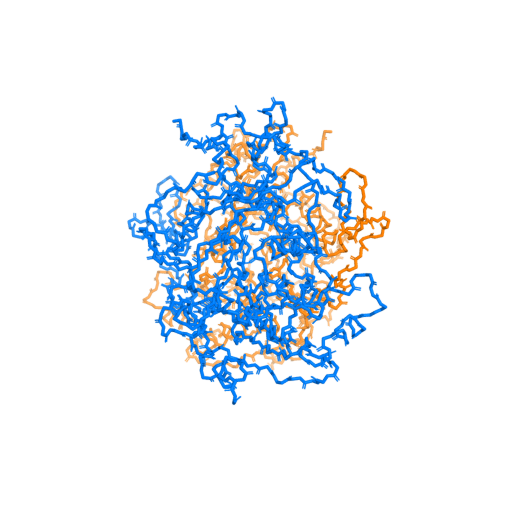.81 294 LEU A O 1
ATOM 2278 N N . THR A 1 295 ? -3.23 10.391 11.727 1 98.69 295 THR A N 1
ATOM 2279 C CA . THR A 1 295 ? -3.754 9.617 10.609 1 98.69 295 THR A CA 1
ATOM 2280 C C . THR A 1 295 ? -5.281 9.609 10.625 1 98.69 295 THR A C 1
ATOM 2282 O O . THR A 1 295 ? -5.918 9.836 9.594 1 98.69 295 THR A O 1
ATOM 2285 N N . GLU A 1 296 ? -5.836 9.398 11.781 1 97.94 296 GLU A N 1
ATOM 2286 C CA . GLU A 1 296 ? -7.289 9.383 11.914 1 97.94 296 GLU A CA 1
ATOM 2287 C C . GLU A 1 296 ? -7.887 10.758 11.633 1 97.94 296 GLU A C 1
ATOM 2289 O O . GLU A 1 296 ? -8.969 10.867 11.055 1 97.94 296 GLU A O 1
ATOM 2294 N N . ALA A 1 297 ? -7.207 11.781 12.055 1 98.5 297 ALA A N 1
ATOM 2295 C CA . ALA A 1 297 ? -7.645 13.141 11.75 1 98.5 297 ALA A CA 1
ATOM 2296 C C . ALA A 1 297 ? -7.746 13.352 10.242 1 98.5 297 ALA A C 1
ATOM 2298 O O . ALA A 1 297 ? -8.75 13.867 9.75 1 98.5 297 ALA A O 1
ATOM 2299 N N . LEU A 1 298 ? -6.719 12.938 9.562 1 98.56 298 LEU A N 1
ATOM 2300 C CA . LEU A 1 298 ? -6.648 13.148 8.125 1 98.56 298 LEU A CA 1
ATOM 2301 C C . LEU A 1 298 ? -7.688 12.297 7.398 1 98.56 298 LEU A C 1
ATOM 2303 O O . LEU A 1 298 ? -8.32 12.758 6.449 1 98.56 298 LEU A O 1
ATOM 2307 N N . MET A 1 299 ? -7.914 11.07 7.852 1 97.94 299 MET A N 1
ATOM 2308 C CA . MET A 1 299 ? -8.844 10.172 7.176 1 97.94 299 MET A CA 1
ATOM 2309 C C . MET A 1 299 ? -10.289 10.594 7.426 1 97.94 299 MET A C 1
ATOM 2311 O O . MET A 1 299 ? -11.164 10.359 6.594 1 97.94 299 MET A O 1
ATOM 2315 N N . SER A 1 300 ? -10.523 11.234 8.516 1 97.62 300 SER A N 1
ATOM 2316 C CA . SER A 1 300 ? -11.875 11.68 8.805 1 97.62 300 SER A CA 1
ATOM 2317 C C . SER A 1 300 ? -12.172 13.023 8.148 1 97.62 300 SER A C 1
ATOM 2319 O O . SER A 1 300 ? -13.297 13.516 8.211 1 97.62 300 SER A O 1
ATOM 2321 N N . HIS A 1 301 ? -11.211 13.594 7.531 1 97.94 301 HIS A N 1
ATOM 2322 C CA . HIS A 1 301 ? -11.328 14.953 7.02 1 97.94 301 HIS A CA 1
ATOM 2323 C C . HIS A 1 301 ? -12.359 15.031 5.898 1 97.94 301 HIS A C 1
ATOM 2325 O O . HIS A 1 301 ? -12.312 14.242 4.949 1 97.94 301 HIS A O 1
ATOM 2331 N N . ASP A 1 302 ? -13.258 15.836 6.016 1 98.12 302 ASP A N 1
ATOM 2332 C CA . ASP A 1 302 ? -14.273 16.266 5.062 1 98.12 302 ASP A CA 1
ATOM 2333 C C . ASP A 1 302 ? -14.617 17.75 5.262 1 98.12 302 ASP A C 1
ATOM 2335 O O . ASP A 1 302 ? -15.367 18.094 6.172 1 98.12 302 ASP A O 1
ATOM 2339 N N . VAL A 1 303 ? -14.109 18.562 4.348 1 98.31 303 VAL A N 1
ATOM 2340 C CA . VAL A 1 303 ? -14.289 20 4.523 1 98.31 303 VAL A CA 1
ATOM 2341 C C . VAL A 1 303 ? -15.773 20.344 4.426 1 98.31 303 VAL A C 1
ATOM 2343 O O . VAL A 1 303 ? -16.203 21.406 4.898 1 98.31 303 VAL A O 1
ATOM 2346 N N . ALA A 1 304 ? -16.531 19.453 3.871 1 97.75 304 ALA A N 1
ATOM 2347 C CA . ALA A 1 304 ? -17.953 19.703 3.668 1 97.75 304 ALA A CA 1
ATOM 2348 C C . ALA A 1 304 ? -18.75 19.391 4.938 1 97.75 304 ALA A C 1
ATOM 2350 O O . ALA A 1 304 ? -19.938 19.734 5.027 1 97.75 304 ALA A O 1
ATOM 2351 N N . ARG A 1 305 ? -18.109 18.703 5.871 1 96.62 305 ARG A N 1
ATOM 2352 C CA . ARG A 1 305 ? -18.828 18.359 7.102 1 96.62 305 ARG A CA 1
ATOM 2353 C C . ARG A 1 305 ? -19.391 19.609 7.762 1 96.62 305 ARG A C 1
ATOM 2355 O O . ARG A 1 305 ? -18.672 20.562 8.039 1 96.62 305 ARG A O 1
ATOM 2362 N N . GLY A 1 306 ? -20.688 19.641 8.023 1 95.31 306 GLY A N 1
ATOM 2363 C CA . GLY A 1 306 ? -21.344 20.781 8.609 1 95.31 306 GLY A CA 1
ATOM 2364 C C . GLY A 1 306 ? -21.891 21.75 7.574 1 95.31 306 GLY A C 1
ATOM 2365 O O . GLY A 1 306 ? -22.484 22.781 7.926 1 95.31 306 GLY A O 1
ATOM 2366 N N . HIS A 1 307 ? -21.672 21.453 6.352 1 97.38 307 HIS A N 1
ATOM 2367 C CA . HIS A 1 307 ? -22.203 22.234 5.246 1 97.38 307 HIS A CA 1
ATOM 2368 C C . HIS A 1 307 ? -23.156 21.422 4.383 1 97.38 307 HIS A C 1
ATOM 2370 O O . HIS A 1 307 ? -23.188 20.188 4.492 1 97.38 307 HIS A O 1
ATOM 2376 N N . GLU A 1 308 ? -23.891 22.078 3.523 1 97 308 GLU A N 1
ATOM 2377 C CA . GLU A 1 308 ? -24.891 21.422 2.697 1 97 308 GLU A CA 1
ATOM 2378 C C . GLU A 1 308 ? -24.234 20.516 1.655 1 97 308 GLU A C 1
ATOM 2380 O O . GLU A 1 308 ? -24.797 19.484 1.273 1 97 308 GLU A O 1
ATOM 2385 N N . SER A 1 309 ? -23.125 20.922 1.143 1 96.88 309 SER A N 1
ATOM 2386 C CA . SER A 1 309 ? -22.375 20.188 0.122 1 96.88 309 SER A CA 1
ATOM 2387 C C . SER A 1 309 ? -20.922 20.641 0.069 1 96.88 309 SER A C 1
ATOM 2389 O O . SER A 1 309 ? -20.531 21.594 0.742 1 96.88 309 SER A O 1
ATOM 2391 N N . PHE A 1 310 ? -20.266 19.891 -0.656 1 97.44 310 PHE A N 1
ATOM 2392 C CA . PHE A 1 310 ? -18.859 20.219 -0.902 1 97.44 310 PHE A CA 1
ATOM 2393 C C . PHE A 1 310 ? -18.734 21.594 -1.545 1 97.44 310 PHE A C 1
ATOM 2395 O O . PHE A 1 310 ? -17.922 22.406 -1.121 1 97.44 310 PHE A O 1
ATOM 2402 N N . GLU A 1 311 ? -19.547 21.922 -2.459 1 96.94 311 GLU A N 1
ATOM 2403 C CA . GLU A 1 311 ? -19.531 23.188 -3.168 1 96.94 311 GLU A CA 1
ATOM 2404 C C . GLU A 1 311 ? -19.938 24.344 -2.242 1 96.94 311 GLU A C 1
ATOM 2406 O O . GLU A 1 311 ? -19.391 25.438 -2.338 1 96.94 311 GLU A O 1
ATOM 2411 N N . HIS A 1 312 ? -20.891 24.031 -1.358 1 97.75 312 HIS A N 1
ATOM 2412 C CA . HIS A 1 312 ? -21.312 25.062 -0.415 1 97.75 312 HIS A CA 1
ATOM 2413 C C . HIS A 1 312 ? -20.203 25.422 0.553 1 97.75 312 HIS A C 1
ATOM 2415 O O . HIS A 1 312 ? -20.031 26.594 0.889 1 97.75 312 HIS A O 1
ATOM 2421 N N . ALA A 1 313 ? -19.484 24.406 0.973 1 98.44 313 ALA A N 1
ATOM 2422 C CA . ALA A 1 313 ? -18.344 24.672 1.839 1 98.44 313 ALA A CA 1
ATOM 2423 C C . ALA A 1 313 ? -17.312 25.547 1.13 1 98.44 313 ALA A C 1
ATOM 2425 O O . ALA A 1 313 ? -16.828 26.531 1.692 1 98.44 313 ALA A O 1
ATOM 2426 N N . LEU A 1 314 ? -17.062 25.234 -0.111 1 98.56 314 LEU A N 1
ATOM 2427 C CA . LEU A 1 314 ? -16.016 25.922 -0.868 1 98.56 314 LEU A CA 1
ATOM 2428 C C . LEU A 1 314 ? -16.484 27.312 -1.277 1 98.56 314 LEU A C 1
ATOM 2430 O O . LEU A 1 314 ? -15.664 28.188 -1.577 1 98.56 314 LEU A O 1
ATOM 2434 N N . ALA A 1 315 ? -17.75 27.547 -1.323 1 98.12 315 ALA A N 1
ATOM 2435 C CA . ALA A 1 315 ? -18.297 28.859 -1.659 1 98.12 315 ALA A CA 1
ATOM 2436 C C . ALA A 1 315 ? -17.875 29.906 -0.624 1 98.12 315 ALA A C 1
ATOM 2438 O O . ALA A 1 315 ? -17.859 31.094 -0.914 1 98.12 315 ALA A O 1
ATOM 2439 N N . ARG A 1 316 ? -17.531 29.453 0.53 1 98.19 316 ARG A N 1
ATOM 2440 C CA . ARG A 1 316 ? -17.062 30.344 1.579 1 98.19 316 ARG A CA 1
ATOM 2441 C C . ARG A 1 316 ? -15.734 30.984 1.197 1 98.19 316 ARG A C 1
ATOM 2443 O O . ARG A 1 316 ? -15.328 31.984 1.786 1 98.19 316 ARG A O 1
ATOM 2450 N N . LEU A 1 317 ? -15.078 30.469 0.194 1 98.5 317 LEU A N 1
ATOM 2451 C CA . LEU A 1 317 ? -13.758 30.938 -0.22 1 98.5 317 LEU A CA 1
ATOM 2452 C C . LEU A 1 317 ? -13.875 31.969 -1.336 1 98.5 317 LEU A C 1
ATOM 2454 O O . LEU A 1 317 ? -12.883 32.312 -1.981 1 98.5 317 LEU A O 1
ATOM 2458 N N . GLU A 1 318 ? -15 32.438 -1.535 1 97.5 318 GLU A N 1
ATOM 2459 C CA . GLU A 1 318 ? -15.266 33.344 -2.656 1 97.5 318 GLU A CA 1
ATOM 2460 C C . GLU A 1 318 ? -14.328 34.562 -2.633 1 97.5 318 GLU A C 1
ATOM 2462 O O . GLU A 1 318 ? -13.914 35.031 -3.686 1 97.5 318 GLU A O 1
ATOM 2467 N N . GLN A 1 319 ? -14.016 35 -1.418 1 97.06 319 GLN A N 1
ATOM 2468 C CA . GLN A 1 319 ? -13.188 36.188 -1.316 1 97.06 319 GLN A CA 1
ATOM 2469 C C . GLN A 1 319 ? -11.734 35.844 -1.021 1 97.06 319 GLN A C 1
ATOM 2471 O O . GLN A 1 319 ? -10.922 36.719 -0.731 1 97.06 319 GLN A O 1
ATOM 2476 N N . VAL A 1 320 ? -11.398 34.594 -1.007 1 98.19 320 VAL A N 1
ATOM 2477 C CA . VAL A 1 320 ? -10.047 34.125 -0.772 1 98.19 320 VAL A CA 1
ATOM 2478 C C . VAL A 1 320 ? -9.375 33.781 -2.105 1 98.19 320 VAL A C 1
ATOM 2480 O O . VAL A 1 320 ? -9.977 33.156 -2.973 1 98.19 320 VAL A O 1
ATOM 2483 N N . ASN A 1 321 ? -8.172 34.375 -2.322 1 98.12 321 ASN A N 1
ATOM 2484 C CA . ASN A 1 321 ? -7.387 33.938 -3.473 1 98.12 321 ASN A CA 1
ATOM 2485 C C . ASN A 1 321 ? -6.852 32.5 -3.277 1 98.12 321 ASN A C 1
ATOM 2487 O O . ASN A 1 321 ? -6.07 32.25 -2.359 1 98.12 321 ASN A O 1
ATOM 2491 N N . VAL A 1 322 ? -7.285 31.562 -4.156 1 98.56 322 VAL A N 1
ATOM 2492 C CA . VAL A 1 322 ? -6.934 30.172 -3.951 1 98.56 322 VAL A CA 1
ATOM 2493 C C . VAL A 1 322 ? -6.004 29.703 -5.066 1 98.56 322 VAL A C 1
ATOM 2495 O O . VAL A 1 322 ? -6.285 29.906 -6.246 1 98.56 322 VAL A O 1
ATOM 2498 N N . LEU A 1 323 ? -4.871 29.125 -4.719 1 98.56 323 LEU A N 1
ATOM 2499 C CA . LEU A 1 323 ? -3.994 28.422 -5.645 1 98.56 323 LEU A CA 1
ATOM 2500 C C . LEU A 1 323 ? -3.947 26.938 -5.328 1 98.56 323 LEU A C 1
ATOM 2502 O O . LEU A 1 323 ? -3.721 26.547 -4.176 1 98.56 323 LEU A O 1
ATOM 2506 N N . VAL A 1 324 ? -4.199 26.094 -6.328 1 98.75 324 VAL A N 1
ATOM 2507 C CA . VAL A 1 324 ? -4.176 24.641 -6.188 1 98.75 324 VAL A CA 1
ATOM 2508 C C . VAL A 1 324 ? -3.029 24.062 -7.016 1 98.75 324 VAL A C 1
ATOM 2510 O O . VAL A 1 324 ? -2.861 24.422 -8.188 1 98.75 324 VAL A O 1
ATOM 2513 N N . ALA A 1 325 ? -2.225 23.203 -6.395 1 98.88 325 ALA A N 1
ATOM 2514 C CA . ALA A 1 325 ? -1.12 22.547 -7.094 1 98.88 325 ALA A CA 1
ATOM 2515 C C . ALA A 1 325 ? -1.174 21.031 -6.918 1 98.88 325 ALA A C 1
ATOM 2517 O O . ALA A 1 325 ? -1.745 20.531 -5.941 1 98.88 325 ALA A O 1
ATOM 2518 N N . ALA A 1 326 ? -0.655 20.297 -7.887 1 98.81 326 ALA A N 1
ATOM 2519 C CA . ALA A 1 326 ? -0.599 18.844 -7.871 1 98.81 326 ALA A CA 1
ATOM 2520 C C . ALA A 1 326 ? 0.752 18.328 -8.367 1 98.81 326 ALA A C 1
ATOM 2522 O O . ALA A 1 326 ? 1.457 19.047 -9.094 1 98.81 326 ALA A O 1
ATOM 2523 N N . VAL A 1 327 ? 1.141 17.203 -7.898 1 98.75 327 VAL A N 1
ATOM 2524 C CA . VAL A 1 327 ? 2.314 16.516 -8.43 1 98.75 327 VAL A CA 1
ATOM 2525 C C . VAL A 1 327 ? 1.893 15.531 -9.523 1 98.75 327 VAL A C 1
ATOM 2527 O O . VAL A 1 327 ? 1.031 14.68 -9.297 1 98.75 327 VAL A O 1
ATOM 2530 N N . LYS A 1 328 ? 2.52 15.562 -10.625 1 98.25 328 LYS A N 1
ATOM 2531 C CA . LYS A 1 328 ? 2.064 14.805 -11.789 1 98.25 328 LYS A CA 1
ATOM 2532 C C . LYS A 1 328 ? 2.115 13.305 -11.523 1 98.25 328 LYS A C 1
ATOM 2534 O O . LYS A 1 328 ? 1.22 12.57 -11.938 1 98.25 328 LYS A O 1
ATOM 2539 N N . SER A 1 329 ? 3.094 12.859 -10.797 1 97.75 329 SER A N 1
ATOM 2540 C CA . SER A 1 329 ? 3.311 11.43 -10.602 1 97.75 329 SER A CA 1
ATOM 2541 C C . SER A 1 329 ? 2.695 10.953 -9.289 1 97.75 329 SER A C 1
ATOM 2543 O O . SER A 1 329 ? 2.936 9.82 -8.859 1 97.75 329 SER A O 1
ATOM 2545 N N . ASP A 1 330 ? 1.897 11.859 -8.641 1 98.44 330 ASP A N 1
ATOM 2546 C CA . ASP A 1 330 ? 1.312 11.531 -7.34 1 98.44 330 ASP A CA 1
ATOM 2547 C C . ASP A 1 330 ? 0.29 10.406 -7.465 1 98.44 330 ASP A C 1
ATOM 2549 O O . ASP A 1 330 ? -0.617 10.477 -8.297 1 98.44 330 ASP A O 1
ATOM 2553 N N . ARG A 1 331 ? 0.428 9.406 -6.594 1 97.44 331 ARG A N 1
ATOM 2554 C CA . ARG A 1 331 ? -0.529 8.312 -6.621 1 97.44 331 ARG A CA 1
ATOM 2555 C C . ARG A 1 331 ? -1.212 8.141 -5.266 1 97.44 331 ARG A C 1
ATOM 2557 O O . ARG A 1 331 ? -1.939 7.172 -5.047 1 97.44 331 ARG A O 1
ATOM 2564 N N . LEU A 1 332 ? -0.901 8.984 -4.324 1 98.06 332 LEU A N 1
ATOM 2565 C CA . LEU A 1 332 ? -1.623 9.055 -3.061 1 98.06 332 LEU A CA 1
ATOM 2566 C C . LEU A 1 332 ? -2.723 10.109 -3.117 1 98.06 332 LEU A C 1
ATOM 2568 O O . LEU A 1 332 ? -3.828 9.883 -2.621 1 98.06 332 LEU A O 1
ATOM 2572 N N . TYR A 1 333 ? -2.387 11.234 -3.578 1 98.25 333 TYR A N 1
ATOM 2573 C CA . TYR A 1 333 ? -3.287 12.312 -3.98 1 98.25 333 TYR A CA 1
ATOM 2574 C C . TYR A 1 333 ? -3.232 12.531 -5.488 1 98.25 333 TYR A C 1
ATOM 2576 O O . TYR A 1 333 ? -2.498 13.398 -5.969 1 98.25 333 TYR A O 1
ATOM 2584 N N . TYR A 1 334 ? -4.07 11.812 -6.184 1 97.44 334 TYR A N 1
ATOM 2585 C CA . TYR A 1 334 ? -4.035 11.852 -7.641 1 97.44 334 TYR A CA 1
ATOM 2586 C C . TYR A 1 334 ? -4.312 13.258 -8.156 1 97.44 334 TYR A C 1
ATOM 2588 O O . TYR A 1 334 ? -5.164 13.969 -7.613 1 97.44 334 TYR A O 1
ATOM 2596 N N . PRO A 1 335 ? -3.627 13.664 -9.258 1 97.94 335 PRO A N 1
ATOM 2597 C CA . PRO A 1 335 ? -3.852 14.992 -9.828 1 97.94 335 PRO A CA 1
ATOM 2598 C C . PRO A 1 335 ? -5.324 15.273 -10.109 1 97.94 335 PRO A C 1
ATOM 2600 O O . PRO A 1 335 ? -5.781 16.406 -9.953 1 97.94 335 PRO A O 1
ATOM 2603 N N . GLU A 1 336 ? -6.047 14.219 -10.438 1 96.81 336 GLU A N 1
ATOM 2604 C CA . GLU A 1 336 ? -7.469 14.367 -10.727 1 96.81 336 GLU A CA 1
ATOM 2605 C C . GLU A 1 336 ? -8.234 14.891 -9.516 1 96.81 336 GLU A C 1
ATOM 2607 O O . GLU A 1 336 ? -9.25 15.562 -9.656 1 96.81 336 GLU A O 1
ATOM 2612 N N . GLN A 1 337 ? -7.75 14.594 -8.375 1 96.69 337 GLN A N 1
ATOM 2613 C CA . GLN A 1 337 ? -8.398 15.062 -7.152 1 96.69 337 GLN A CA 1
ATOM 2614 C C . GLN A 1 337 ? -8.18 16.562 -6.957 1 96.69 337 GLN A C 1
ATOM 2616 O O . GLN A 1 337 ? -9.078 17.266 -6.496 1 96.69 337 GLN A O 1
ATOM 2621 N N . SER A 1 338 ? -7.02 17.047 -7.262 1 98.31 338 SER A N 1
ATOM 2622 C CA . SER A 1 338 ? -6.758 18.484 -7.254 1 98.31 338 SER A CA 1
ATOM 2623 C C . SER A 1 338 ? -7.598 19.203 -8.305 1 98.31 338 SER A C 1
ATOM 2625 O O . SER A 1 338 ? -8.07 20.328 -8.062 1 98.31 338 SER A O 1
ATOM 2627 N N . VAL A 1 339 ? -7.742 18.609 -9.453 1 98.19 339 VAL A N 1
ATOM 2628 C CA . VAL A 1 339 ? -8.57 19.172 -10.508 1 98.19 339 VAL A CA 1
ATOM 2629 C C . VAL A 1 339 ? -10.008 19.312 -10.008 1 98.19 339 VAL A C 1
ATOM 2631 O O . VAL A 1 339 ? -10.656 20.344 -10.227 1 98.19 339 VAL A O 1
ATOM 2634 N N . LYS A 1 340 ? -10.484 18.281 -9.391 1 96.88 340 LYS A N 1
ATOM 2635 C CA . LYS A 1 340 ? -11.836 18.328 -8.836 1 96.88 340 LYS A CA 1
ATOM 2636 C C . LYS A 1 340 ? -11.984 19.438 -7.812 1 96.88 340 LYS A C 1
ATOM 2638 O O . LYS A 1 340 ? -12.984 20.172 -7.82 1 96.88 340 LYS A O 1
ATOM 2643 N N . LEU A 1 341 ? -11.031 19.562 -6.926 1 98.12 341 LEU A N 1
ATOM 2644 C CA . LEU A 1 341 ? -11.047 20.625 -5.922 1 98.12 341 LEU A CA 1
ATOM 2645 C C . LEU A 1 341 ? -11.102 22 -6.582 1 98.12 341 LEU A C 1
ATOM 2647 O O . LEU A 1 341 ? -11.953 22.828 -6.246 1 98.12 341 LEU A O 1
ATOM 2651 N N . ALA A 1 342 ? -10.227 22.234 -7.52 1 98.38 342 ALA A N 1
ATOM 2652 C CA . ALA A 1 342 ? -10.125 23.531 -8.203 1 98.38 342 ALA A CA 1
ATOM 2653 C C . ALA A 1 342 ? -11.406 23.844 -8.969 1 98.38 342 ALA A C 1
ATOM 2655 O O . ALA A 1 342 ? -11.852 24.984 -8.992 1 98.38 342 ALA A O 1
ATOM 2656 N N . ALA A 1 343 ? -12.008 22.828 -9.562 1 97.81 343 ALA A N 1
ATOM 2657 C CA . ALA A 1 343 ? -13.211 22.984 -10.367 1 97.81 343 ALA A CA 1
ATOM 2658 C C . ALA A 1 343 ? -14.43 23.281 -9.484 1 97.81 343 ALA A C 1
ATOM 2660 O O . ALA A 1 343 ? -15.414 23.844 -9.945 1 97.81 343 ALA A O 1
ATOM 2661 N N . SER A 1 344 ? -14.352 22.891 -8.242 1 97.62 344 SER A N 1
ATOM 2662 C CA . SER A 1 344 ? -15.5 22.984 -7.344 1 97.62 344 SER A CA 1
ATOM 2663 C C . SER A 1 344 ? -15.547 24.328 -6.637 1 97.62 344 SER A C 1
ATOM 2665 O O . SER A 1 344 ? -16.5 24.625 -5.922 1 97.62 344 SER A O 1
ATOM 2667 N N . LEU A 1 345 ? -14.508 25.156 -6.809 1 97.69 345 LEU A N 1
ATOM 2668 C CA . LEU A 1 345 ? -14.516 26.5 -6.246 1 97.69 345 LEU A CA 1
ATOM 2669 C C . LEU A 1 345 ? -15.586 27.359 -6.902 1 97.69 345 LEU A C 1
ATOM 2671 O O . LEU A 1 345 ? -16.031 27.062 -8.008 1 97.69 345 LEU A O 1
ATOM 2675 N N . ALA A 1 346 ? -16.031 28.422 -6.172 1 94.31 346 ALA A N 1
ATOM 2676 C CA . ALA A 1 346 ? -17.031 29.312 -6.738 1 94.31 346 ALA A CA 1
ATOM 2677 C C . ALA A 1 346 ? -16.609 29.828 -8.109 1 94.31 346 ALA A C 1
ATOM 2679 O O . ALA A 1 346 ? -17.422 29.938 -9.023 1 94.31 346 ALA A O 1
ATOM 2680 N N . THR A 1 347 ? -15.344 30.203 -8.164 1 94.5 347 THR A N 1
ATOM 2681 C CA . THR A 1 347 ? -14.688 30.484 -9.438 1 94.5 347 THR A CA 1
ATOM 2682 C C . THR A 1 347 ? -13.586 29.453 -9.711 1 94.5 347 THR A C 1
ATOM 2684 O O . THR A 1 347 ? -12.531 29.484 -9.078 1 94.5 347 THR A O 1
ATOM 2687 N N . PRO A 1 348 ? -13.852 28.641 -10.688 1 95.31 348 PRO A N 1
ATOM 2688 C CA . PRO A 1 348 ? -12.875 27.594 -10.969 1 95.31 348 PRO A CA 1
ATOM 2689 C C . PRO A 1 348 ? -11.477 28.141 -11.25 1 95.31 348 PRO A C 1
ATOM 2691 O O . PRO A 1 348 ? -11.344 29.219 -11.852 1 95.31 348 PRO A O 1
ATOM 2694 N N . LYS A 1 349 ? -10.516 27.453 -10.773 1 95 349 LYS A N 1
ATOM 2695 C CA . LYS A 1 349 ? -9.109 27.828 -10.938 1 95 349 LYS A CA 1
ATOM 2696 C C . LYS A 1 349 ? -8.336 26.734 -11.68 1 95 349 LYS A C 1
ATOM 2698 O O . LYS A 1 349 ? -8.75 25.578 -11.703 1 95 349 LYS A O 1
ATOM 2703 N N . PRO A 1 350 ? -7.262 27.141 -12.383 1 97.44 350 PRO A N 1
ATOM 2704 C CA . PRO A 1 350 ? -6.387 26.109 -12.93 1 97.44 350 PRO A CA 1
ATOM 2705 C C . PRO A 1 350 ? -5.562 25.406 -11.852 1 97.44 350 PRO A C 1
ATOM 2707 O O . PRO A 1 350 ? -5.32 25.984 -10.781 1 97.44 350 PRO A O 1
ATOM 2710 N N . VAL A 1 351 ? -5.199 24.172 -12.156 1 98.62 351 VAL A N 1
ATOM 2711 C CA . VAL A 1 351 ? -4.262 23.453 -11.305 1 98.62 351 VAL A CA 1
ATOM 2712 C C . VAL A 1 351 ? -2.836 23.656 -11.812 1 98.62 351 VAL A C 1
ATOM 2714 O O . VAL A 1 351 ? -2.576 23.547 -13.016 1 98.62 351 VAL A O 1
ATOM 2717 N N . HIS A 1 352 ? -1.92 24.031 -10.898 1 98.75 352 HIS A N 1
ATOM 2718 C CA . HIS A 1 352 ? -0.508 24.172 -11.242 1 98.75 352 HIS A CA 1
ATOM 2719 C C . HIS A 1 352 ? 0.26 22.891 -10.914 1 98.75 352 HIS A C 1
ATOM 2721 O O . HIS A 1 352 ? 0.211 22.406 -9.781 1 98.75 352 HIS A O 1
ATOM 2727 N N . TYR A 1 353 ? 1.02 22.391 -11.891 1 98.62 353 TYR A N 1
ATOM 2728 C CA . TYR A 1 353 ? 1.582 21.062 -11.742 1 98.62 353 TYR A CA 1
ATOM 2729 C C . TYR A 1 353 ? 3.066 21.125 -11.398 1 98.62 353 TYR A C 1
ATOM 2731 O O . TYR A 1 353 ? 3.799 21.953 -11.953 1 98.62 353 TYR A O 1
ATOM 2739 N N . ILE A 1 354 ? 3.443 20.328 -10.43 1 98.62 354 ILE A N 1
ATOM 2740 C CA . ILE A 1 354 ? 4.84 20 -10.164 1 98.62 354 ILE A CA 1
ATOM 2741 C C . ILE A 1 354 ? 5.242 18.766 -10.945 1 98.62 354 ILE A C 1
ATOM 2743 O O . ILE A 1 354 ? 4.629 17.703 -10.797 1 98.62 354 ILE A O 1
ATOM 2747 N N . ASP A 1 355 ? 6.25 18.938 -11.773 1 98.12 355 ASP A N 1
ATOM 2748 C CA . ASP A 1 355 ? 6.754 17.812 -12.562 1 98.12 355 ASP A CA 1
ATOM 2749 C C . ASP A 1 355 ? 7.879 17.094 -11.82 1 98.12 355 ASP A C 1
ATOM 2751 O O . ASP A 1 355 ? 9.055 17.406 -12.008 1 98.12 355 ASP A O 1
ATOM 2755 N N . SER A 1 356 ? 7.531 16.125 -11.031 1 97.06 356 SER A N 1
ATOM 2756 C CA . SER A 1 356 ? 8.461 15.312 -10.25 1 97.06 356 SER A CA 1
ATOM 2757 C C . SER A 1 356 ? 8.234 13.828 -10.5 1 97.06 356 SER A C 1
ATOM 2759 O O . SER A 1 356 ? 7.098 13.359 -10.516 1 97.06 356 SER A O 1
ATOM 2761 N N . PRO A 1 357 ? 9.344 13.086 -10.695 1 96.31 357 PRO A N 1
ATOM 2762 C CA . PRO A 1 357 ? 9.188 11.641 -10.922 1 96.31 357 PRO A CA 1
ATOM 2763 C C . PRO A 1 357 ? 9.016 10.859 -9.625 1 96.31 357 PRO A C 1
ATOM 2765 O O . PRO A 1 357 ? 8.828 9.641 -9.656 1 96.31 357 PRO A O 1
ATOM 2768 N N . ILE A 1 358 ? 8.984 11.477 -8.469 1 96.75 358 ILE A N 1
ATOM 2769 C CA . ILE A 1 358 ? 9.18 10.719 -7.242 1 96.75 358 ILE A CA 1
ATOM 2770 C C . ILE A 1 358 ? 7.836 10.484 -6.562 1 96.75 358 ILE A C 1
ATOM 2772 O O . ILE A 1 358 ? 7.758 9.789 -5.547 1 96.75 358 ILE A O 1
ATOM 2776 N N . GLY A 1 359 ? 6.797 11.062 -7.094 1 98 359 GLY A N 1
ATOM 2777 C CA . GLY A 1 359 ? 5.48 10.812 -6.531 1 98 359 GLY A CA 1
ATOM 2778 C C . GLY A 1 359 ? 5.035 11.891 -5.559 1 98 359 GLY A C 1
ATOM 2779 O O . GLY A 1 359 ? 5.332 13.07 -5.758 1 98 359 GLY A O 1
ATOM 2780 N N . HIS A 1 360 ? 4.273 11.57 -4.59 1 98.44 360 HIS A N 1
ATOM 2781 C CA . HIS A 1 360 ? 3.602 12.469 -3.658 1 98.44 360 HIS A CA 1
ATOM 2782 C C . HIS A 1 360 ? 4.598 13.406 -2.98 1 98.44 360 HIS A C 1
ATOM 2784 O O . HIS A 1 360 ? 4.336 14.602 -2.844 1 98.44 360 HIS A O 1
ATOM 2790 N N . ASP A 1 361 ? 5.762 12.914 -2.656 1 97.62 361 ASP A N 1
ATOM 2791 C CA . ASP A 1 361 ? 6.75 13.703 -1.929 1 97.62 361 ASP A CA 1
ATOM 2792 C C . ASP A 1 361 ? 7.277 14.852 -2.787 1 97.62 361 ASP A C 1
ATOM 2794 O O . ASP A 1 361 ? 7.938 15.758 -2.279 1 97.62 361 ASP A O 1
ATOM 2798 N N . GLY A 1 362 ? 6.902 14.805 -4.004 1 97.69 362 GLY A N 1
ATOM 2799 C CA . GLY A 1 362 ? 7.293 15.891 -4.883 1 97.69 362 GLY A CA 1
ATOM 2800 C C . GLY A 1 362 ? 6.793 17.25 -4.418 1 97.69 362 GLY A C 1
ATOM 2801 O O . GLY A 1 362 ? 7.383 18.281 -4.742 1 97.69 362 GLY A O 1
ATOM 2802 N N . PHE A 1 363 ? 5.688 17.281 -3.68 1 97.12 363 PHE A N 1
ATOM 2803 C CA . PHE A 1 363 ? 5.184 18.562 -3.201 1 97.12 363 PHE A CA 1
ATOM 2804 C C . PHE A 1 363 ? 6.152 19.188 -2.201 1 97.12 363 PHE A C 1
ATOM 2806 O O . PHE A 1 363 ? 6.137 20.406 -1.99 1 97.12 363 PHE A O 1
ATOM 2813 N N . LEU A 1 364 ? 7.004 18.359 -1.586 1 95.94 364 LEU A N 1
ATOM 2814 C CA . LEU A 1 364 ? 8.023 18.844 -0.657 1 95.94 364 LEU A CA 1
ATOM 2815 C C . LEU A 1 364 ? 9.336 19.109 -1.383 1 95.94 364 LEU A C 1
ATOM 2817 O O . LEU A 1 364 ? 9.859 20.219 -1.349 1 95.94 364 LEU A O 1
ATOM 2821 N N . THR A 1 365 ? 9.828 18.125 -2.166 1 95.12 365 THR A N 1
ATOM 2822 C CA . THR A 1 365 ? 11.188 18.125 -2.691 1 95.12 365 THR A CA 1
ATOM 2823 C C . THR A 1 365 ? 11.297 19.031 -3.92 1 95.12 365 THR A C 1
ATOM 2825 O O . THR A 1 365 ? 12.367 19.547 -4.219 1 95.12 365 THR A O 1
ATOM 2828 N N . ASP A 1 366 ? 10.141 19.203 -4.551 1 97.06 366 ASP A N 1
ATOM 2829 C CA . ASP A 1 366 ? 10.203 19.906 -5.828 1 97.06 366 ASP A CA 1
ATOM 2830 C C . ASP A 1 366 ? 9.266 21.109 -5.84 1 97.06 366 ASP A C 1
ATOM 2832 O O . ASP A 1 366 ? 8.875 21.594 -6.906 1 97.06 366 ASP A O 1
ATOM 2836 N N . ALA A 1 367 ? 8.93 21.609 -4.668 1 96.38 367 ALA A N 1
ATOM 2837 C CA . ALA A 1 367 ? 7.973 22.703 -4.527 1 96.38 367 ALA A CA 1
ATOM 2838 C C . ALA A 1 367 ? 8.492 23.984 -5.188 1 96.38 367 ALA A C 1
ATOM 2840 O O . ALA A 1 367 ? 7.707 24.828 -5.621 1 96.38 367 ALA A O 1
ATOM 2841 N N . ALA A 1 368 ? 9.805 24.141 -5.32 1 96.56 368 ALA A N 1
ATOM 2842 C CA . ALA A 1 368 ? 10.414 25.344 -5.879 1 96.56 368 ALA A CA 1
ATOM 2843 C C . ALA A 1 368 ? 10 25.547 -7.332 1 96.56 368 ALA A C 1
ATOM 2845 O O . ALA A 1 368 ? 10.102 26.656 -7.859 1 96.56 368 ALA A O 1
ATOM 2846 N N . GLN A 1 369 ? 9.523 24.5 -7.941 1 97.62 369 GLN A N 1
ATOM 2847 C CA . GLN A 1 369 ? 9.008 24.625 -9.297 1 97.62 369 GLN A CA 1
ATOM 2848 C C . GLN A 1 369 ? 7.812 25.562 -9.352 1 97.62 369 GLN A C 1
ATOM 2850 O O . GLN A 1 369 ? 7.492 26.125 -10.406 1 97.62 369 GLN A O 1
ATOM 2855 N N . LEU A 1 370 ? 7.191 25.812 -8.188 1 97.94 370 LEU A N 1
ATOM 2856 C CA . LEU A 1 370 ? 6.023 26.688 -8.125 1 97.94 370 LEU A CA 1
ATOM 2857 C C . LEU A 1 370 ? 6.438 28.125 -7.84 1 97.94 370 LEU A C 1
ATOM 2859 O O . LEU A 1 370 ? 5.586 29.016 -7.738 1 97.94 370 LEU A O 1
ATOM 2863 N N . ASP A 1 371 ? 7.715 28.422 -7.703 1 97.69 371 ASP A N 1
ATOM 2864 C CA . ASP A 1 371 ? 8.211 29.734 -7.305 1 97.69 371 ASP A CA 1
ATOM 2865 C C . ASP A 1 371 ? 7.629 30.828 -8.18 1 97.69 371 ASP A C 1
ATOM 2867 O O . ASP A 1 371 ? 7.062 31.812 -7.676 1 97.69 371 ASP A O 1
ATOM 2871 N N . GLY A 1 372 ? 7.746 30.672 -9.484 1 97.12 372 GLY A N 1
ATOM 2872 C CA . GLY A 1 372 ? 7.27 31.703 -10.398 1 97.12 372 GLY A CA 1
ATOM 2873 C C . GLY A 1 372 ? 5.793 32 -10.234 1 97.12 372 GLY A C 1
ATOM 2874 O O . GLY A 1 372 ? 5.406 33.156 -10.117 1 97.12 372 GLY A O 1
ATOM 2875 N N . VAL A 1 373 ? 4.984 30.984 -10.156 1 97.5 373 VAL A N 1
ATOM 2876 C CA . VAL A 1 373 ? 3.537 31.156 -10.094 1 97.5 373 VAL A CA 1
ATOM 2877 C C . VAL A 1 373 ? 3.143 31.719 -8.727 1 97.5 373 VAL A C 1
ATOM 2879 O O . VAL A 1 373 ? 2.221 32.531 -8.625 1 97.5 373 VAL A O 1
ATOM 2882 N N . LEU A 1 374 ? 3.738 31.328 -7.688 1 98.12 374 LEU A N 1
ATOM 2883 C CA . LEU A 1 374 ? 3.412 31.781 -6.344 1 98.12 374 LEU A CA 1
ATOM 2884 C C . LEU A 1 374 ? 3.811 33.25 -6.152 1 98.12 374 LEU A C 1
ATOM 2886 O O . LEU A 1 374 ? 3.084 34 -5.523 1 98.12 374 LEU A O 1
ATOM 2890 N N . ARG A 1 375 ? 4.949 33.625 -6.648 1 96.94 375 ARG A N 1
ATOM 2891 C CA . ARG A 1 375 ? 5.355 35.031 -6.562 1 96.94 375 ARG A CA 1
ATOM 2892 C C . ARG A 1 375 ? 4.383 35.938 -7.32 1 96.94 375 ARG A C 1
ATOM 2894 O O . ARG A 1 375 ? 4.02 37 -6.832 1 96.94 375 ARG A O 1
ATOM 2901 N N . THR A 1 376 ? 3.947 35.406 -8.414 1 96.44 376 THR A N 1
ATOM 2902 C CA . THR A 1 376 ? 3.094 36.219 -9.289 1 96.44 376 THR A CA 1
ATOM 2903 C C . THR A 1 376 ? 1.67 36.281 -8.742 1 96.44 376 THR A C 1
ATOM 2905 O O . THR A 1 376 ? 1.06 37.344 -8.703 1 96.44 376 THR A O 1
ATOM 2908 N N . LEU A 1 377 ? 1.171 35.156 -8.297 1 97 377 LEU A N 1
ATOM 2909 C CA . LEU A 1 377 ? -0.26 35.062 -8.031 1 97 377 LEU A CA 1
ATOM 2910 C C . LEU A 1 377 ? -0.551 35.25 -6.543 1 97 377 LEU A C 1
ATOM 2912 O O . LEU A 1 377 ? -1.69 35.5 -6.156 1 97 377 LEU A O 1
ATOM 2916 N N . VAL A 1 378 ? 0.466 35.125 -5.684 1 97.62 378 VAL A N 1
ATOM 2917 C CA . VAL A 1 378 ? 0.172 35.094 -4.254 1 97.62 378 VAL A CA 1
ATOM 2918 C C . VAL A 1 378 ? 1.016 36.125 -3.52 1 97.62 378 VAL A C 1
ATOM 2920 O O . VAL A 1 378 ? 0.477 37 -2.848 1 97.62 378 VAL A O 1
ATOM 2923 N N . PHE A 1 379 ? 2.311 36.125 -3.773 1 96.06 379 PHE A N 1
ATOM 2924 C CA . PHE A 1 379 ? 3.199 36.812 -2.848 1 96.06 379 PHE A CA 1
ATOM 2925 C C . PHE A 1 379 ? 3.52 38.219 -3.348 1 96.06 379 PHE A C 1
ATOM 2927 O O . PHE A 1 379 ? 3.816 39.125 -2.553 1 96.06 379 PHE A O 1
ATOM 2934 N N . ASP A 1 380 ? 3.627 38.469 -4.668 1 83.62 380 ASP A N 1
ATOM 2935 C CA . ASP A 1 380 ? 4.047 39.781 -5.168 1 83.62 380 ASP A CA 1
ATOM 2936 C C . ASP A 1 380 ? 2.842 40.688 -5.438 1 83.62 380 ASP A C 1
ATOM 2938 O O . ASP A 1 380 ? 1.886 40.25 -6.098 1 83.62 380 ASP A O 1
ATOM 2942 N N . GLU A 1 381 ? 2.135 41.188 -4.344 1 62.03 381 GLU A N 1
ATOM 2943 C CA . GLU A 1 381 ? 1.082 42.188 -4.527 1 62.03 381 GLU A CA 1
ATOM 2944 C C . GLU A 1 381 ? 1.546 43.312 -5.438 1 62.03 381 GLU A C 1
ATOM 2946 O O . GLU A 1 381 ? 2.719 43.688 -5.422 1 62.03 381 GLU A O 1
ATOM 2951 N N . ASP A 1 382 ? 0.823 43.531 -6.676 1 44.38 382 ASP A N 1
ATOM 2952 C CA . ASP A 1 382 ? 0.926 44.844 -7.289 1 44.38 382 ASP A CA 1
ATOM 2953 C C . ASP A 1 382 ? 0.74 45.938 -6.25 1 44.38 382 ASP A C 1
ATOM 2955 O O . ASP A 1 382 ? -0.082 45.812 -5.34 1 44.38 382 ASP A O 1
ATOM 2959 N N . MET B 1 1 ? -12.445 -23.609 19.703 1 18.41 1 MET B N 1
ATOM 2960 C CA . MET B 1 1 ? -11.18 -24.281 19.406 1 18.41 1 MET B CA 1
ATOM 2961 C C . MET B 1 1 ? -11.07 -24.609 17.922 1 18.41 1 MET B C 1
ATOM 2963 O O . MET B 1 1 ? -11.734 -25.516 17.438 1 18.41 1 MET B O 1
ATOM 2967 N N . ALA B 1 2 ? -10.984 -23.453 17.125 1 26.3 2 ALA B N 1
ATOM 2968 C CA . ALA B 1 2 ? -11.172 -23.484 15.672 1 26.3 2 ALA B CA 1
ATOM 2969 C C . ALA B 1 2 ? -10.273 -24.531 15.023 1 26.3 2 ALA B C 1
ATOM 2971 O O . ALA B 1 2 ? -9.047 -24.469 15.133 1 26.3 2 ALA B O 1
ATOM 2972 N N . SER B 1 3 ? -10.688 -25.828 14.953 1 21.44 3 SER B N 1
ATOM 2973 C CA . SER B 1 3 ? -10.031 -27.094 14.594 1 21.44 3 SER B CA 1
ATOM 2974 C C . SER B 1 3 ? -9.375 -26.984 13.219 1 21.44 3 SER B C 1
ATOM 2976 O O . SER B 1 3 ? -10.047 -26.719 12.219 1 21.44 3 SER B O 1
ATOM 2978 N N . ILE B 1 4 ? -8.148 -26.578 13.055 1 27.55 4 ILE B N 1
ATOM 2979 C CA . ILE B 1 4 ? -7.336 -26.766 11.859 1 27.55 4 ILE B CA 1
ATOM 2980 C C . ILE B 1 4 ? -7.359 -28.234 11.438 1 27.55 4 ILE B C 1
ATOM 2982 O O . ILE B 1 4 ? -7.043 -29.125 12.234 1 27.55 4 ILE B O 1
ATOM 2986 N N . VAL B 1 5 ? -8.25 -28.625 10.531 1 27.22 5 VAL B N 1
ATOM 2987 C CA . VAL B 1 5 ? -8.414 -29.953 9.961 1 27.22 5 VAL B CA 1
ATOM 2988 C C . VAL B 1 5 ? -7.066 -30.5 9.5 1 27.22 5 VAL B C 1
ATOM 2990 O O . VAL B 1 5 ? -6.434 -29.938 8.602 1 27.22 5 VAL B O 1
ATOM 2993 N N . THR B 1 6 ? -6.242 -30.875 10.484 1 27.48 6 THR B N 1
ATOM 2994 C CA . THR B 1 6 ? -5.023 -31.641 10.227 1 27.48 6 THR B CA 1
ATOM 2995 C C . THR B 1 6 ? -5.328 -32.875 9.375 1 27.48 6 THR B C 1
ATOM 2997 O O . THR B 1 6 ? -5.961 -33.812 9.836 1 27.48 6 THR B O 1
ATOM 3000 N N . THR B 1 7 ? -5.688 -32.688 8.094 1 26.62 7 THR B N 1
ATOM 3001 C CA . THR B 1 7 ? -6.012 -33.781 7.203 1 26.62 7 THR B CA 1
ATOM 3002 C C . THR B 1 7 ? -4.805 -34.719 7.02 1 26.62 7 THR B C 1
ATOM 3004 O O . THR B 1 7 ? -3.848 -34.375 6.328 1 26.62 7 THR B O 1
ATOM 3007 N N . GLU B 1 8 ? -4.293 -35.344 8.039 1 26.48 8 GLU B N 1
ATOM 3008 C CA . GLU B 1 8 ? -3.242 -36.375 8 1 26.48 8 GLU B CA 1
ATOM 3009 C C . GLU B 1 8 ? -3.525 -37.406 6.926 1 26.48 8 GLU B C 1
ATOM 3011 O O . GLU B 1 8 ? -2.779 -38.375 6.789 1 26.48 8 GLU B O 1
ATOM 3016 N N . ASP B 1 9 ? -4.746 -37.875 6.637 1 27.97 9 ASP B N 1
ATOM 3017 C CA . ASP B 1 9 ? -4.82 -39.188 5.961 1 27.97 9 ASP B CA 1
ATOM 3018 C C . ASP B 1 9 ? -3.992 -39.188 4.676 1 27.97 9 ASP B C 1
ATOM 3020 O O . ASP B 1 9 ? -4.137 -38.281 3.842 1 27.97 9 ASP B O 1
ATOM 3024 N N . THR B 1 10 ? -2.771 -39.656 4.629 1 29.14 10 THR B N 1
ATOM 3025 C CA . THR B 1 10 ? -2.018 -40.062 3.449 1 29.14 10 THR B CA 1
ATOM 3026 C C . THR B 1 10 ? -2.951 -40.625 2.373 1 29.14 10 THR B C 1
ATOM 3028 O O . THR B 1 10 ? -3.479 -41.719 2.504 1 29.14 10 THR B O 1
ATOM 3031 N N . ILE B 1 11 ? -3.898 -39.969 1.907 1 30.31 11 ILE B N 1
ATOM 3032 C CA . ILE B 1 11 ? -4.824 -40.469 0.898 1 30.31 11 ILE B CA 1
ATOM 3033 C C . ILE B 1 11 ? -4.043 -41.062 -0.275 1 30.31 11 ILE B C 1
ATOM 3035 O O . ILE B 1 11 ? -3.266 -40.344 -0.923 1 30.31 11 ILE B O 1
ATOM 3039 N N . GLY B 1 12 ? -3.453 -42.344 -0.221 1 30.31 12 GLY B N 1
ATOM 3040 C CA . GLY B 1 12 ? -3.305 -43 -1.499 1 30.31 12 GLY B CA 1
ATOM 3041 C C . GLY B 1 12 ? -4.156 -42.406 -2.598 1 30.31 12 GLY B C 1
ATOM 3042 O O . GLY B 1 12 ? -5.043 -41.594 -2.326 1 30.31 12 GLY B O 1
ATOM 3043 N N . THR B 1 13 ? -3.811 -42.625 -3.961 1 32.94 13 THR B N 1
ATOM 3044 C CA . THR B 1 13 ? -4.754 -42.219 -4.988 1 32.94 13 THR B CA 1
ATOM 3045 C C . THR B 1 13 ? -6.191 -42.344 -4.496 1 32.94 13 THR B C 1
ATOM 3047 O O . THR B 1 13 ? -6.82 -43.406 -4.691 1 32.94 13 THR B O 1
ATOM 3050 N N . GLU B 1 14 ? -6.414 -42.438 -3.129 1 33.66 14 GLU B N 1
ATOM 3051 C CA . GLU B 1 14 ? -7.797 -42.625 -2.707 1 33.66 14 GLU B CA 1
ATOM 3052 C C . GLU B 1 14 ? -8.734 -41.656 -3.408 1 33.66 14 GLU B C 1
ATOM 3054 O O . GLU B 1 14 ? -8.539 -40.438 -3.352 1 33.66 14 GLU B O 1
ATOM 3059 N N . GLU B 1 15 ? -9.211 -42.094 -4.547 1 37.53 15 GLU B N 1
ATOM 3060 C CA . GLU B 1 15 ? -10.312 -41.562 -5.336 1 37.53 15 GLU B CA 1
ATOM 3061 C C . GLU B 1 15 ? -11.367 -40.906 -4.438 1 37.53 15 GLU B C 1
ATOM 3063 O O . GLU B 1 15 ? -12.031 -41.625 -3.658 1 37.53 15 GLU B O 1
ATOM 3068 N N . LEU B 1 16 ? -11.078 -39.906 -3.789 1 39.59 16 LEU B N 1
ATOM 3069 C CA . LEU B 1 16 ? -12.227 -39.312 -3.123 1 39.59 16 LEU B CA 1
ATOM 3070 C C . LEU B 1 16 ? -13.508 -39.594 -3.91 1 39.59 16 LEU B C 1
ATOM 3072 O O . LEU B 1 16 ? -13.5 -40.312 -4.895 1 39.59 16 LEU B O 1
ATOM 3076 N N . ALA B 1 17 ? -14.258 -38.281 -4.23 1 44.09 17 ALA B N 1
ATOM 3077 C CA . ALA B 1 17 ? -15.641 -38.25 -4.707 1 44.09 17 ALA B CA 1
ATOM 3078 C C . ALA B 1 17 ? -15.773 -38.969 -6.035 1 44.09 17 ALA B C 1
ATOM 3080 O O . ALA B 1 17 ? -14.805 -39.094 -6.793 1 44.09 17 ALA B O 1
ATOM 3081 N N . GLU B 1 18 ? -16.75 -39.5 -6.199 1 54.84 18 GLU B N 1
ATOM 3082 C CA . GLU B 1 18 ? -17.25 -39.938 -7.5 1 54.84 18 GLU B CA 1
ATOM 3083 C C . GLU B 1 18 ? -17.172 -38.844 -8.531 1 54.84 18 GLU B C 1
ATOM 3085 O O . GLU B 1 18 ? -17.453 -37.688 -8.227 1 54.84 18 GLU B O 1
ATOM 3090 N N . GLY B 1 19 ? -16.203 -38.844 -9.461 1 68.88 19 GLY B N 1
ATOM 3091 C CA . GLY B 1 19 ? -15.953 -37.938 -10.57 1 68.88 19 GLY B CA 1
ATOM 3092 C C . GLY B 1 19 ? -14.477 -37.719 -10.867 1 68.88 19 GLY B C 1
ATOM 3093 O O . GLY B 1 19 ? -13.625 -38.156 -10.086 1 68.88 19 GLY B O 1
ATOM 3094 N N . THR B 1 20 ? -14.258 -37.219 -12.008 1 81.5 20 THR B N 1
ATOM 3095 C CA . THR B 1 20 ? -12.891 -37.125 -12.492 1 81.5 20 THR B CA 1
ATOM 3096 C C . THR B 1 20 ? -12.492 -35.656 -12.688 1 81.5 20 THR B C 1
ATOM 3098 O O . THR B 1 20 ? -11.359 -35.281 -12.398 1 81.5 20 THR B O 1
ATOM 3101 N N . HIS B 1 21 ? -13.5 -34.844 -12.867 1 92.44 21 HIS B N 1
ATOM 3102 C CA . HIS B 1 21 ? -13.188 -33.469 -13.211 1 92.44 21 HIS B CA 1
ATOM 3103 C C . HIS B 1 21 ? -13.258 -32.562 -11.984 1 92.44 21 HIS B C 1
ATOM 3105 O O . HIS B 1 21 ? -14.289 -32.5 -11.312 1 92.44 21 HIS B O 1
ATOM 3111 N N . GLY B 1 22 ? -12.133 -31.906 -11.695 1 95.56 22 GLY B N 1
ATOM 3112 C CA . GLY B 1 22 ? -12.125 -30.938 -10.609 1 95.56 22 GLY B CA 1
ATOM 3113 C C . GLY B 1 22 ? -12.062 -31.578 -9.234 1 95.56 22 GLY B C 1
ATOM 3114 O O . GLY B 1 22 ? -12.562 -31.031 -8.258 1 95.56 22 GLY B O 1
ATOM 3115 N N . ILE B 1 23 ? -11.633 -32.781 -9.219 1 95.88 23 ILE B N 1
ATOM 3116 C CA . ILE B 1 23 ? -11.469 -33.5 -7.961 1 95.88 23 ILE B CA 1
ATOM 3117 C C . ILE B 1 23 ? -9.992 -33.531 -7.574 1 95.88 23 ILE B C 1
ATOM 3119 O O . ILE B 1 23 ? -9.148 -33.938 -8.375 1 95.88 23 ILE B O 1
ATOM 3123 N N . LEU B 1 24 ? -9.742 -33.125 -6.359 1 96.62 24 LEU B N 1
ATOM 3124 C CA . LEU B 1 24 ? -8.359 -33 -5.902 1 96.62 24 LEU B CA 1
ATOM 3125 C C . LEU B 1 24 ? -7.695 -34.375 -5.793 1 96.62 24 LEU B C 1
ATOM 3127 O O . LEU B 1 24 ? -8.266 -35.281 -5.199 1 96.62 24 LEU B O 1
ATOM 3131 N N . ARG B 1 25 ? -6.609 -34.5 -6.379 1 97 25 ARG B N 1
ATOM 3132 C CA . ARG B 1 25 ? -5.738 -35.656 -6.297 1 97 25 ARG B CA 1
ATOM 3133 C C . ARG B 1 25 ? -4.344 -35.281 -5.809 1 97 25 ARG B C 1
ATOM 3135 O O . ARG B 1 25 ? -3.982 -34.094 -5.824 1 97 25 ARG B O 1
ATOM 3142 N N . ARG B 1 26 ? -3.604 -36.281 -5.371 1 97.38 26 ARG B N 1
ATOM 3143 C CA . ARG B 1 26 ? -2.24 -36.031 -4.91 1 97.38 26 ARG B CA 1
ATOM 3144 C C . ARG B 1 26 ? -1.268 -37.031 -5.535 1 97.38 26 ARG B C 1
ATOM 3146 O O . ARG B 1 26 ? -1.592 -38.219 -5.684 1 97.38 26 ARG B O 1
ATOM 3153 N N . ALA B 1 27 ? -0.148 -36.562 -5.887 1 97.94 27 ALA B N 1
ATOM 3154 C CA . ALA B 1 27 ? 0.91 -37.406 -6.441 1 97.94 27 ALA B CA 1
ATOM 3155 C C . ALA B 1 27 ? 2.244 -37.125 -5.758 1 97.94 27 ALA B C 1
ATOM 3157 O O . ALA B 1 27 ? 2.605 -35.969 -5.531 1 97.94 27 ALA B O 1
ATOM 3158 N N . SER B 1 28 ? 2.953 -38.188 -5.402 1 98.19 28 SER B N 1
ATOM 3159 C CA . SER B 1 28 ? 4.316 -38.031 -4.902 1 98.19 28 SER B CA 1
ATOM 3160 C C . SER B 1 28 ? 5.293 -37.75 -6.039 1 98.19 28 SER B C 1
ATOM 3162 O O . SER B 1 28 ? 5.289 -38.469 -7.051 1 98.19 28 SER B O 1
ATOM 3164 N N . VAL B 1 29 ? 6.086 -36.75 -5.84 1 98.38 29 VAL B N 1
ATOM 3165 C CA . VAL B 1 29 ? 7.027 -36.406 -6.902 1 98.38 29 VAL B CA 1
ATOM 3166 C C . VAL B 1 29 ? 8.461 -36.562 -6.406 1 98.38 29 VAL B C 1
ATOM 3168 O O . VAL B 1 29 ? 9.398 -36.062 -7.008 1 98.38 29 VAL B O 1
ATOM 3171 N N . GLY B 1 30 ? 8.672 -37.219 -5.277 1 98.06 30 GLY B N 1
ATOM 3172 C CA . GLY B 1 30 ? 9.977 -37.656 -4.797 1 98.06 30 GLY B CA 1
ATOM 3173 C C . GLY B 1 30 ? 10.656 -36.625 -3.924 1 98.06 30 GLY B C 1
ATOM 3174 O O . GLY B 1 30 ? 10.031 -35.625 -3.52 1 98.06 30 GLY B O 1
ATOM 3175 N N . GLU B 1 31 ? 11.953 -36.938 -3.574 1 98.44 31 GLU B N 1
ATOM 3176 C CA . GLU B 1 31 ? 12.766 -36.031 -2.787 1 98.44 31 GLU B CA 1
ATOM 3177 C C . GLU B 1 31 ? 13.203 -34.812 -3.617 1 98.44 31 GLU B C 1
ATOM 3179 O O . GLU B 1 31 ? 13.219 -34.875 -4.848 1 98.44 31 GLU B O 1
ATOM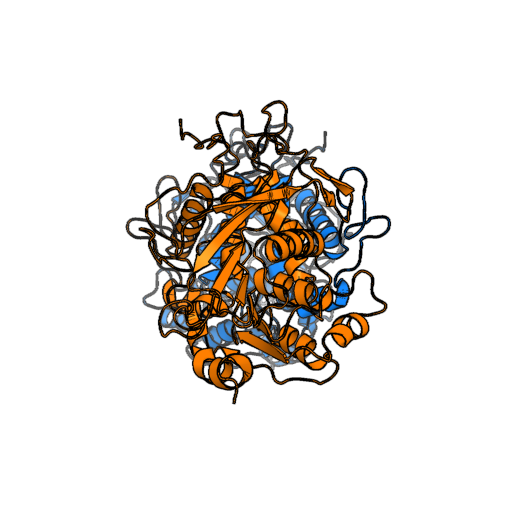 3184 N N . TYR B 1 32 ? 13.492 -33.75 -2.922 1 98.62 32 TYR B N 1
ATOM 3185 C CA . TYR B 1 32 ? 13.844 -32.562 -3.695 1 98.62 32 TYR B CA 1
ATOM 3186 C C . TYR B 1 32 ? 14.82 -31.672 -2.928 1 98.62 32 TYR B C 1
ATOM 3188 O O . TYR B 1 32 ? 14.625 -31.422 -1.736 1 98.62 32 TYR B O 1
ATOM 3196 N N . SER B 1 33 ? 15.922 -31.25 -3.607 1 98.31 33 SER B N 1
ATOM 3197 C CA . SER B 1 33 ? 16.844 -30.219 -3.131 1 98.31 33 SER B CA 1
ATOM 3198 C C . SER B 1 33 ? 16.531 -28.875 -3.77 1 98.31 33 SER B C 1
ATOM 3200 O O . SER B 1 33 ? 16.625 -28.719 -4.988 1 98.31 33 SER B O 1
ATOM 3202 N N . PHE B 1 34 ? 16.25 -27.875 -2.939 1 98.06 34 PHE B N 1
ATOM 3203 C CA . PHE B 1 34 ? 15.75 -26.594 -3.42 1 98.06 34 PHE B CA 1
ATOM 3204 C C . PHE B 1 34 ? 16.891 -25.703 -3.873 1 98.06 34 PHE B C 1
ATOM 3206 O O . PHE B 1 34 ? 18.016 -25.844 -3.391 1 98.06 34 PHE B O 1
ATOM 3213 N N . GLU B 1 35 ? 16.578 -24.766 -4.762 1 97.5 35 GLU B N 1
ATOM 3214 C CA . GLU B 1 35 ? 17.547 -23.938 -5.457 1 97.5 35 GLU B CA 1
ATOM 3215 C C . GLU B 1 35 ? 18.391 -23.125 -4.473 1 97.5 35 GLU B C 1
ATOM 3217 O O . GLU B 1 35 ? 19.594 -22.969 -4.66 1 97.5 35 GLU B O 1
ATOM 3222 N N . PHE B 1 36 ? 17.734 -22.562 -3.42 1 96.75 36 PHE B N 1
ATOM 3223 C CA . PHE B 1 36 ? 18.453 -21.688 -2.494 1 96.75 36 PHE B CA 1
ATOM 3224 C C . PHE B 1 36 ? 18.844 -22.438 -1.228 1 96.75 36 PHE B C 1
ATOM 3226 O O . PHE B 1 36 ? 19.203 -21.828 -0.222 1 96.75 36 PHE B O 1
ATOM 3233 N N . GLY B 1 37 ? 18.625 -23.75 -1.21 1 94.62 37 GLY B N 1
ATOM 3234 C CA . GLY B 1 37 ? 18.969 -24.578 -0.07 1 94.62 37 GLY B CA 1
ATOM 3235 C C . GLY B 1 37 ? 17.766 -25.234 0.578 1 94.62 37 GLY B C 1
ATOM 3236 O O . GLY B 1 37 ? 16.625 -24.797 0.366 1 94.62 37 GLY B O 1
ATOM 3237 N N . GLY B 1 38 ? 18.016 -26.25 1.353 1 95.25 38 GLY B N 1
ATOM 3238 C CA . GLY B 1 38 ? 16.969 -27.031 1.971 1 95.25 38 GLY B CA 1
ATOM 3239 C C . GLY B 1 38 ? 16.641 -28.312 1.216 1 95.25 38 GLY B C 1
ATOM 3240 O O . GLY B 1 38 ? 17.047 -28.469 0.062 1 95.25 38 GLY B O 1
ATOM 3241 N N . TYR B 1 39 ? 16.016 -29.156 1.899 1 97.06 39 TYR B N 1
ATOM 3242 C CA . TYR B 1 39 ? 15.766 -30.5 1.378 1 97.06 39 TYR B CA 1
ATOM 3243 C C . TYR B 1 39 ? 14.492 -31.078 1.976 1 97.06 39 TYR B C 1
ATOM 3245 O O . TYR B 1 39 ? 14.219 -30.891 3.166 1 97.06 39 TYR B O 1
ATOM 3253 N N . LEU B 1 40 ? 13.695 -31.672 1.096 1 98.44 40 LEU B N 1
ATOM 3254 C CA . LEU B 1 40 ? 12.555 -32.469 1.521 1 98.44 40 LEU B CA 1
ATOM 3255 C C . LEU B 1 40 ? 12.688 -33.906 1.031 1 98.44 40 LEU B C 1
ATOM 3257 O O . LEU B 1 40 ? 12.891 -34.156 -0.162 1 98.44 40 LEU B O 1
ATOM 3261 N N . PRO B 1 41 ? 12.539 -34.844 1.914 1 98 41 PRO B N 1
ATOM 3262 C CA . PRO B 1 41 ? 12.703 -36.25 1.519 1 98 41 PRO B CA 1
ATOM 3263 C C . PRO B 1 41 ? 11.57 -36.75 0.625 1 98 41 PRO B C 1
ATOM 3265 O O . PRO B 1 41 ? 11.742 -37.719 -0.113 1 98 41 PRO B O 1
ATOM 3268 N N . GLN B 1 42 ? 10.461 -36.156 0.697 1 97.44 42 GLN B N 1
ATOM 3269 C CA . GLN B 1 42 ? 9.297 -36.469 -0.128 1 97.44 42 GLN B CA 1
ATOM 3270 C C . GLN B 1 42 ? 8.43 -35.219 -0.356 1 97.44 42 GLN B C 1
ATOM 3272 O O . GLN B 1 42 ? 8.094 -34.5 0.593 1 97.44 42 GLN B O 1
ATOM 3277 N N . VAL B 1 43 ? 8.102 -35.031 -1.605 1 98.69 43 VAL B N 1
ATOM 3278 C CA . VAL B 1 43 ? 7.211 -33.938 -1.967 1 98.69 43 VAL B CA 1
ATOM 3279 C C . VAL B 1 43 ? 5.969 -34.469 -2.662 1 98.69 43 VAL B C 1
ATOM 3281 O O . VAL B 1 43 ? 6.07 -35.344 -3.527 1 98.69 43 VAL B O 1
ATOM 3284 N N . ALA B 1 44 ? 4.852 -34.062 -2.184 1 98.62 44 ALA B N 1
ATOM 3285 C CA . ALA B 1 44 ? 3.588 -34.375 -2.85 1 98.62 44 ALA B CA 1
ATOM 3286 C C . ALA B 1 44 ? 2.979 -33.094 -3.467 1 98.62 44 ALA B C 1
ATOM 3288 O O . ALA B 1 44 ? 3.039 -32.031 -2.877 1 98.62 44 ALA B O 1
ATOM 3289 N N . LEU B 1 45 ? 2.42 -33.281 -4.648 1 98.81 45 LEU B N 1
ATOM 3290 C CA . LEU B 1 45 ? 1.681 -32.219 -5.305 1 98.81 45 LEU B CA 1
ATOM 3291 C C . LEU B 1 45 ? 0.202 -32.562 -5.426 1 98.81 45 LEU B C 1
ATOM 3293 O O . LEU B 1 45 ? -0.145 -33.688 -5.832 1 98.81 45 LEU B O 1
ATOM 3297 N N . ALA B 1 46 ? -0.615 -31.641 -4.969 1 98.75 46 ALA B N 1
ATOM 3298 C CA . ALA B 1 46 ? -2.053 -31.75 -5.207 1 98.75 46 ALA B CA 1
ATOM 3299 C C . ALA B 1 46 ? -2.43 -31.125 -6.551 1 98.75 46 ALA B C 1
ATOM 3301 O O . ALA B 1 46 ? -1.889 -30.094 -6.941 1 98.75 46 ALA B O 1
ATOM 3302 N N . TYR B 1 47 ? -3.346 -31.812 -7.285 1 98.5 47 TYR B N 1
ATOM 3303 C CA . TYR B 1 47 ? -3.736 -31.312 -8.602 1 98.5 47 TYR B CA 1
ATOM 3304 C C . TYR B 1 47 ? -5.156 -31.75 -8.945 1 98.5 47 TYR B C 1
ATOM 3306 O O . TYR B 1 47 ? -5.707 -32.656 -8.32 1 98.5 47 TYR B O 1
ATOM 3314 N N . GLU B 1 48 ? -5.758 -30.984 -9.82 1 98.38 48 GLU B N 1
ATOM 3315 C CA . GLU B 1 48 ? -7.047 -31.328 -10.414 1 98.38 48 GLU B CA 1
ATOM 3316 C C . GLU B 1 48 ? -6.961 -31.375 -11.938 1 98.38 48 GLU B C 1
ATOM 3318 O O . GLU B 1 48 ? -6.043 -30.797 -12.531 1 98.38 48 GLU B O 1
ATOM 3323 N N . THR B 1 49 ? -7.891 -32.188 -12.523 1 98.12 49 THR B N 1
ATOM 3324 C CA . THR B 1 49 ? -7.938 -32.281 -13.977 1 98.12 49 THR B CA 1
ATOM 3325 C C . THR B 1 49 ? -9.367 -32.125 -14.484 1 98.12 49 THR B C 1
ATOM 3327 O O . THR B 1 49 ? -10.32 -32.375 -13.734 1 98.12 49 THR B O 1
ATOM 3330 N N . TRP B 1 50 ? -9.5 -31.672 -15.68 1 98.19 50 TRP B N 1
ATOM 3331 C CA . TRP B 1 50 ? -10.734 -31.578 -16.438 1 98.19 50 TRP B CA 1
ATOM 3332 C C . TRP B 1 50 ? -10.523 -32.031 -17.891 1 98.19 50 TRP B C 1
ATOM 3334 O O . TRP B 1 50 ? -9.445 -31.844 -18.453 1 98.19 50 TRP B O 1
ATOM 3344 N N . GLY B 1 51 ? -11.555 -32.594 -18.484 1 97.38 51 GLY B N 1
ATOM 3345 C CA . GLY B 1 51 ? -11.406 -33.094 -19.844 1 97.38 51 GLY B CA 1
ATOM 3346 C C . GLY B 1 51 ? -10.617 -34.406 -19.922 1 97.38 51 GLY B C 1
ATOM 3347 O O . GLY B 1 51 ? -10.367 -35.031 -18.891 1 97.38 51 GLY B O 1
ATOM 3348 N N . GLU B 1 52 ? -10.352 -34.812 -21.219 1 96.06 52 GLU B N 1
ATOM 3349 C CA . GLU B 1 52 ? -9.656 -36.094 -21.453 1 96.06 52 GLU B CA 1
ATOM 3350 C C . GLU B 1 52 ? -8.445 -35.875 -22.359 1 96.06 52 GLU B C 1
ATOM 3352 O O . GLU B 1 52 ? -8.508 -35.125 -23.328 1 96.06 52 GLU B O 1
ATOM 3357 N N . LEU B 1 53 ? -7.387 -36.531 -21.844 1 96.62 53 LEU B N 1
ATOM 3358 C CA . LEU B 1 53 ? -6.203 -36.531 -22.703 1 96.62 53 LEU B CA 1
ATOM 3359 C C . LEU B 1 53 ? -6.449 -37.344 -23.969 1 96.62 53 LEU B C 1
ATOM 3361 O O . LEU B 1 53 ? -6.902 -38.5 -23.906 1 96.62 53 LEU B O 1
ATOM 3365 N N . ASN B 1 54 ? -6.16 -36.781 -25.109 1 96.62 54 ASN B N 1
ATOM 3366 C CA . ASN B 1 54 ? -6.406 -37.5 -26.359 1 96.62 54 ASN B CA 1
ATOM 3367 C C . ASN B 1 54 ? -5.32 -38.531 -26.609 1 96.62 54 ASN B C 1
ATOM 3369 O O . ASN B 1 54 ? -4.344 -38.625 -25.875 1 96.62 54 ASN B O 1
ATOM 3373 N N . SER B 1 55 ? -5.477 -39.344 -27.625 1 96.31 55 SER B N 1
ATOM 3374 C CA . SER B 1 55 ? -4.582 -40.469 -27.906 1 96.31 55 SER B CA 1
ATOM 3375 C C . SER B 1 55 ? -3.182 -39.969 -28.266 1 96.31 55 SER B C 1
ATOM 3377 O O . SER B 1 55 ? -2.188 -40.625 -27.922 1 96.31 55 SER B O 1
ATOM 3379 N N . GLU B 1 56 ? -3.129 -38.844 -28.906 1 96.38 56 GLU B N 1
ATOM 3380 C CA . GLU B 1 56 ? -1.849 -38.281 -29.312 1 96.38 56 GLU B CA 1
ATOM 3381 C C . GLU B 1 56 ? -1.191 -37.531 -28.172 1 96.38 56 GLU B C 1
ATOM 3383 O O . GLU B 1 56 ? -0.025 -37.125 -28.25 1 96.38 56 GLU B O 1
ATOM 3388 N N . ARG B 1 57 ? -1.951 -37.281 -27.062 1 97.19 57 ARG B N 1
ATOM 3389 C CA . ARG B 1 57 ? -1.481 -36.562 -25.891 1 97.19 57 ARG B CA 1
ATOM 3390 C C . ARG B 1 57 ? -1.008 -35.156 -26.266 1 97.19 57 ARG B C 1
ATOM 3392 O O . ARG B 1 57 ? 0.044 -34.719 -25.812 1 97.19 57 ARG B O 1
ATOM 3399 N N . SER B 1 58 ? -1.759 -34.531 -27.188 1 96.69 58 SER B N 1
ATOM 3400 C CA . SER B 1 58 ? -1.357 -33.219 -27.75 1 96.69 58 SER B CA 1
ATOM 3401 C C . SER B 1 58 ? -2.26 -32.125 -27.25 1 96.69 58 SER B C 1
ATOM 3403 O O . SER B 1 58 ? -2.057 -30.938 -27.594 1 96.69 58 SER B O 1
ATOM 3405 N N . ASN B 1 59 ? -3.211 -32.469 -26.375 1 98.12 59 ASN B N 1
ATOM 3406 C CA . ASN B 1 59 ? -4.223 -31.469 -26.047 1 98.12 59 ASN B CA 1
ATOM 3407 C C . ASN B 1 59 ? -4.172 -31.094 -24.562 1 98.12 59 ASN B C 1
ATOM 3409 O O . ASN B 1 59 ? -5.18 -30.672 -23.984 1 98.12 59 ASN B O 1
ATOM 3413 N N . ALA B 1 60 ? -3.037 -31.281 -23.891 1 98.69 60 ALA B N 1
ATOM 3414 C CA . ALA B 1 60 ? -2.906 -30.984 -22.469 1 98.69 60 ALA B CA 1
ATOM 3415 C C . ALA B 1 60 ? -2.668 -29.484 -22.234 1 98.69 60 ALA B C 1
ATOM 3417 O O . ALA B 1 60 ? -1.855 -28.875 -22.938 1 98.69 60 ALA B O 1
ATOM 3418 N N . VAL B 1 61 ? -3.414 -28.875 -21.312 1 98.88 61 VAL B N 1
ATOM 3419 C CA . VAL B 1 61 ? -3.291 -27.469 -20.953 1 98.88 61 VAL B CA 1
ATOM 3420 C C . VAL B 1 61 ? -3.01 -27.344 -19.453 1 98.88 61 VAL B C 1
ATOM 3422 O O . VAL B 1 61 ? -3.734 -27.906 -18.625 1 98.88 61 VAL B O 1
ATOM 3425 N N . LEU B 1 62 ? -1.942 -26.625 -19.094 1 98.94 62 LEU B N 1
ATOM 3426 C CA . LEU B 1 62 ? -1.595 -26.359 -17.688 1 98.94 62 LEU B CA 1
ATOM 3427 C C . LEU B 1 62 ? -2.012 -24.953 -17.281 1 98.94 62 LEU B C 1
ATOM 3429 O O . LEU B 1 62 ? -1.548 -23.969 -17.859 1 98.94 62 LEU B O 1
ATOM 3433 N N . VAL B 1 63 ? -2.924 -24.859 -16.281 1 98.88 63 VAL B N 1
ATOM 3434 C CA . VAL B 1 63 ? -3.367 -23.594 -15.734 1 98.88 63 VAL B CA 1
ATOM 3435 C C . VAL B 1 63 ? -2.697 -23.344 -14.383 1 98.88 63 VAL B C 1
ATOM 3437 O O . VAL B 1 63 ? -2.857 -24.141 -13.453 1 98.88 63 VAL B O 1
ATOM 3440 N N . MET B 1 64 ? -1.987 -22.234 -14.289 1 98.75 64 MET B N 1
ATOM 3441 C CA . MET B 1 64 ? -1.22 -21.953 -13.078 1 98.75 64 MET B CA 1
ATOM 3442 C C . MET B 1 64 ? -1.892 -20.875 -12.242 1 98.75 64 MET B C 1
ATOM 3444 O O . MET B 1 64 ? -2.209 -19.797 -12.758 1 98.75 64 MET B O 1
ATOM 3448 N N . HIS B 1 65 ? -2.084 -21.125 -10.961 1 98.62 65 HIS B N 1
ATOM 3449 C CA . HIS B 1 65 ? -2.842 -20.234 -10.086 1 98.62 65 HIS B CA 1
ATOM 3450 C C . HIS B 1 65 ? -1.988 -19.062 -9.625 1 98.62 65 HIS B C 1
ATOM 3452 O O . HIS B 1 65 ? -0.757 -19.125 -9.656 1 98.62 65 HIS B O 1
ATOM 3458 N N . ALA B 1 66 ? -2.641 -18 -9.211 1 98.25 66 ALA B N 1
ATOM 3459 C CA . ALA B 1 66 ? -2 -16.828 -8.617 1 98.25 66 ALA B CA 1
ATOM 3460 C C . ALA B 1 66 ? -1.665 -17.078 -7.148 1 98.25 66 ALA B C 1
ATOM 3462 O O . ALA B 1 66 ? -1.823 -18.203 -6.648 1 98.25 66 ALA B O 1
ATOM 3463 N N . LEU B 1 67 ? -1.135 -16.125 -6.422 1 97.88 67 LEU B N 1
ATOM 3464 C CA . LEU B 1 67 ? -0.452 -16.25 -5.141 1 97.88 67 LEU B CA 1
ATOM 3465 C C . LEU B 1 67 ? -1.331 -16.969 -4.121 1 97.88 67 LEU B C 1
ATOM 3467 O O . LEU B 1 67 ? -0.874 -17.891 -3.443 1 97.88 67 LEU B O 1
ATOM 3471 N N . THR B 1 68 ? -2.631 -16.562 -3.98 1 96.62 68 THR B N 1
ATOM 3472 C CA . THR B 1 68 ? -3.486 -17.188 -2.973 1 96.62 68 THR B CA 1
ATOM 3473 C C . THR B 1 68 ? -4.516 -18.109 -3.625 1 96.62 68 THR B C 1
ATOM 3475 O O . THR B 1 68 ? -5.625 -18.266 -3.113 1 96.62 68 THR B O 1
ATOM 3478 N N . GLY B 1 69 ? -4.137 -18.625 -4.785 1 97.12 69 GLY B N 1
ATOM 3479 C CA . GLY B 1 69 ? -4.984 -19.594 -5.449 1 97.12 69 GLY B CA 1
ATOM 3480 C C . GLY B 1 69 ? -4.633 -21.031 -5.09 1 97.12 69 GLY B C 1
ATOM 3481 O O . GLY B 1 69 ? -3.924 -21.281 -4.113 1 97.12 69 GLY B O 1
ATOM 3482 N N . ASP B 1 70 ? -5.301 -21.906 -5.809 1 97.81 70 ASP B N 1
ATOM 3483 C CA . ASP B 1 70 ? -5.09 -23.344 -5.664 1 97.81 70 ASP B CA 1
ATOM 3484 C C . ASP B 1 70 ? -5.438 -24.078 -6.953 1 97.81 70 ASP B C 1
ATOM 3486 O O . ASP B 1 70 ? -5.527 -23.469 -8.016 1 97.81 70 ASP B O 1
ATOM 3490 N N . ALA B 1 71 ? -5.547 -25.359 -6.852 1 98.44 71 ALA B N 1
ATOM 3491 C CA . ALA B 1 71 ? -5.727 -26.172 -8.047 1 98.44 71 ALA B CA 1
ATOM 3492 C C . ALA B 1 71 ? -7.18 -26.156 -8.516 1 98.44 71 ALA B C 1
ATOM 3494 O O . ALA B 1 71 ? -7.492 -26.641 -9.609 1 98.44 71 ALA B O 1
ATOM 3495 N N . HIS B 1 72 ? -8.086 -25.531 -7.781 1 98.19 72 HIS B N 1
ATOM 3496 C CA . HIS B 1 72 ? -9.516 -25.625 -8.086 1 98.19 72 HIS B CA 1
ATOM 3497 C C . HIS B 1 72 ? -9.953 -24.516 -9.039 1 98.19 72 HIS B C 1
ATOM 3499 O O . HIS B 1 72 ? -10.609 -23.562 -8.633 1 98.19 72 HIS B O 1
ATOM 3505 N N . VAL B 1 73 ? -9.805 -24.781 -10.266 1 98.19 73 VAL B N 1
ATOM 3506 C CA . VAL B 1 73 ? -9.961 -23.781 -11.305 1 98.19 73 VAL B CA 1
ATOM 3507 C C . VAL B 1 73 ? -11.43 -23.688 -11.711 1 98.19 73 VAL B C 1
ATOM 3509 O O . VAL B 1 73 ? -11.945 -22.594 -11.953 1 98.19 73 VAL B O 1
ATOM 3512 N N . SER B 1 74 ? -12.039 -24.766 -11.836 1 97.81 74 SER B N 1
ATOM 3513 C CA . SER B 1 74 ? -13.43 -24.906 -12.258 1 97.81 74 SER B CA 1
ATOM 3514 C C . SER B 1 74 ? -14.156 -25.984 -11.461 1 97.81 74 SER B C 1
ATOM 3516 O O . SER B 1 74 ? -13.523 -26.891 -10.93 1 97.81 74 SER B O 1
ATOM 3518 N N . ARG B 1 75 ? -15.422 -25.953 -11.438 1 96.31 75 ARG B N 1
ATOM 3519 C CA . ARG B 1 75 ? -16.25 -26.828 -10.609 1 96.31 75 ARG B CA 1
ATOM 3520 C C . ARG B 1 75 ? -16.094 -28.281 -11.039 1 96.31 75 ARG B C 1
ATOM 3522 O O . ARG B 1 75 ? -15.789 -29.141 -10.219 1 96.31 75 ARG B O 1
ATOM 3529 N N . GLY B 1 76 ? -16.344 -28.531 -12.328 1 95.38 76 GLY B N 1
ATOM 3530 C CA . GLY B 1 76 ? -16.391 -29.906 -12.797 1 95.38 76 GLY B CA 1
ATOM 3531 C C . GLY B 1 76 ? -17.391 -30.75 -12.047 1 95.38 76 GLY B C 1
ATOM 3532 O O . GLY B 1 76 ? -18.562 -30.391 -11.93 1 95.38 76 GLY B O 1
ATOM 3533 N N . ASP B 1 77 ? -16.891 -31.859 -11.445 1 94.75 77 ASP B N 1
ATOM 3534 C CA . ASP B 1 77 ? -17.75 -32.781 -10.727 1 94.75 77 ASP B CA 1
ATOM 3535 C C . ASP B 1 77 ? -17.828 -32.438 -9.242 1 94.75 77 ASP B C 1
ATOM 3537 O O . ASP B 1 77 ? -18.516 -33.125 -8.477 1 94.75 77 ASP B O 1
ATOM 3541 N N . SER B 1 78 ? -17.125 -31.359 -8.906 1 93.44 78 SER B N 1
ATOM 3542 C CA . SER B 1 78 ? -17.109 -30.984 -7.496 1 93.44 78 SER B CA 1
ATOM 3543 C C . SER B 1 78 ? -18.375 -30.234 -7.113 1 93.44 78 SER B C 1
ATOM 3545 O O . SER B 1 78 ? -19.281 -30.078 -7.926 1 93.44 78 SER B O 1
ATOM 3547 N N . GLN B 1 79 ? -18.469 -29.75 -5.855 1 92.69 79 GLN B N 1
ATOM 3548 C CA . GLN B 1 79 ? -19.688 -29.125 -5.344 1 92.69 79 GLN B CA 1
ATOM 3549 C C . GLN B 1 79 ? -19.484 -27.625 -5.172 1 92.69 79 GLN B C 1
ATOM 3551 O O . GLN B 1 79 ? -20.422 -26.906 -4.781 1 92.69 79 GLN B O 1
ATOM 3556 N N . THR B 1 80 ? -18.266 -27.203 -5.496 1 94.62 80 THR B N 1
ATOM 3557 C CA . THR B 1 80 ? -17.969 -25.797 -5.316 1 94.62 80 THR B CA 1
ATOM 3558 C C . THR B 1 80 ? -17.422 -25.188 -6.605 1 94.62 80 THR B C 1
ATOM 3560 O O . THR B 1 80 ? -16.703 -25.859 -7.355 1 94.62 80 THR B O 1
ATOM 3563 N N . ASP B 1 81 ? -17.75 -23.953 -6.789 1 96.56 81 ASP B N 1
ATOM 3564 C CA . ASP B 1 81 ? -17.234 -23.25 -7.957 1 96.56 81 ASP B CA 1
ATOM 3565 C C . ASP B 1 81 ? -15.727 -23.047 -7.848 1 96.56 81 ASP B C 1
ATOM 3567 O O . ASP B 1 81 ? -15.195 -22.875 -6.75 1 96.56 81 ASP B O 1
ATOM 3571 N N . GLY B 1 82 ? -15.062 -23.141 -8.992 1 97.38 82 GLY B N 1
ATOM 3572 C CA . GLY B 1 82 ? -13.641 -22.812 -9.031 1 97.38 82 GLY B CA 1
ATOM 3573 C C . GLY B 1 82 ? -13.383 -21.312 -9.156 1 97.38 82 GLY B C 1
ATOM 3574 O O . GLY B 1 82 ? -14.312 -20.531 -9.32 1 97.38 82 GLY B O 1
ATOM 3575 N N . TRP B 1 83 ? -12.086 -20.984 -9.078 1 96.94 83 TRP B N 1
ATOM 3576 C CA . TRP B 1 83 ? -11.75 -19.562 -9.031 1 96.94 83 TRP B CA 1
ATOM 3577 C C . TRP B 1 83 ? -11.766 -18.953 -10.43 1 96.94 83 TRP B C 1
ATOM 3579 O O . TRP B 1 83 ? -11.695 -17.734 -10.578 1 96.94 83 TRP B O 1
ATOM 3589 N N . TRP B 1 84 ? -11.867 -19.797 -11.5 1 98 84 TRP B N 1
ATOM 3590 C CA . TRP B 1 84 ? -11.867 -19.266 -12.859 1 98 84 TRP B CA 1
ATOM 3591 C C . TRP B 1 84 ? -13 -19.859 -13.68 1 98 84 TRP B C 1
ATOM 3593 O O . TRP B 1 84 ? -12.812 -20.219 -14.844 1 98 84 TRP B O 1
ATOM 3603 N N . GLU B 1 85 ? -14.203 -19.906 -13.203 1 95.62 85 GLU B N 1
ATOM 3604 C CA . GLU B 1 85 ? -15.391 -20.562 -13.734 1 95.62 85 GLU B CA 1
ATOM 3605 C C . GLU B 1 85 ? -15.773 -20 -15.094 1 95.62 85 GLU B C 1
ATOM 3607 O O . GLU B 1 85 ? -16.297 -20.719 -15.953 1 95.62 85 GLU B O 1
ATOM 3612 N N . ASP B 1 86 ? -15.555 -18.766 -15.336 1 95.12 86 ASP B N 1
ATOM 3613 C CA . ASP B 1 86 ? -16.031 -18.125 -16.562 1 95.12 86 ASP B CA 1
ATOM 3614 C C . ASP B 1 86 ? -15 -18.25 -17.672 1 95.12 86 ASP B C 1
ATOM 3616 O O . ASP B 1 86 ? -15.266 -17.859 -18.812 1 95.12 86 ASP B O 1
ATOM 3620 N N . PHE B 1 87 ? -13.883 -18.875 -17.391 1 97.88 87 PHE B N 1
ATOM 3621 C CA . PHE B 1 87 ? -12.797 -18.906 -18.359 1 97.88 87 PHE B CA 1
ATOM 3622 C C . PHE B 1 87 ? -12.414 -20.328 -18.703 1 97.88 87 PHE B C 1
ATOM 3624 O O . PHE B 1 87 ? -12.008 -20.625 -19.828 1 97.88 87 PHE B O 1
ATOM 3631 N N . VAL B 1 88 ? -12.555 -21.297 -17.781 1 98.19 88 VAL B N 1
ATOM 3632 C CA . VAL B 1 88 ? -12.188 -22.703 -17.938 1 98.19 88 VAL B CA 1
ATOM 3633 C C . VAL B 1 88 ? -13.422 -23.594 -17.734 1 98.19 88 VAL B C 1
ATOM 3635 O O . VAL B 1 88 ? -14.047 -23.562 -16.672 1 98.19 88 VAL B O 1
ATOM 3638 N N . GLY B 1 89 ? -13.781 -24.281 -18.703 1 97.56 89 GLY B N 1
ATOM 3639 C CA . GLY B 1 89 ? -14.945 -25.156 -18.672 1 97.56 89 GLY B CA 1
ATOM 3640 C C . GLY B 1 89 ? -15.422 -25.562 -20.047 1 97.56 89 GLY B C 1
ATOM 3641 O O . GLY B 1 89 ? -14.82 -25.203 -21.062 1 97.56 89 GLY B O 1
ATOM 3642 N N . PRO B 1 90 ? -16.516 -26.375 -20.062 1 97.06 90 PRO B N 1
ATOM 3643 C CA . PRO B 1 90 ? -17.031 -26.828 -21.344 1 97.06 90 PRO B CA 1
ATOM 3644 C C . PRO B 1 90 ? -17.484 -25.672 -22.25 1 97.06 90 PRO B C 1
ATOM 3646 O O . PRO B 1 90 ? -18.328 -24.875 -21.844 1 97.06 90 PRO B O 1
ATOM 3649 N N . GLY B 1 91 ? -16.891 -25.578 -23.391 1 96.56 91 GLY B N 1
ATOM 3650 C CA . GLY B 1 91 ? -17.281 -24.578 -24.391 1 96.56 91 GLY B CA 1
ATOM 3651 C C . GLY B 1 91 ? -16.703 -23.203 -24.109 1 96.56 91 GLY B C 1
ATOM 3652 O O . GLY B 1 91 ? -16.922 -22.266 -24.891 1 96.56 91 GLY B O 1
ATOM 3653 N N . LEU B 1 92 ? -15.953 -23.047 -23.078 1 97.62 92 LEU B N 1
ATOM 3654 C CA . LEU B 1 92 ? -15.375 -21.766 -22.703 1 97.62 92 LEU B CA 1
ATOM 3655 C C . LEU B 1 92 ? -14.016 -21.562 -23.359 1 97.62 92 LEU B C 1
ATOM 3657 O O . LEU B 1 92 ? -13.633 -22.328 -24.25 1 97.62 92 LEU B O 1
ATOM 3661 N N . THR B 1 93 ? -13.344 -20.406 -23.047 1 97.88 93 THR B N 1
ATOM 3662 C CA . THR B 1 93 ? -12.078 -20.078 -23.688 1 97.88 93 THR B CA 1
ATOM 3663 C C . THR B 1 93 ? -11.086 -21.219 -23.578 1 97.88 93 THR B C 1
ATOM 3665 O O . THR B 1 93 ? -10.516 -21.656 -24.578 1 97.88 93 THR B O 1
ATOM 3668 N N . VAL B 1 94 ? -10.844 -21.703 -22.344 1 98.31 94 VAL B N 1
ATOM 3669 C CA . VAL B 1 94 ? -10.164 -22.984 -22.141 1 98.31 94 VAL B CA 1
ATOM 3670 C C . VAL B 1 94 ? -11.188 -24.109 -22.094 1 98.31 94 VAL B C 1
ATOM 3672 O O . VAL B 1 94 ? -11.727 -24.422 -21.016 1 98.31 94 VAL B O 1
ATOM 3675 N N . ASP B 1 95 ? -11.391 -24.719 -23.203 1 98.06 95 ASP B N 1
ATOM 3676 C CA . ASP B 1 95 ? -12.523 -25.609 -23.438 1 98.06 95 ASP B CA 1
ATOM 3677 C C . ASP B 1 95 ? -12.219 -27.031 -22.953 1 98.06 95 ASP B C 1
ATOM 3679 O O . ASP B 1 95 ? -11.555 -27.797 -23.656 1 98.06 95 ASP B O 1
ATOM 3683 N N . THR B 1 96 ? -12.844 -27.469 -21.891 1 97.62 96 THR B N 1
ATOM 3684 C CA . THR B 1 96 ? -12.555 -28.766 -21.297 1 97.62 96 THR B CA 1
ATOM 3685 C C . THR B 1 96 ? -13.219 -29.875 -22.109 1 97.62 96 THR B C 1
ATOM 3687 O O . THR B 1 96 ? -13.016 -31.062 -21.828 1 97.62 96 THR B O 1
ATOM 3690 N N . ASP B 1 97 ? -14.016 -29.516 -23.125 1 97.06 97 ASP B N 1
ATOM 3691 C CA . ASP B 1 97 ? -14.508 -30.516 -24.078 1 97.06 97 ASP B CA 1
ATOM 3692 C C . ASP B 1 97 ? -13.422 -30.875 -25.094 1 97.06 97 ASP B C 1
ATOM 3694 O O . ASP B 1 97 ? -13.484 -31.953 -25.719 1 97.06 97 ASP B O 1
ATOM 3698 N N . ARG B 1 98 ? -12.484 -30.047 -25.219 1 97.44 98 ARG B N 1
ATOM 3699 C CA . ARG B 1 98 ? -11.461 -30.219 -26.25 1 97.44 98 ARG B CA 1
ATOM 3700 C C . ARG B 1 98 ? -10.102 -30.5 -25.641 1 97.44 98 ARG B C 1
ATOM 3702 O O . ARG B 1 98 ? -9.281 -31.203 -26.234 1 97.44 98 ARG B O 1
ATOM 3709 N N . PHE B 1 99 ? -9.875 -29.969 -24.484 1 98.31 99 PHE B N 1
ATOM 3710 C CA . PHE B 1 99 ? -8.539 -30.031 -23.906 1 98.31 99 PHE B CA 1
ATOM 3711 C C . PHE B 1 99 ? -8.57 -30.781 -22.578 1 98.31 99 PHE B C 1
ATOM 3713 O O . PHE B 1 99 ? -9.602 -30.828 -21.906 1 98.31 99 PHE B O 1
ATOM 3720 N N . TYR B 1 100 ? -7.438 -31.422 -22.297 1 98.19 100 TYR B N 1
ATOM 3721 C CA . TYR B 1 100 ? -7.152 -31.984 -20.969 1 98.19 100 TYR B CA 1
ATOM 3722 C C . TYR B 1 100 ? -6.477 -30.938 -20.078 1 98.19 100 TYR B C 1
ATOM 3724 O O . TYR B 1 100 ? -5.27 -30.719 -20.188 1 98.19 100 TYR B O 1
ATOM 3732 N N . VAL B 1 101 ? -7.262 -30.391 -19.172 1 98.75 101 VAL B N 1
ATOM 3733 C CA . VAL B 1 101 ? -6.793 -29.281 -18.359 1 98.75 101 VAL B CA 1
ATOM 3734 C C . VAL B 1 101 ? -6.281 -29.781 -17.016 1 98.75 101 VAL B C 1
ATOM 3736 O O . VAL B 1 101 ? -6.949 -30.578 -16.344 1 98.75 101 VAL B O 1
ATOM 3739 N N . VAL B 1 102 ? -5.074 -29.344 -16.656 1 98.75 102 VAL B N 1
ATOM 3740 C CA . VAL B 1 102 ? -4.453 -29.688 -15.383 1 98.75 102 VAL B CA 1
ATOM 3741 C C . VAL B 1 102 ? -4.133 -28.422 -14.594 1 98.75 102 VAL B C 1
ATOM 3743 O O . VAL B 1 102 ? -3.684 -27.422 -15.172 1 98.75 102 VAL B O 1
ATOM 3746 N N . SER B 1 103 ? -4.418 -28.391 -13.344 1 98.81 103 SER B N 1
ATOM 3747 C CA . SER B 1 103 ? -3.973 -27.344 -12.422 1 98.81 103 SER B CA 1
ATOM 3748 C C . SER B 1 103 ? -3.34 -27.953 -11.172 1 98.81 103 SER B C 1
ATOM 3750 O O . SER B 1 103 ? -3.84 -28.938 -10.625 1 98.81 103 SER B O 1
ATOM 3752 N N . VAL B 1 104 ? -2.275 -27.391 -10.75 1 98.81 104 VAL B N 1
ATOM 3753 C CA . VAL B 1 104 ? -1.482 -27.922 -9.648 1 98.81 104 VAL B CA 1
ATOM 3754 C C . VAL B 1 104 ? -1.368 -26.891 -8.539 1 98.81 104 VAL B C 1
ATOM 3756 O O . VAL B 1 104 ? -1.083 -25.719 -8.805 1 98.81 104 VAL B O 1
ATOM 3759 N N . ASN B 1 105 ? -1.655 -27.281 -7.344 1 98.81 105 ASN B N 1
ATOM 3760 C CA . ASN B 1 105 ? -1.321 -26.422 -6.215 1 98.81 105 ASN B CA 1
ATOM 3761 C C . ASN B 1 105 ? 0.186 -26.375 -5.98 1 98.81 105 ASN B C 1
ATOM 3763 O O . ASN B 1 105 ? 0.827 -27.406 -5.785 1 98.81 105 ASN B O 1
ATOM 3767 N N . MET B 1 106 ? 0.702 -25.25 -5.953 1 98.81 106 MET B N 1
ATOM 3768 C CA . MET B 1 106 ? 2.146 -25.047 -5.891 1 98.81 106 MET B CA 1
ATOM 3769 C C . MET B 1 106 ? 2.719 -25.609 -4.594 1 98.81 106 MET B C 1
ATOM 3771 O O . MET B 1 106 ? 2.086 -25.516 -3.539 1 98.81 106 MET B O 1
ATOM 3775 N N . VAL B 1 107 ? 3.92 -26.219 -4.68 1 98.88 107 VAL B N 1
ATOM 3776 C CA . VAL B 1 107 ? 4.645 -26.594 -3.469 1 98.88 107 VAL B CA 1
ATOM 3777 C C . VAL B 1 107 ? 4.773 -25.391 -2.549 1 98.88 107 VAL B C 1
ATOM 3779 O O . VAL B 1 107 ? 5.004 -24.266 -3.014 1 98.88 107 VAL B O 1
ATOM 3782 N N . GLY B 1 108 ? 4.629 -25.594 -1.283 1 98.81 108 GLY B N 1
ATOM 3783 C CA . GLY B 1 108 ? 4.617 -24.5 -0.326 1 98.81 108 GLY B CA 1
ATOM 3784 C C . GLY B 1 108 ? 3.229 -23.953 -0.043 1 98.81 108 GLY B C 1
ATOM 3785 O O . GLY B 1 108 ? 3.029 -23.203 0.914 1 98.81 108 GLY B O 1
ATOM 3786 N N . GLY B 1 109 ? 2.234 -24.359 -0.898 1 98.62 109 GLY B N 1
ATOM 3787 C CA . GLY B 1 109 ? 0.85 -23.969 -0.678 1 98.62 109 GLY B CA 1
ATOM 3788 C C . GLY B 1 109 ? 0.194 -24.719 0.465 1 98.62 109 GLY B C 1
ATOM 3789 O O . GLY B 1 109 ? 0.84 -25.531 1.135 1 98.62 109 GLY B O 1
ATOM 3790 N N . CYS B 1 110 ? -1.074 -24.453 0.692 1 98.31 110 CYS B N 1
ATOM 3791 C CA . CYS B 1 110 ? -1.732 -25.062 1.843 1 98.31 110 CYS B CA 1
ATOM 3792 C C . CYS B 1 110 ? -3.012 -25.781 1.424 1 98.31 110 CYS B C 1
ATOM 3794 O O . CYS B 1 110 ? -3.898 -26 2.248 1 98.31 110 CYS B O 1
ATOM 3796 N N . ASN B 1 111 ? -3.121 -26.062 0.143 1 97.88 111 ASN B N 1
ATOM 3797 C CA . ASN B 1 111 ? -4.301 -26.75 -0.359 1 97.88 111 ASN B CA 1
ATOM 3798 C C . ASN B 1 111 ? -3.941 -28.109 -0.969 1 97.88 111 ASN B C 1
ATOM 3800 O O . ASN B 1 111 ? -4.293 -28.391 -2.115 1 97.88 111 ASN B O 1
ATOM 3804 N N . GLY B 1 112 ? -3.199 -28.891 -0.211 1 97.81 112 GLY B N 1
ATOM 3805 C CA . GLY B 1 112 ? -2.977 -30.266 -0.596 1 97.81 112 GLY B CA 1
ATOM 3806 C C . GLY B 1 112 ? -1.522 -30.578 -0.892 1 97.81 112 GLY B C 1
ATOM 3807 O O . GLY B 1 112 ? -1.036 -31.672 -0.57 1 97.81 112 GLY B O 1
ATOM 3808 N N . SER B 1 113 ? -0.813 -29.625 -1.512 1 98.81 113 SER B N 1
ATOM 3809 C CA . SER B 1 113 ? 0.604 -29.844 -1.785 1 98.81 113 SER B CA 1
ATOM 3810 C C . SER B 1 113 ? 1.438 -29.719 -0.515 1 98.81 113 SER B C 1
ATOM 3812 O O . SER B 1 113 ? 1.02 -29.062 0.446 1 98.81 113 SER B O 1
ATOM 3814 N N . THR B 1 114 ? 2.633 -30.344 -0.546 1 98.81 114 THR B N 1
ATOM 3815 C CA . THR B 1 114 ? 3.541 -30.219 0.587 1 98.81 114 THR B CA 1
ATOM 3816 C C . THR B 1 114 ? 3.854 -28.75 0.866 1 98.81 114 THR B C 1
ATOM 3818 O O . THR B 1 114 ? 4.23 -28 -0.042 1 98.81 114 THR B O 1
ATOM 3821 N N . GLY B 1 115 ? 3.578 -28.344 2.068 1 98.81 115 GLY B N 1
ATOM 3822 C CA . GLY B 1 115 ? 3.848 -27 2.545 1 98.81 115 GLY B CA 1
ATOM 3823 C C . GLY B 1 115 ? 4.238 -26.953 4.012 1 98.81 115 GLY B C 1
ATOM 3824 O O . GLY B 1 115 ? 4.461 -27.984 4.633 1 98.81 115 GLY B O 1
ATOM 3825 N N . PRO B 1 116 ? 4.375 -25.781 4.52 1 98.81 116 PRO B N 1
ATOM 3826 C CA . PRO B 1 116 ? 4.816 -25.641 5.91 1 98.81 116 PRO B CA 1
ATOM 3827 C C . PRO B 1 116 ? 3.92 -26.391 6.895 1 98.81 116 PRO B C 1
ATOM 3829 O O . PRO B 1 116 ? 4.391 -26.859 7.93 1 98.81 116 PRO B O 1
ATOM 3832 N N . ALA B 1 117 ? 2.666 -26.5 6.598 1 98.56 117 ALA B N 1
ATOM 3833 C CA . ALA B 1 117 ? 1.714 -27.141 7.508 1 98.56 117 ALA B CA 1
ATOM 3834 C C . ALA B 1 117 ? 1.784 -28.656 7.41 1 98.56 117 ALA B C 1
ATOM 3836 O O . ALA B 1 117 ? 1.252 -29.359 8.266 1 98.56 117 ALA B O 1
ATOM 3837 N N . SER B 1 118 ? 2.385 -29.203 6.363 1 98.5 118 SER B N 1
ATOM 3838 C CA . SER B 1 118 ? 2.512 -30.641 6.191 1 98.5 118 SER B CA 1
ATOM 3839 C C . SER B 1 118 ? 3.389 -31.25 7.281 1 98.5 118 SER B C 1
ATOM 3841 O O . SER B 1 118 ? 4.246 -30.578 7.848 1 98.5 118 SER B O 1
ATOM 3843 N N . LEU B 1 119 ? 3.215 -32.562 7.508 1 97.94 119 LEU B N 1
ATOM 3844 C CA . LEU B 1 119 ? 3.951 -33.25 8.555 1 97.94 119 LEU B CA 1
ATOM 3845 C C . LEU B 1 119 ? 5.219 -33.875 7.996 1 97.94 119 LEU B C 1
ATOM 3847 O O . LEU B 1 119 ? 5.211 -34.406 6.883 1 97.94 119 LEU B O 1
ATOM 3851 N N . ASP B 1 120 ? 6.238 -33.812 8.805 1 96.94 120 ASP B N 1
ATOM 3852 C CA . ASP B 1 120 ? 7.453 -34.562 8.453 1 96.94 120 ASP B CA 1
ATOM 3853 C C . ASP B 1 120 ? 7.359 -36 8.898 1 96.94 120 ASP B C 1
ATOM 3855 O O . ASP B 1 120 ? 6.289 -36.469 9.289 1 96.94 120 ASP B O 1
ATOM 3859 N N . GLU B 1 121 ? 8.414 -36.719 8.758 1 95.56 121 GLU B N 1
ATOM 3860 C CA . GLU B 1 121 ? 8.43 -38.156 9.039 1 95.56 121 GLU B CA 1
ATOM 3861 C C . GLU B 1 121 ? 8.125 -38.438 10.508 1 95.56 121 GLU B C 1
ATOM 3863 O O . GLU B 1 121 ? 7.668 -39.531 10.852 1 95.56 121 GLU B O 1
ATOM 3868 N N . GLN B 1 122 ? 8.398 -37.438 11.344 1 97.06 122 GLN B N 1
ATOM 3869 C CA . GLN B 1 122 ? 8.172 -37.625 12.773 1 97.06 122 GLN B CA 1
ATOM 3870 C C . GLN B 1 122 ? 6.785 -37.094 13.172 1 97.06 122 GLN B C 1
ATOM 3872 O O . GLN B 1 122 ? 6.438 -37.094 14.359 1 97.06 122 GLN B O 1
ATOM 3877 N N . GLY B 1 123 ? 6.055 -36.562 12.242 1 96.88 123 GLY B N 1
ATOM 3878 C CA . GLY B 1 123 ? 4.703 -36.125 12.516 1 96.88 123 GLY B CA 1
ATOM 3879 C C . GLY B 1 123 ? 4.652 -34.656 12.992 1 96.88 123 GLY B C 1
ATOM 3880 O O . GLY B 1 123 ? 3.658 -34.25 13.586 1 96.88 123 GLY B O 1
ATOM 3881 N N . VAL B 1 124 ? 5.723 -34 12.773 1 97.5 124 VAL B N 1
ATOM 3882 C CA . VAL B 1 124 ? 5.809 -32.594 13.18 1 97.5 124 VAL B CA 1
ATOM 3883 C C . VAL B 1 124 ? 5.691 -31.703 11.945 1 97.5 124 VAL B C 1
ATOM 3885 O O . VAL B 1 124 ? 6.344 -31.938 10.93 1 97.5 124 VAL B O 1
ATOM 3888 N N . PRO B 1 125 ? 4.816 -30.688 12.07 1 98.5 125 PRO B N 1
ATOM 3889 C CA . PRO B 1 125 ? 4.758 -29.766 10.922 1 98.5 125 PRO B CA 1
ATOM 3890 C C . PRO B 1 125 ? 6.113 -29.156 10.586 1 98.5 125 PRO B C 1
ATOM 3892 O O . PRO B 1 125 ? 6.895 -28.844 11.484 1 98.5 125 PRO B O 1
ATOM 3895 N N . TRP B 1 126 ? 6.383 -29 9.312 1 98.5 126 TRP B N 1
ATOM 3896 C CA . TRP B 1 126 ? 7.652 -28.406 8.898 1 98.5 126 TRP B CA 1
ATOM 3897 C C . TRP B 1 126 ? 7.82 -27.016 9.5 1 98.5 126 TRP B C 1
ATOM 3899 O O . TRP B 1 126 ? 8.891 -26.688 10.023 1 98.5 126 TRP B O 1
ATOM 3909 N N . GLY B 1 127 ? 6.672 -26.188 9.414 1 98.12 127 GLY B N 1
ATOM 3910 C CA . GLY B 1 127 ? 6.695 -24.875 10.023 1 98.12 127 GLY B CA 1
ATOM 3911 C C . GLY B 1 127 ? 7.863 -24.016 9.562 1 98.12 127 GLY B C 1
ATOM 3912 O O . GLY B 1 127 ? 8.086 -23.859 8.359 1 98.12 127 GLY B O 1
ATOM 3913 N N . SER B 1 128 ? 8.656 -23.547 10.508 1 97.19 128 SER B N 1
ATOM 3914 C CA . SER B 1 128 ? 9.766 -22.641 10.227 1 97.19 128 SER B CA 1
ATOM 3915 C C . SER B 1 128 ? 10.914 -23.375 9.531 1 97.19 128 SER B C 1
ATOM 3917 O O . SER B 1 128 ? 11.828 -22.75 8.992 1 97.19 128 SER B O 1
ATOM 3919 N N . ARG B 1 129 ? 10.844 -24.688 9.508 1 96.94 129 ARG B N 1
ATOM 3920 C CA . ARG B 1 129 ? 11.914 -25.484 8.906 1 96.94 129 ARG B CA 1
ATOM 3921 C C . ARG B 1 129 ? 11.688 -25.656 7.414 1 96.94 129 ARG B C 1
ATOM 3923 O O . ARG B 1 129 ? 12.555 -26.172 6.707 1 96.94 129 ARG B O 1
ATOM 3930 N N . PHE B 1 130 ? 10.492 -25.328 6.93 1 98.06 130 PHE B N 1
ATOM 3931 C CA . PHE B 1 130 ? 10.211 -25.484 5.512 1 98.06 130 PHE B CA 1
ATOM 3932 C C . PHE B 1 130 ? 11.188 -24.688 4.664 1 98.06 130 PHE B C 1
ATOM 3934 O O . PHE B 1 130 ? 11.5 -23.547 4.988 1 98.06 130 PHE B O 1
ATOM 3941 N N . PRO B 1 131 ? 11.656 -25.203 3.574 1 97.38 131 PRO B N 1
ATOM 3942 C CA . PRO B 1 131 ? 12.695 -24.531 2.779 1 97.38 131 PRO B CA 1
ATOM 3943 C C . PRO B 1 131 ? 12.156 -23.328 2.016 1 97.38 131 PRO B C 1
ATOM 3945 O O . PRO B 1 131 ? 10.953 -23.219 1.791 1 97.38 131 PRO B O 1
ATOM 3948 N N . PHE B 1 132 ? 13.125 -22.438 1.672 1 97.75 132 PHE B N 1
ATOM 3949 C CA . PHE B 1 132 ? 12.812 -21.391 0.704 1 97.75 132 PHE B CA 1
ATOM 3950 C C . PHE B 1 132 ? 12.508 -22 -0.663 1 97.75 132 PHE B C 1
ATOM 3952 O O . PHE B 1 132 ? 13.297 -22.781 -1.189 1 97.75 132 PHE B O 1
ATOM 3959 N N . VAL B 1 133 ? 11.359 -21.672 -1.253 1 98.38 133 VAL B N 1
ATOM 3960 C CA . VAL B 1 133 ? 10.938 -22.172 -2.555 1 98.38 133 VAL B CA 1
ATOM 3961 C C . VAL B 1 133 ? 11.062 -21.062 -3.602 1 98.38 133 VAL B C 1
ATOM 3963 O O . VAL B 1 133 ? 10.648 -19.922 -3.367 1 98.38 133 VAL B O 1
ATOM 3966 N N . THR B 1 134 ? 11.672 -21.344 -4.723 1 98.5 134 THR B N 1
ATOM 3967 C CA . THR B 1 134 ? 11.664 -20.422 -5.855 1 98.5 134 THR B CA 1
ATOM 3968 C C . THR B 1 134 ? 10.617 -20.828 -6.883 1 98.5 134 THR B C 1
ATOM 3970 O O . THR B 1 134 ? 10.094 -21.953 -6.828 1 98.5 134 THR B O 1
ATOM 3973 N N . ILE B 1 135 ? 10.312 -19.984 -7.766 1 98.69 135 ILE B N 1
ATOM 3974 C CA . ILE B 1 135 ? 9.422 -20.328 -8.867 1 98.69 135 ILE B CA 1
ATOM 3975 C C . ILE B 1 135 ? 10.039 -21.453 -9.695 1 98.69 135 ILE B C 1
ATOM 3977 O O . ILE B 1 135 ? 9.328 -22.344 -10.164 1 98.69 135 ILE B O 1
ATOM 3981 N N . LYS B 1 136 ? 11.32 -21.453 -9.867 1 98.44 136 LYS B N 1
ATOM 3982 C CA . LYS B 1 136 ? 12.023 -22.516 -10.57 1 98.44 136 LYS B CA 1
ATOM 3983 C C . LYS B 1 136 ? 11.828 -23.859 -9.883 1 98.44 136 LYS B C 1
ATOM 3985 O O . LYS B 1 136 ? 11.602 -24.875 -10.547 1 98.44 136 LYS B O 1
ATOM 3990 N N . ASP B 1 137 ? 11.961 -23.859 -8.562 1 98.81 137 ASP B N 1
ATOM 3991 C CA . ASP B 1 137 ? 11.703 -25.094 -7.805 1 98.81 137 ASP B CA 1
ATOM 3992 C C . ASP B 1 137 ? 10.305 -25.625 -8.102 1 98.81 137 ASP B C 1
ATOM 3994 O O . ASP B 1 137 ? 10.133 -26.828 -8.328 1 98.81 137 ASP B O 1
ATOM 3998 N N . SER B 1 138 ? 9.328 -24.75 -8.086 1 98.75 138 SER B N 1
ATOM 3999 C CA . SER B 1 138 ? 7.941 -25.156 -8.273 1 98.75 138 SER B CA 1
ATOM 4000 C C . SER B 1 138 ? 7.734 -25.781 -9.656 1 98.75 138 SER B C 1
ATOM 4002 O O . SER B 1 138 ? 7.105 -26.828 -9.773 1 98.75 138 SER B O 1
ATOM 4004 N N . VAL B 1 139 ? 8.273 -25.172 -10.695 1 98.69 139 VAL B N 1
ATOM 4005 C CA . VAL B 1 139 ? 7.992 -25.641 -12.047 1 98.69 139 VAL B CA 1
ATOM 4006 C C . VAL B 1 139 ? 8.758 -26.938 -12.312 1 98.69 139 VAL B C 1
ATOM 4008 O O . VAL B 1 139 ? 8.281 -27.812 -13.031 1 98.69 139 VAL B O 1
ATOM 4011 N N . ARG B 1 140 ? 9.93 -27.141 -11.688 1 98.81 140 ARG B N 1
ATOM 4012 C CA . ARG B 1 140 ? 10.664 -28.391 -11.82 1 98.81 140 ARG B CA 1
ATOM 4013 C C . ARG B 1 140 ? 9.891 -29.562 -11.203 1 98.81 140 ARG B C 1
ATOM 4015 O O . ARG B 1 140 ? 9.859 -30.656 -11.758 1 98.81 140 ARG B O 1
ATOM 4022 N N . LEU B 1 141 ? 9.328 -29.281 -10.086 1 98.88 141 LEU B N 1
ATOM 4023 C CA . LEU B 1 141 ? 8.516 -30.297 -9.438 1 98.88 141 LEU B CA 1
ATOM 4024 C C . LEU B 1 141 ? 7.254 -30.578 -10.25 1 98.88 141 LEU B C 1
ATOM 4026 O O . LEU B 1 141 ? 6.824 -31.734 -10.352 1 98.88 141 LEU B O 1
ATOM 4030 N N . GLU B 1 142 ? 6.672 -29.594 -10.812 1 98.81 142 GLU B N 1
ATOM 4031 C CA . GLU B 1 142 ? 5.469 -29.75 -11.625 1 98.81 142 GLU B CA 1
ATOM 4032 C C . GLU B 1 142 ? 5.773 -30.5 -12.922 1 98.81 142 GLU B C 1
ATOM 4034 O O . GLU B 1 142 ? 4.93 -31.234 -13.438 1 98.81 142 GLU B O 1
ATOM 4039 N N . GLN B 1 143 ? 6.973 -30.344 -13.445 1 98.81 143 GLN B N 1
ATOM 4040 C CA . GLN B 1 143 ? 7.398 -31.109 -14.609 1 98.81 143 GLN B CA 1
ATOM 4041 C C . GLN B 1 143 ? 7.438 -32.594 -14.297 1 98.81 143 GLN B C 1
ATOM 4043 O O . GLN B 1 143 ? 7.094 -33.438 -15.148 1 98.81 143 GLN B O 1
ATOM 4048 N N . ARG B 1 144 ? 7.844 -32.969 -13.086 1 98.75 144 ARG B N 1
ATOM 4049 C CA . ARG B 1 144 ? 7.812 -34.375 -12.672 1 98.75 144 ARG B CA 1
ATOM 4050 C C . ARG B 1 144 ? 6.391 -34.906 -12.688 1 98.75 144 ARG B C 1
ATOM 4052 O O . ARG B 1 144 ? 6.16 -36.062 -13.094 1 98.75 144 ARG B O 1
ATOM 4059 N N . LEU B 1 145 ? 5.496 -34.062 -12.219 1 98.62 145 LEU B N 1
ATOM 4060 C CA . LEU B 1 145 ? 4.094 -34.469 -12.25 1 98.62 145 LEU B CA 1
ATOM 4061 C C . LEU B 1 145 ? 3.619 -34.656 -13.688 1 98.62 145 LEU B C 1
ATOM 4063 O O . LEU B 1 145 ? 2.883 -35.594 -13.992 1 98.62 145 LEU B O 1
ATOM 4067 N N . ALA B 1 146 ? 3.979 -33.75 -14.586 1 98.62 146 ALA B N 1
ATOM 4068 C CA . ALA B 1 146 ? 3.615 -33.844 -16 1 98.62 146 ALA B CA 1
ATOM 4069 C C . ALA B 1 146 ? 4.074 -35.188 -16.578 1 98.62 146 ALA B C 1
ATOM 4071 O O . ALA B 1 146 ? 3.328 -35.844 -17.297 1 98.62 146 ALA B O 1
ATOM 4072 N N . THR B 1 147 ? 5.281 -35.594 -16.219 1 97.75 147 THR B N 1
ATOM 4073 C CA . THR B 1 147 ? 5.832 -36.875 -16.672 1 97.75 147 THR B CA 1
ATOM 4074 C C . THR B 1 147 ? 4.984 -38.031 -16.156 1 97.75 147 THR B C 1
ATOM 4076 O O . THR B 1 147 ? 4.691 -38.969 -16.906 1 97.75 147 THR B O 1
ATOM 4079 N N . GLN B 1 148 ? 4.586 -37.938 -14.938 1 97.38 148 GLN B N 1
ATOM 4080 C CA . GLN B 1 148 ? 3.758 -39 -14.344 1 97.38 148 GLN B CA 1
ATOM 4081 C C . GLN B 1 148 ? 2.395 -39.062 -15.031 1 97.38 148 GLN B C 1
ATOM 4083 O O . GLN B 1 148 ? 1.809 -40.156 -15.141 1 97.38 148 GLN B O 1
ATOM 4088 N N . LEU B 1 149 ? 1.904 -37.938 -15.516 1 96.94 149 LEU B N 1
ATOM 4089 C CA . LEU B 1 149 ? 0.595 -37.875 -16.156 1 96.94 149 LEU B CA 1
ATOM 4090 C C . LEU B 1 149 ? 0.695 -38.25 -17.641 1 96.94 149 LEU B C 1
ATOM 4092 O O . LEU B 1 149 ? -0.319 -38.312 -18.328 1 96.94 149 LEU B O 1
ATOM 4096 N N . GLY B 1 150 ? 1.927 -38.438 -18.109 1 96.94 150 GLY B N 1
ATOM 4097 C CA . GLY B 1 150 ? 2.15 -38.812 -19.484 1 96.94 150 GLY B CA 1
ATOM 4098 C C . GLY B 1 150 ? 2.131 -37.656 -20.453 1 96.94 150 GLY B C 1
ATOM 4099 O O . GLY B 1 150 ? 1.898 -37.812 -21.656 1 96.94 150 GLY B O 1
ATOM 4100 N N . ILE B 1 151 ? 2.314 -36.531 -19.938 1 97.88 151 ILE B N 1
ATOM 4101 C CA . ILE B 1 151 ? 2.309 -35.344 -20.781 1 97.88 151 ILE B CA 1
ATOM 4102 C C . ILE B 1 151 ? 3.738 -34.969 -21.172 1 97.88 151 ILE B C 1
ATOM 4104 O O . ILE B 1 151 ? 4.512 -34.5 -20.328 1 97.88 151 ILE B O 1
ATOM 4108 N N . GLU B 1 152 ? 4.066 -35.125 -22.453 1 97.5 152 GLU B N 1
ATOM 4109 C CA . GLU B 1 152 ? 5.418 -34.844 -22.922 1 97.5 152 GLU B CA 1
ATOM 4110 C C . GLU B 1 152 ? 5.551 -33.375 -23.328 1 97.5 152 GLU B C 1
ATOM 4112 O O . GLU B 1 152 ? 6.629 -32.781 -23.234 1 97.5 152 GLU B O 1
ATOM 4117 N N . ARG B 1 153 ? 4.477 -32.906 -23.891 1 98.5 153 ARG B N 1
ATOM 4118 C CA . ARG B 1 153 ? 4.438 -31.531 -24.344 1 98.5 153 ARG B CA 1
ATOM 4119 C C . ARG B 1 153 ? 3.061 -30.922 -24.109 1 98.5 153 ARG B C 1
ATOM 4121 O O . ARG B 1 153 ? 2.053 -31.453 -24.594 1 98.5 153 ARG B O 1
ATOM 4128 N N . TRP B 1 154 ? 3.059 -29.812 -23.375 1 98.81 154 TRP B N 1
ATOM 4129 C CA . TRP B 1 154 ? 1.814 -29.078 -23.172 1 98.81 154 TRP B CA 1
ATOM 4130 C C . TRP B 1 154 ? 1.396 -28.359 -24.453 1 98.81 154 TRP B C 1
ATOM 4132 O O . TRP B 1 154 ? 2.219 -27.719 -25.109 1 98.81 154 TRP B O 1
ATOM 4142 N N . HIS B 1 155 ? 0.106 -28.547 -24.75 1 98.69 155 HIS B N 1
ATOM 4143 C CA . HIS B 1 155 ? -0.426 -27.656 -25.766 1 98.69 155 HIS B CA 1
ATOM 4144 C C . HIS B 1 155 ? -0.279 -26.188 -25.359 1 98.69 155 HIS B C 1
ATOM 4146 O O . HIS B 1 155 ? 0.177 -25.359 -26.141 1 98.69 155 HIS B O 1
ATOM 4152 N N . THR B 1 156 ? -0.674 -25.922 -24.125 1 98.81 156 THR B N 1
ATOM 4153 C CA . THR B 1 156 ? -0.628 -24.562 -23.609 1 98.81 156 THR B CA 1
ATOM 4154 C C . THR B 1 156 ? -0.299 -24.562 -22.125 1 98.81 156 THR B C 1
ATOM 4156 O O . THR B 1 156 ? -0.827 -25.375 -21.359 1 98.81 156 THR B O 1
ATOM 4159 N N . VAL B 1 157 ? 0.602 -23.703 -21.719 1 98.94 157 VAL B N 1
ATOM 4160 C CA . VAL B 1 157 ? 0.804 -23.328 -20.328 1 98.94 157 VAL B CA 1
ATOM 4161 C C . VAL B 1 157 ? 0.391 -21.859 -20.125 1 98.94 157 VAL B C 1
ATOM 4163 O O . VAL B 1 157 ? 0.858 -20.969 -20.844 1 98.94 157 VAL B O 1
ATOM 4166 N N . LEU B 1 158 ? -0.58 -21.625 -19.188 1 98.62 158 LEU B N 1
ATOM 4167 C CA . LEU B 1 158 ? -1.062 -20.25 -19.047 1 98.62 158 LEU B CA 1
ATOM 4168 C C . LEU B 1 158 ? -1.266 -19.891 -17.594 1 98.62 158 LEU B C 1
ATOM 4170 O O . LEU B 1 158 ? -1.518 -20.766 -16.75 1 98.62 158 LEU B O 1
ATOM 4174 N N . GLY B 1 159 ? -1.147 -18.641 -17.266 1 98.31 159 GLY B N 1
ATOM 4175 C CA . GLY B 1 159 ? -1.404 -18.109 -15.938 1 98.31 159 GLY B CA 1
ATOM 4176 C C . GLY B 1 159 ? -1.284 -16.594 -15.867 1 98.31 159 GLY B C 1
ATOM 4177 O O . GLY B 1 159 ? -0.793 -15.961 -16.797 1 98.31 159 GLY B O 1
ATOM 4178 N N . GLY B 1 160 ? -1.85 -16.062 -14.82 1 98.44 160 GLY B N 1
ATOM 4179 C CA . GLY B 1 160 ? -1.743 -14.641 -14.523 1 98.44 160 GLY B CA 1
ATOM 4180 C C . GLY B 1 160 ? -1.067 -14.359 -13.195 1 98.44 160 GLY B C 1
ATOM 4181 O O . GLY B 1 160 ? -1.029 -15.219 -12.312 1 98.44 160 GLY B O 1
ATOM 4182 N N . SER B 1 161 ? -0.475 -13.141 -13.078 1 98.31 161 SER B N 1
ATOM 4183 C CA . SER B 1 161 ? 0.185 -12.766 -11.828 1 98.31 161 SER B CA 1
ATOM 4184 C C . SER B 1 161 ? 1.273 -13.766 -11.461 1 98.31 161 SER B C 1
ATOM 4186 O O . SER B 1 161 ? 2.17 -14.039 -12.258 1 98.31 161 SER B O 1
ATOM 4188 N N . MET B 1 162 ? 1.195 -14.445 -10.352 1 98.69 162 MET B N 1
ATOM 4189 C CA . MET B 1 162 ? 2.162 -15.477 -9.992 1 98.69 162 MET B CA 1
ATOM 4190 C C . MET B 1 162 ? 2.088 -16.656 -10.961 1 98.69 162 MET B C 1
ATOM 4192 O O . MET B 1 162 ? 3.113 -17.25 -11.297 1 98.69 162 MET B O 1
ATOM 4196 N N . GLY B 1 163 ? 0.86 -16.969 -11.352 1 98.75 163 GLY B N 1
ATOM 4197 C CA . GLY B 1 163 ? 0.706 -18.016 -12.344 1 98.75 163 GLY B CA 1
ATOM 4198 C C . GLY B 1 163 ? 1.394 -17.688 -13.664 1 98.75 163 GLY B C 1
ATOM 4199 O O . GLY B 1 163 ? 1.874 -18.594 -14.352 1 98.75 163 GLY B O 1
ATOM 4200 N N . GLY B 1 164 ? 1.384 -16.375 -14.008 1 98.81 164 GLY B N 1
ATOM 4201 C CA . GLY B 1 164 ? 2.119 -15.961 -15.188 1 98.81 164 GLY B CA 1
ATOM 4202 C C . GLY B 1 164 ? 3.621 -16.109 -15.047 1 98.81 164 GLY B C 1
ATOM 4203 O O . GLY B 1 164 ? 4.305 -16.5 -15.992 1 98.81 164 GLY B O 1
ATOM 4204 N N . ALA B 1 165 ? 4.117 -15.812 -13.875 1 98.75 165 ALA B N 1
ATOM 4205 C CA . ALA B 1 165 ? 5.535 -16 -13.586 1 98.75 165 ALA B CA 1
ATOM 4206 C C . ALA B 1 165 ? 5.918 -17.484 -13.672 1 98.75 165 ALA B C 1
ATOM 4208 O O . ALA B 1 165 ? 6.961 -17.828 -14.242 1 98.75 165 ALA B O 1
ATOM 4209 N N . ARG B 1 166 ? 5.094 -18.312 -13.141 1 98.88 166 ARG B N 1
ATOM 4210 C CA . ARG B 1 166 ? 5.328 -19.75 -13.18 1 98.88 166 ARG B CA 1
ATOM 4211 C C . ARG B 1 166 ? 5.238 -20.281 -14.602 1 98.88 166 ARG B C 1
ATOM 4213 O O . ARG B 1 166 ? 6.059 -21.094 -15.016 1 98.88 166 ARG B O 1
ATOM 4220 N N . ALA B 1 167 ? 4.258 -19.797 -15.344 1 98.94 167 ALA B N 1
ATOM 4221 C CA . ALA B 1 167 ? 4.113 -20.219 -16.734 1 98.94 167 ALA B CA 1
ATOM 4222 C C . ALA B 1 167 ? 5.34 -19.844 -17.562 1 98.94 167 ALA B C 1
ATOM 4224 O O . ALA B 1 167 ? 5.875 -20.656 -18.312 1 98.94 167 ALA B O 1
ATOM 4225 N N . LEU B 1 168 ? 5.77 -18.609 -17.359 1 98.88 168 LEU B N 1
ATOM 4226 C CA . LEU B 1 168 ? 6.949 -18.125 -18.062 1 98.88 168 LEU B CA 1
ATOM 4227 C C . LEU B 1 168 ? 8.18 -18.953 -17.703 1 98.88 168 LEU B C 1
ATOM 4229 O O . LEU B 1 168 ? 8.945 -19.359 -18.578 1 98.88 168 LEU B O 1
ATOM 4233 N N . GLU B 1 169 ? 8.352 -19.188 -16.453 1 98.88 169 GLU B N 1
ATOM 4234 C CA . GLU B 1 169 ? 9.492 -19.953 -15.977 1 98.88 169 GLU B CA 1
ATOM 4235 C C . GLU B 1 169 ? 9.453 -21.391 -16.516 1 98.88 169 GLU B C 1
ATOM 4237 O O . GLU B 1 169 ? 10.484 -21.938 -16.906 1 98.88 169 GLU B O 1
ATOM 4242 N N . TYR B 1 170 ? 8.289 -22 -16.531 1 98.94 170 TYR B N 1
ATOM 4243 C CA . TYR B 1 170 ? 8.141 -23.359 -17.062 1 98.94 170 TYR B CA 1
ATOM 4244 C C . TYR B 1 170 ? 8.609 -23.438 -18.516 1 98.94 170 TYR B C 1
ATOM 4246 O O . TYR B 1 170 ? 9.375 -24.328 -18.875 1 98.94 170 TYR B O 1
ATOM 4254 N N . ALA B 1 171 ? 8.18 -22.5 -19.297 1 98.88 171 ALA B N 1
ATOM 4255 C CA . ALA B 1 171 ? 8.492 -22.484 -20.719 1 98.88 171 ALA B CA 1
ATOM 4256 C C . ALA B 1 171 ? 9.984 -22.234 -20.953 1 98.88 171 ALA B C 1
ATOM 4258 O O . ALA B 1 171 ? 10.57 -22.781 -21.891 1 98.88 171 ALA B O 1
ATOM 4259 N N . VAL B 1 172 ? 10.57 -21.406 -20.141 1 98.81 172 VAL B N 1
ATOM 4260 C CA . VAL B 1 172 ? 11.984 -21.109 -20.281 1 98.81 172 VAL B CA 1
ATOM 4261 C C . VAL B 1 172 ? 12.82 -22.312 -19.844 1 98.81 172 VAL B C 1
ATOM 4263 O O . VAL B 1 172 ? 13.812 -22.656 -20.484 1 98.81 172 VAL B O 1
ATOM 4266 N N . GLU B 1 173 ? 12.398 -22.953 -18.781 1 98.5 173 GLU B N 1
ATOM 4267 C CA . GLU B 1 173 ? 13.125 -24.109 -18.25 1 98.5 173 GLU B CA 1
ATOM 4268 C C . GLU B 1 173 ? 13 -25.312 -19.188 1 98.5 173 GLU B C 1
ATOM 4270 O O . GLU B 1 173 ? 13.945 -26.094 -19.344 1 98.5 173 GLU B O 1
ATOM 4275 N N . PHE B 1 174 ? 11.805 -25.469 -19.766 1 98.69 174 PHE B N 1
ATOM 4276 C CA . PHE B 1 174 ? 11.516 -26.609 -20.609 1 98.69 174 PHE B CA 1
ATOM 4277 C C . PHE B 1 174 ? 10.875 -26.188 -21.922 1 98.69 174 PHE B C 1
ATOM 4279 O O . PHE B 1 174 ? 9.742 -26.578 -22.219 1 98.69 174 PHE B O 1
ATOM 4286 N N . PRO B 1 175 ? 11.602 -25.5 -22.734 1 98.56 175 PRO B N 1
ATOM 4287 C CA . PRO B 1 175 ? 11 -24.906 -23.938 1 98.56 175 PRO B CA 1
ATOM 4288 C C . PRO B 1 175 ? 10.469 -25.969 -24.906 1 98.56 175 PRO B C 1
ATOM 4290 O O . PRO B 1 175 ? 9.5 -25.719 -25.625 1 98.56 175 PRO B O 1
ATOM 4293 N N . GLU B 1 176 ? 11.031 -27.172 -24.922 1 98.44 176 GLU B N 1
ATOM 4294 C CA . GLU B 1 176 ? 10.609 -28.219 -25.844 1 98.44 176 GLU B CA 1
ATOM 4295 C C . GLU B 1 176 ? 9.312 -28.875 -25.359 1 98.44 176 GLU B C 1
ATOM 4297 O O . GLU B 1 176 ? 8.656 -29.594 -26.125 1 98.44 176 GLU B O 1
ATOM 4302 N N . GLN B 1 177 ? 8.93 -28.547 -24.172 1 98.75 177 GLN B N 1
ATOM 4303 C CA . GLN B 1 177 ? 7.758 -29.188 -23.578 1 98.75 177 GLN B CA 1
ATOM 4304 C C . GLN B 1 177 ? 6.559 -28.25 -23.578 1 98.75 177 GLN B C 1
ATOM 4306 O O . GLN B 1 177 ? 5.535 -28.547 -22.953 1 98.75 177 GLN B O 1
ATOM 4311 N N . VAL B 1 178 ? 6.66 -27.109 -24.234 1 98.81 178 VAL B N 1
ATOM 4312 C CA . VAL B 1 178 ? 5.578 -26.125 -24.266 1 98.81 178 VAL B CA 1
ATOM 4313 C C . VAL B 1 178 ? 5.367 -25.625 -25.688 1 98.81 178 VAL B C 1
ATOM 4315 O O . VAL B 1 178 ? 6.293 -25.094 -26.312 1 98.81 178 VAL B O 1
ATOM 4318 N N . ALA B 1 179 ? 4.152 -25.844 -26.172 1 98.56 179 ALA B N 1
ATOM 4319 C CA . ALA B 1 179 ? 3.861 -25.344 -27.516 1 98.56 179 ALA B CA 1
ATOM 4320 C C . ALA B 1 179 ? 3.393 -23.891 -27.484 1 98.56 179 ALA B C 1
ATOM 4322 O O . ALA B 1 179 ? 3.818 -23.078 -28.297 1 98.56 179 ALA B O 1
ATOM 4323 N N . ASN B 1 180 ? 2.504 -23.578 -26.562 1 98.62 180 ASN B N 1
ATOM 4324 C CA . ASN B 1 180 ? 1.937 -22.25 -26.391 1 98.62 180 ASN B CA 1
ATOM 4325 C C . ASN B 1 180 ? 2.088 -21.75 -24.969 1 98.62 180 ASN B C 1
ATOM 4327 O O . ASN B 1 180 ? 1.88 -22.5 -24.016 1 98.62 180 ASN B O 1
ATOM 4331 N N . LEU B 1 181 ? 2.494 -20.5 -24.844 1 98.81 181 LEU B N 1
ATOM 4332 C CA . LEU B 1 181 ? 2.633 -19.828 -23.562 1 98.81 181 LEU B CA 1
ATOM 4333 C C . LEU B 1 181 ? 1.758 -18.578 -23.484 1 98.81 181 LEU B C 1
ATOM 4335 O O . LEU B 1 181 ? 1.813 -17.734 -24.375 1 98.81 181 LEU B O 1
ATOM 4339 N N . VAL B 1 182 ? 0.908 -18.484 -22.469 1 98.88 182 VAL B N 1
ATOM 4340 C CA . VAL B 1 182 ? 0.088 -17.297 -22.25 1 98.88 182 VAL B CA 1
ATOM 4341 C C . VAL B 1 182 ? 0.427 -16.688 -20.891 1 98.88 182 VAL B C 1
ATOM 4343 O O . VAL B 1 182 ? 0.24 -17.328 -19.844 1 98.88 182 VAL B O 1
ATOM 4346 N N . VAL B 1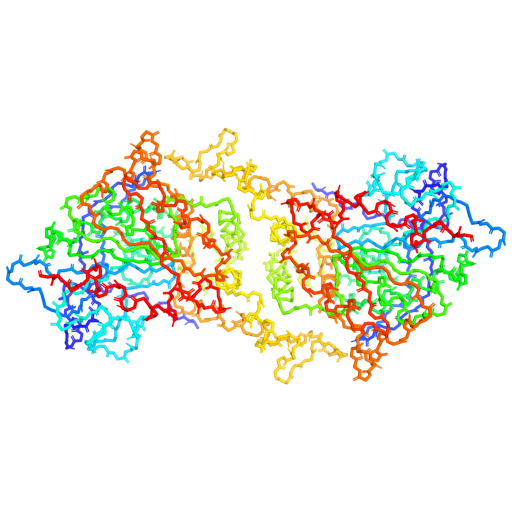 183 ? 0.926 -15.484 -20.906 1 98.81 183 VAL B N 1
ATOM 4347 C CA . VAL B 1 183 ? 1.297 -14.758 -19.688 1 98.81 183 VAL B CA 1
ATOM 4348 C C . VAL B 1 183 ? 0.414 -13.523 -19.531 1 98.81 183 VAL B C 1
ATOM 4350 O O . VAL B 1 183 ? 0.447 -12.617 -20.375 1 98.81 183 VAL B O 1
ATOM 4353 N N . MET B 1 184 ? -0.341 -13.508 -18.406 1 98.62 184 MET B N 1
ATOM 4354 C CA . MET B 1 184 ? -1.273 -12.398 -18.203 1 98.62 184 MET B CA 1
ATOM 4355 C C . MET B 1 184 ? -0.905 -11.602 -16.969 1 98.62 184 MET B C 1
ATOM 4357 O O . MET B 1 184 ? -0.764 -12.164 -15.875 1 98.62 184 MET B O 1
ATOM 4361 N N . ALA B 1 185 ? -0.804 -10.25 -17.094 1 98.5 185 ALA B N 1
ATOM 4362 C CA . ALA B 1 185 ? -0.587 -9.367 -15.953 1 98.5 185 ALA B CA 1
ATOM 4363 C C . ALA B 1 185 ? 0.553 -9.867 -15.078 1 98.5 185 ALA B C 1
ATOM 4365 O O . ALA B 1 185 ? 0.388 -10.023 -13.859 1 98.5 185 ALA B O 1
ATOM 4366 N N . SER B 1 186 ? 1.66 -10.141 -15.641 1 98.19 186 SER B N 1
ATOM 4367 C CA . SER B 1 186 ? 2.828 -10.695 -14.969 1 98.19 186 SER B CA 1
ATOM 4368 C C . SER B 1 186 ? 4.121 -10.195 -15.594 1 98.19 186 SER B C 1
ATOM 4370 O O . SER B 1 186 ? 4.094 -9.414 -16.547 1 98.19 186 SER B O 1
ATOM 4372 N N . THR B 1 187 ? 5.254 -10.531 -14.961 1 94.19 187 THR B N 1
ATOM 4373 C CA . THR B 1 187 ? 6.562 -10.141 -15.469 1 94.19 187 THR B CA 1
ATOM 4374 C C . THR B 1 187 ? 7.57 -11.273 -15.305 1 94.19 187 THR B C 1
ATOM 4376 O O . THR B 1 187 ? 7.293 -12.266 -14.617 1 94.19 187 THR B O 1
ATOM 4379 N N . GLY B 1 188 ? 8.703 -11.117 -15.984 1 97.06 188 GLY B N 1
ATOM 4380 C CA . GLY B 1 188 ? 9.773 -12.094 -15.859 1 97.06 188 GLY B CA 1
ATOM 4381 C C . GLY B 1 188 ? 10.625 -11.898 -14.617 1 97.06 188 GLY B C 1
ATOM 4382 O O . GLY B 1 188 ? 11.375 -12.789 -14.227 1 97.06 188 GLY B O 1
ATOM 4383 N N . GLN B 1 189 ? 10.445 -10.742 -14.039 1 97.69 189 GLN B N 1
ATOM 4384 C CA . GLN B 1 189 ? 11.203 -10.375 -12.844 1 97.69 189 GLN B CA 1
ATOM 4385 C C . GLN B 1 189 ? 10.359 -9.531 -11.891 1 97.69 189 GLN B C 1
ATOM 4387 O O . GLN B 1 189 ? 9.641 -8.625 -12.328 1 97.69 189 GLN B O 1
ATOM 4392 N N . ALA B 1 190 ? 10.453 -9.922 -10.586 1 97.75 190 ALA B N 1
ATOM 4393 C CA . ALA B 1 190 ? 9.75 -9.086 -9.617 1 97.75 190 ALA B CA 1
ATOM 4394 C C . ALA B 1 190 ? 10.305 -7.66 -9.617 1 97.75 190 ALA B C 1
ATOM 4396 O O . ALA B 1 190 ? 11.516 -7.461 -9.719 1 97.75 190 ALA B O 1
ATOM 4397 N N . SER B 1 191 ? 9.469 -6.66 -9.492 1 97.69 191 SER B N 1
ATOM 4398 C CA . SER B 1 191 ? 9.883 -5.258 -9.492 1 97.69 191 SER B CA 1
ATOM 4399 C C . SER B 1 191 ? 10.219 -4.777 -8.086 1 97.69 191 SER B C 1
ATOM 4401 O O . SER B 1 191 ? 9.906 -5.453 -7.102 1 97.69 191 SER B O 1
ATOM 4403 N N . ALA B 1 192 ? 10.82 -3.635 -8.023 1 98.38 192 ALA B N 1
ATOM 4404 C CA . ALA B 1 192 ? 11.172 -3.037 -6.742 1 98.38 192 ALA B CA 1
ATOM 4405 C C . ALA B 1 192 ? 9.938 -2.809 -5.883 1 98.38 192 ALA B C 1
ATOM 4407 O O . ALA B 1 192 ? 9.945 -3.092 -4.684 1 98.38 192 ALA B O 1
ATOM 4408 N N . GLU B 1 193 ? 8.945 -2.299 -6.441 1 98.38 193 GLU B N 1
ATOM 4409 C CA . GLU B 1 193 ? 7.742 -1.981 -5.676 1 98.38 193 GLU B CA 1
ATOM 4410 C C . GLU B 1 193 ? 7.047 -3.25 -5.191 1 98.38 193 GLU B C 1
ATOM 4412 O O . GLU B 1 193 ? 6.523 -3.287 -4.074 1 98.38 193 GLU B O 1
ATOM 4417 N N . GLN B 1 194 ? 6.973 -4.273 -6.078 1 98.5 194 GLN B N 1
ATOM 4418 C CA . GLN B 1 194 ? 6.395 -5.539 -5.648 1 98.5 194 GLN B CA 1
ATOM 4419 C C . GLN B 1 194 ? 7.145 -6.113 -4.449 1 98.5 194 GLN B C 1
ATOM 4421 O O . GLN B 1 194 ? 6.527 -6.559 -3.48 1 98.5 194 GLN B O 1
ATOM 4426 N N . ILE B 1 195 ? 8.477 -6.062 -4.52 1 98.75 195 ILE B N 1
ATOM 4427 C CA . ILE B 1 195 ? 9.32 -6.535 -3.426 1 98.75 195 ILE B CA 1
ATOM 4428 C C . ILE B 1 195 ? 9.047 -5.707 -2.172 1 98.75 195 ILE B C 1
ATOM 4430 O O . ILE B 1 195 ? 8.945 -6.25 -1.07 1 98.75 195 ILE B O 1
ATOM 4434 N N . ALA B 1 196 ? 8.867 -4.441 -2.348 1 98.81 196 ALA B N 1
ATOM 4435 C CA . ALA B 1 196 ? 8.625 -3.529 -1.234 1 98.81 196 ALA B CA 1
ATOM 4436 C C . ALA B 1 196 ? 7.285 -3.824 -0.563 1 98.81 196 ALA B C 1
ATOM 4438 O O . ALA B 1 196 ? 7.215 -3.957 0.661 1 98.81 196 ALA B O 1
ATOM 4439 N N . PHE B 1 197 ? 6.215 -3.943 -1.33 1 98.81 197 PHE B N 1
ATOM 4440 C CA . PHE B 1 197 ? 4.906 -4.266 -0.773 1 98.81 197 PHE B CA 1
ATOM 4441 C C . PHE B 1 197 ? 4.938 -5.613 -0.065 1 98.81 197 PHE B C 1
ATOM 4443 O O . PHE B 1 197 ? 4.289 -5.793 0.969 1 98.81 197 PHE B O 1
ATOM 4450 N N . ALA B 1 198 ? 5.656 -6.527 -0.646 1 98.75 198 ALA B N 1
ATOM 4451 C CA . ALA B 1 198 ? 5.758 -7.859 -0.055 1 98.75 198 ALA B CA 1
ATOM 4452 C C . ALA B 1 198 ? 6.441 -7.805 1.309 1 98.75 198 ALA B C 1
ATOM 4454 O O . ALA B 1 198 ? 6.078 -8.547 2.223 1 98.75 198 ALA B O 1
ATOM 4455 N N . GLN B 1 199 ? 7.426 -6.949 1.441 1 98.62 199 GLN B N 1
ATOM 4456 C CA . GLN B 1 199 ? 8.102 -6.816 2.729 1 98.62 199 GLN B CA 1
ATOM 4457 C C . GLN B 1 199 ? 7.121 -6.406 3.822 1 98.62 199 GLN B C 1
ATOM 4459 O O . GLN B 1 199 ? 7.133 -6.973 4.918 1 98.62 199 GLN B O 1
ATOM 4464 N N . VAL B 1 200 ? 6.301 -5.445 3.488 1 98.81 200 VAL B N 1
ATOM 4465 C CA . VAL B 1 200 ? 5.332 -4.973 4.473 1 98.81 200 VAL B CA 1
ATOM 4466 C C . VAL B 1 200 ? 4.371 -6.102 4.832 1 98.81 200 VAL B C 1
ATOM 4468 O O . VAL B 1 200 ? 4.047 -6.301 6.004 1 98.81 200 VAL B O 1
ATOM 4471 N N . GLN B 1 201 ? 3.943 -6.859 3.854 1 98.88 201 GLN B N 1
ATOM 4472 C CA . GLN B 1 201 ? 3.018 -7.965 4.074 1 98.88 201 GLN B CA 1
ATOM 4473 C C . GLN B 1 201 ? 3.65 -9.047 4.949 1 98.88 201 GLN B C 1
ATOM 4475 O O . GLN B 1 201 ? 3.061 -9.469 5.945 1 98.88 201 GLN B O 1
ATOM 4480 N N . THR B 1 202 ? 4.855 -9.453 4.602 1 98.69 202 THR B N 1
ATOM 4481 C CA . THR B 1 202 ? 5.484 -10.555 5.312 1 98.69 202 THR B CA 1
ATOM 4482 C C . THR B 1 202 ? 5.852 -10.141 6.738 1 98.69 202 THR B C 1
ATOM 4484 O O . THR B 1 202 ? 5.723 -10.938 7.672 1 98.69 202 THR B O 1
ATOM 4487 N N . GLN B 1 203 ? 6.223 -8.883 6.934 1 98.44 203 GLN B N 1
ATOM 4488 C CA . GLN B 1 203 ? 6.562 -8.398 8.273 1 98.44 203 GLN B CA 1
ATOM 4489 C C . GLN B 1 203 ? 5.316 -8.273 9.141 1 98.44 203 GLN B C 1
ATOM 4491 O O . GLN B 1 203 ? 5.387 -8.438 10.359 1 98.44 203 GLN B O 1
ATOM 4496 N N . SER B 1 204 ? 4.184 -7.992 8.531 1 98.81 204 SER B N 1
ATOM 4497 C CA . SER B 1 204 ? 2.938 -7.957 9.289 1 98.81 204 SER B CA 1
ATOM 4498 C C . SER B 1 204 ? 2.621 -9.32 9.898 1 98.81 204 SER B C 1
ATOM 4500 O O . SER B 1 204 ? 2.168 -9.406 11.039 1 98.81 204 SER B O 1
ATOM 4502 N N . ILE B 1 205 ? 2.85 -10.352 9.109 1 98.88 205 ILE B N 1
ATOM 4503 C CA . ILE B 1 205 ? 2.611 -11.703 9.602 1 98.88 205 ILE B CA 1
ATOM 4504 C C . ILE B 1 205 ? 3.58 -12.023 10.742 1 98.88 205 ILE B C 1
ATOM 4506 O O . ILE B 1 205 ? 3.174 -12.539 11.781 1 98.88 205 ILE B O 1
ATOM 4510 N N . ARG B 1 206 ? 4.812 -11.664 10.578 1 98.25 206 ARG B N 1
ATOM 4511 C CA . ARG B 1 206 ? 5.844 -11.992 11.562 1 98.25 206 ARG B CA 1
ATOM 4512 C C . ARG B 1 206 ? 5.672 -11.172 12.836 1 98.25 206 ARG B C 1
ATOM 4514 O O . ARG B 1 206 ? 6.133 -11.57 13.906 1 98.25 206 ARG B O 1
ATOM 4521 N N . LEU B 1 207 ? 5.008 -10.008 12.695 1 98.31 207 LEU B N 1
ATOM 4522 C CA . LEU B 1 207 ? 4.773 -9.133 13.836 1 98.31 207 LEU B CA 1
ATOM 4523 C C . LEU B 1 207 ? 3.676 -9.695 14.734 1 98.31 207 LEU B C 1
ATOM 4525 O O . LEU B 1 207 ? 3.551 -9.297 15.891 1 98.31 207 LEU B O 1
ATOM 4529 N N . ASP B 1 208 ? 2.809 -10.578 14.156 1 98.69 208 ASP B N 1
ATOM 4530 C CA . ASP B 1 208 ? 1.709 -11.156 14.922 1 98.69 208 ASP B CA 1
ATOM 4531 C C . ASP B 1 208 ? 2.229 -11.898 16.156 1 98.69 208 ASP B C 1
ATOM 4533 O O . ASP B 1 208 ? 3.117 -12.742 16.047 1 98.69 208 ASP B O 1
ATOM 4537 N N . PRO B 1 209 ? 1.688 -11.562 17.312 1 97.31 209 PRO B N 1
ATOM 4538 C CA . PRO B 1 209 ? 2.195 -12.195 18.531 1 97.31 209 PRO B CA 1
ATOM 4539 C C . PRO B 1 209 ? 2.018 -13.711 18.531 1 97.31 209 PRO B C 1
ATOM 4541 O O . PRO B 1 209 ? 2.672 -14.414 19.297 1 97.31 209 PRO B O 1
ATOM 4544 N N . HIS B 1 210 ? 1.201 -14.234 17.641 1 98.31 210 HIS B N 1
ATOM 4545 C CA . HIS B 1 210 ? 0.931 -15.664 17.609 1 98.31 210 HIS B CA 1
ATOM 4546 C C . HIS B 1 210 ? 1.73 -16.344 16.516 1 98.31 210 HIS B C 1
ATOM 4548 O O . HIS B 1 210 ? 1.546 -17.547 16.25 1 98.31 210 HIS B O 1
ATOM 4554 N N . PHE B 1 211 ? 2.658 -15.695 15.906 1 98.62 211 PHE B N 1
ATOM 4555 C CA . PHE B 1 211 ? 3.439 -16.25 14.805 1 98.62 211 PHE B CA 1
ATOM 4556 C C . PHE B 1 211 ? 4.391 -17.328 15.305 1 98.62 211 PHE B C 1
ATOM 4558 O O . PHE B 1 211 ? 4.684 -18.281 14.586 1 98.62 211 PHE B O 1
ATOM 4565 N N . ALA B 1 212 ? 4.867 -17.141 16.516 1 98.06 212 ALA B N 1
ATOM 4566 C CA . ALA B 1 212 ? 5.695 -18.109 17.219 1 98.06 212 ALA B CA 1
ATOM 4567 C C . ALA B 1 212 ? 6.895 -18.531 16.359 1 98.06 212 ALA B C 1
ATOM 4569 O O . ALA B 1 212 ? 7.195 -19.719 16.234 1 98.06 212 ALA B O 1
ATOM 4570 N N . GLY B 1 213 ? 7.504 -17.594 15.648 1 97.19 213 GLY B N 1
ATOM 4571 C CA . GLY B 1 213 ? 8.672 -17.891 14.836 1 97.19 213 GLY B CA 1
ATOM 4572 C C . GLY B 1 213 ? 8.375 -18.797 13.656 1 97.19 213 GLY B C 1
ATOM 4573 O O . GLY B 1 213 ? 9.281 -19.406 13.094 1 97.19 213 GLY B O 1
ATOM 4574 N N . GLY B 1 214 ? 7.129 -19 13.328 1 98.25 214 GLY B N 1
ATOM 4575 C CA . GLY B 1 214 ? 6.719 -19.859 12.242 1 98.25 214 GLY B CA 1
ATOM 4576 C C . GLY B 1 214 ? 6.262 -21.234 12.711 1 98.25 214 GLY B C 1
ATOM 4577 O O . GLY B 1 214 ? 5.863 -22.078 11.898 1 98.25 214 GLY B O 1
ATOM 4578 N N . ASP B 1 215 ? 6.348 -21.469 14 1 98.44 215 ASP B N 1
ATOM 4579 C CA . ASP B 1 215 ? 5.977 -22.766 14.555 1 98.44 215 ASP B CA 1
ATOM 4580 C C . ASP B 1 215 ? 4.723 -22.672 15.422 1 98.44 215 ASP B C 1
ATOM 4582 O O . ASP B 1 215 ? 4.742 -23.031 16.594 1 98.44 215 ASP B O 1
ATOM 4586 N N . TYR B 1 216 ? 3.609 -22.266 14.812 1 98.56 216 TYR B N 1
ATOM 4587 C CA . TYR B 1 216 ? 2.377 -21.969 15.539 1 98.56 216 TYR B CA 1
ATOM 4588 C C . TYR B 1 216 ? 1.38 -23.109 15.406 1 98.56 216 TYR B C 1
ATOM 4590 O O . TYR B 1 216 ? 0.287 -23.062 15.969 1 98.56 216 TYR B O 1
ATOM 4598 N N . TYR B 1 217 ? 1.68 -24.188 14.734 1 97.75 217 TYR B N 1
ATOM 4599 C CA . TYR B 1 217 ? 0.703 -25.188 14.336 1 97.75 217 TYR B CA 1
ATOM 4600 C C . TYR B 1 217 ? 0.176 -25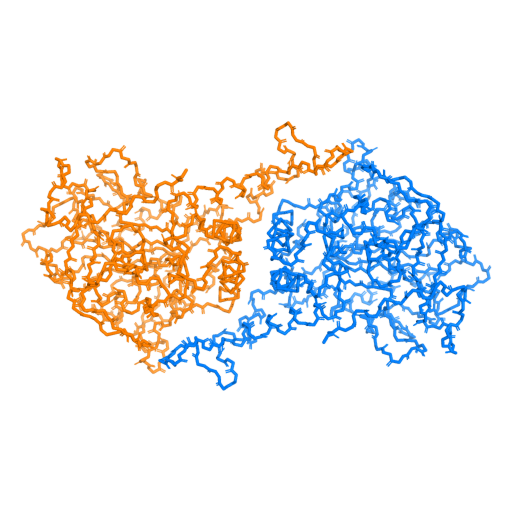.953 15.547 1 97.75 217 TYR B C 1
ATOM 4602 O O . TYR B 1 217 ? -0.924 -26.5 15.508 1 97.75 217 TYR B O 1
ATOM 4610 N N . GLN B 1 218 ? 0.872 -25.984 16.594 1 95.81 218 GLN B N 1
ATOM 4611 C CA . GLN B 1 218 ? 0.432 -26.719 17.781 1 95.81 218 GLN B CA 1
ATOM 4612 C C . GLN B 1 218 ? -0.095 -25.75 18.844 1 95.81 218 GLN B C 1
ATOM 4614 O O . GLN B 1 218 ? -0.52 -26.188 19.922 1 95.81 218 GLN B O 1
ATOM 4619 N N . ASN B 1 219 ? -0.056 -24.5 18.547 1 96.56 219 ASN B N 1
ATOM 4620 C CA . ASN B 1 219 ? -0.543 -23.484 19.484 1 96.56 219 ASN B CA 1
ATOM 4621 C C . ASN B 1 219 ? -2.057 -23.328 19.406 1 96.56 219 ASN B C 1
ATOM 4623 O O . ASN B 1 219 ? -2.684 -23.812 18.469 1 96.56 219 ASN B O 1
ATOM 4627 N N . GLN B 1 220 ? -2.605 -22.625 20.375 1 94.38 220 GLN B N 1
ATOM 4628 C CA . GLN B 1 220 ? -4.043 -22.391 20.422 1 94.38 220 GLN B CA 1
ATOM 4629 C C . GLN B 1 220 ? -4.477 -21.328 19.406 1 94.38 220 GLN B C 1
ATOM 4631 O O . GLN B 1 220 ? -5.605 -21.359 18.922 1 94.38 220 GLN B O 1
ATOM 4636 N N . ALA B 1 221 ? -3.525 -20.406 19.188 1 96.25 221 ALA B N 1
ATOM 4637 C CA . ALA B 1 221 ? -3.842 -19.312 18.281 1 96.25 221 ALA B CA 1
ATOM 4638 C C . ALA B 1 221 ? -2.873 -19.266 17.109 1 96.25 221 ALA B C 1
ATOM 4640 O O . ALA B 1 221 ? -1.704 -19.641 17.234 1 96.25 221 ALA B O 1
ATOM 4641 N N . ARG B 1 222 ? -3.422 -18.906 15.945 1 97.62 222 ARG B N 1
ATOM 4642 C CA . ARG B 1 222 ? -2.662 -18.719 14.719 1 97.62 222 ARG B CA 1
ATOM 4643 C C . ARG B 1 222 ? -2.453 -17.234 14.43 1 97.62 222 ARG B C 1
ATOM 4645 O O . ARG B 1 222 ? -3.131 -16.375 15.016 1 97.62 222 ARG B O 1
ATOM 4652 N N . PRO B 1 223 ? -1.48 -16.906 13.664 1 98.62 223 PRO B N 1
ATOM 4653 C CA . PRO B 1 223 ? -1.239 -15.492 13.375 1 98.62 223 PRO B CA 1
ATOM 4654 C C . PRO B 1 223 ? -2.254 -14.906 12.391 1 98.62 223 PRO B C 1
ATOM 4656 O O . PRO B 1 223 ? -1.87 -14.336 11.367 1 98.62 223 PRO B O 1
ATOM 4659 N N . ASP B 1 224 ? -3.525 -14.945 12.758 1 98.62 224 ASP B N 1
ATOM 4660 C CA . ASP B 1 224 ? -4.641 -14.562 11.898 1 98.62 224 ASP B CA 1
ATOM 4661 C C . ASP B 1 224 ? -4.648 -13.055 11.648 1 98.62 224 ASP B C 1
ATOM 4663 O O . ASP B 1 224 ? -4.977 -12.602 10.555 1 98.62 224 ASP B O 1
ATOM 4667 N N . GLU B 1 225 ? -4.285 -12.266 12.648 1 98.62 225 GLU B N 1
ATOM 4668 C CA . GLU B 1 225 ? -4.324 -10.812 12.5 1 98.62 225 GLU B CA 1
ATOM 4669 C C . GLU B 1 225 ? -3.234 -10.328 11.547 1 98.62 225 GLU B C 1
ATOM 4671 O O . GLU B 1 225 ? -3.473 -9.445 10.719 1 98.62 225 GLU B O 1
ATOM 4676 N N . GLY B 1 226 ? -2.021 -10.945 11.695 1 98.88 226 GLY B N 1
ATOM 4677 C CA . GLY B 1 226 ? -0.944 -10.617 10.773 1 98.88 226 GLY B CA 1
ATOM 4678 C C . GLY B 1 226 ? -1.248 -10.992 9.336 1 98.88 226 GLY B C 1
ATOM 4679 O O . GLY B 1 226 ? -1.003 -10.203 8.422 1 98.88 226 GLY B O 1
ATOM 4680 N N . LEU B 1 227 ? -1.822 -12.18 9.141 1 98.88 227 LEU B N 1
ATOM 4681 C CA . LEU B 1 227 ? -2.213 -12.609 7.801 1 98.88 227 LEU B CA 1
ATOM 4682 C C . LEU B 1 227 ? -3.314 -11.711 7.242 1 98.88 227 LEU B C 1
ATOM 4684 O O . LEU B 1 227 ? -3.311 -11.391 6.051 1 98.88 227 LEU B O 1
ATOM 4688 N N . GLY B 1 228 ? -4.227 -11.359 8.109 1 98.88 228 GLY B N 1
ATOM 4689 C CA . GLY B 1 228 ? -5.281 -10.445 7.699 1 98.88 228 GLY B CA 1
ATOM 4690 C C . GLY B 1 228 ? -4.754 -9.102 7.23 1 98.88 228 GLY B C 1
ATOM 4691 O O . GLY B 1 228 ? -5.238 -8.555 6.238 1 98.88 228 GLY B O 1
ATOM 4692 N N . LEU B 1 229 ? -3.752 -8.562 7.918 1 98.81 229 LEU B N 1
ATOM 4693 C CA . LEU B 1 229 ? -3.141 -7.293 7.531 1 98.81 229 LEU B CA 1
ATOM 4694 C C . LEU B 1 229 ? -2.445 -7.418 6.18 1 98.81 229 LEU B C 1
ATOM 4696 O O . LEU B 1 229 ? -2.564 -6.531 5.328 1 98.81 229 LEU B O 1
ATOM 4700 N N . ALA B 1 230 ? -1.728 -8.547 6.035 1 98.88 230 ALA B N 1
ATOM 4701 C CA . ALA B 1 230 ? -1.076 -8.812 4.754 1 98.88 230 ALA B CA 1
ATOM 4702 C C . ALA B 1 230 ? -2.096 -8.844 3.619 1 98.88 230 ALA B C 1
ATOM 4704 O O . ALA B 1 230 ? -1.868 -8.266 2.557 1 98.88 230 ALA B O 1
ATOM 4705 N N . ARG B 1 231 ? -3.211 -9.445 3.873 1 98.88 231 ARG B N 1
ATOM 4706 C CA . ARG B 1 231 ? -4.25 -9.578 2.857 1 98.88 231 ARG B CA 1
ATOM 4707 C C . ARG B 1 231 ? -4.891 -8.234 2.543 1 98.88 231 ARG B C 1
ATOM 4709 O O . ARG B 1 231 ? -5.18 -7.93 1.383 1 98.88 231 ARG B O 1
ATOM 4716 N N . ARG B 1 232 ? -5.164 -7.445 3.568 1 98.81 232 ARG B N 1
ATOM 4717 C CA . ARG B 1 232 ? -5.723 -6.117 3.332 1 98.81 232 ARG B CA 1
ATOM 4718 C C . ARG B 1 232 ? -4.828 -5.301 2.408 1 98.81 232 ARG B C 1
ATOM 4720 O O . ARG B 1 232 ? -5.301 -4.703 1.441 1 98.81 232 ARG B O 1
ATOM 4727 N N . LEU B 1 233 ? -3.545 -5.348 2.695 1 98.81 233 LEU B N 1
ATOM 4728 C CA . LEU B 1 233 ? -2.6 -4.594 1.876 1 98.81 233 LEU B CA 1
ATOM 4729 C C . LEU B 1 233 ? -2.547 -5.152 0.458 1 98.81 233 LEU B C 1
ATOM 4731 O O . LEU B 1 233 ? -2.613 -4.398 -0.514 1 98.81 233 LEU B O 1
ATOM 4735 N N . ALA B 1 234 ? -2.402 -6.449 0.385 1 98.69 234 ALA B N 1
ATOM 4736 C CA . ALA B 1 234 ? -2.352 -7.07 -0.936 1 98.69 234 ALA B CA 1
ATOM 4737 C C . ALA B 1 234 ? -3.582 -6.707 -1.761 1 98.69 234 ALA B C 1
ATOM 4739 O O . ALA B 1 234 ? -3.471 -6.383 -2.945 1 98.69 234 ALA B O 1
ATOM 4740 N N . HIS B 1 235 ? -4.695 -6.793 -1.135 1 98.25 235 HIS B N 1
ATOM 4741 C CA . HIS B 1 235 ? -5.949 -6.547 -1.838 1 98.25 235 HIS B CA 1
ATOM 4742 C C . HIS B 1 235 ? -6.008 -5.125 -2.383 1 98.25 235 HIS B C 1
ATOM 4744 O O . HIS B 1 235 ? -6.559 -4.891 -3.463 1 98.25 235 HIS B O 1
ATOM 4750 N N . LEU B 1 236 ? -5.48 -4.207 -1.668 1 98.38 236 LEU B N 1
ATOM 4751 C CA . LEU B 1 236 ? -5.43 -2.826 -2.143 1 98.38 236 LEU B CA 1
ATOM 4752 C C . LEU B 1 236 ? -4.609 -2.721 -3.424 1 98.38 236 LEU B C 1
ATOM 4754 O O . LEU B 1 236 ? -4.91 -1.899 -4.293 1 98.38 236 LEU B O 1
ATOM 4758 N N . THR B 1 237 ? -3.58 -3.553 -3.568 1 98.06 237 THR B N 1
ATOM 4759 C CA . THR B 1 237 ? -2.76 -3.527 -4.773 1 98.06 237 THR B CA 1
ATOM 4760 C C . THR B 1 237 ? -3.449 -4.273 -5.914 1 98.06 237 THR B C 1
ATOM 4762 O O . THR B 1 237 ? -3.102 -4.09 -7.082 1 98.06 237 THR B O 1
ATOM 4765 N N . TYR B 1 238 ? -4.426 -5.141 -5.582 1 98.25 238 TYR B N 1
ATOM 4766 C CA . TYR B 1 238 ? -5.129 -5.926 -6.594 1 98.25 238 TYR B CA 1
ATOM 4767 C C . TYR B 1 238 ? -6.227 -5.098 -7.254 1 98.25 238 TYR B C 1
ATOM 4769 O O . TYR B 1 238 ? -6.746 -5.477 -8.305 1 98.25 238 TYR B O 1
ATOM 4777 N N . ARG B 1 239 ? -6.582 -4.023 -6.586 1 98.06 239 ARG B N 1
ATOM 4778 C CA . ARG B 1 239 ? -7.695 -3.197 -7.043 1 98.06 239 ARG B CA 1
ATOM 4779 C C . ARG B 1 239 ? -7.207 -1.843 -7.543 1 98.06 239 ARG B C 1
ATOM 4781 O O . ARG B 1 239 ? -6 -1.598 -7.602 1 98.06 239 ARG B O 1
ATOM 4788 N N . SER B 1 240 ? -8.109 -1.017 -8.039 1 97.38 240 SER B N 1
ATOM 4789 C CA . SER B 1 240 ? -7.742 0.313 -8.516 1 97.38 240 SER B CA 1
ATOM 4790 C C . SER B 1 240 ? -8.375 1.401 -7.656 1 97.38 240 SER B C 1
ATOM 4792 O O . SER B 1 240 ? -9.414 1.178 -7.023 1 97.38 240 SER B O 1
ATOM 4794 N N . GLU B 1 241 ? -7.668 2.533 -7.594 1 97 241 GLU B N 1
ATOM 4795 C CA . GLU B 1 241 ? -8.195 3.674 -6.852 1 97 241 GLU B CA 1
ATOM 4796 C C . GLU B 1 241 ? -9.57 4.074 -7.367 1 97 241 GLU B C 1
ATOM 4798 O O . GLU B 1 241 ? -10.492 4.32 -6.578 1 97 241 GLU B O 1
ATOM 4803 N N . ALA B 1 242 ? -9.75 4.105 -8.656 1 96.12 242 ALA B N 1
ATOM 4804 C CA . ALA B 1 242 ? -11.008 4.527 -9.258 1 96.12 242 ALA B CA 1
ATOM 4805 C C . ALA B 1 242 ? -12.156 3.605 -8.852 1 96.12 242 ALA B C 1
ATOM 4807 O O . ALA B 1 242 ? -13.266 4.066 -8.586 1 96.12 242 ALA B O 1
ATOM 4808 N N . GLU B 1 243 ? -11.875 2.324 -8.812 1 97.38 243 GLU B N 1
ATOM 4809 C CA . GLU B 1 243 ? -12.898 1.364 -8.414 1 97.38 243 GLU B CA 1
ATOM 4810 C C . GLU B 1 243 ? -13.289 1.534 -6.949 1 97.38 243 GLU B C 1
ATOM 4812 O O . GLU B 1 243 ? -14.469 1.526 -6.609 1 97.38 243 GLU B O 1
ATOM 4817 N N . LEU B 1 244 ? -12.328 1.683 -6.051 1 98.06 244 LEU B N 1
ATOM 4818 C CA . LEU B 1 244 ? -12.586 1.847 -4.625 1 98.06 244 LEU B CA 1
ATOM 4819 C C . LEU B 1 244 ? -13.391 3.115 -4.359 1 98.06 244 LEU B C 1
ATOM 4821 O O . LEU B 1 244 ? -14.32 3.107 -3.549 1 98.06 244 LEU B O 1
ATOM 4825 N N . GLU B 1 245 ? -12.992 4.16 -5.098 1 97.62 245 GLU B N 1
ATOM 4826 C CA . GLU B 1 245 ? -13.688 5.43 -4.926 1 97.62 245 GLU B CA 1
ATOM 4827 C C . GLU B 1 245 ? -15.148 5.328 -5.375 1 97.62 245 GLU B C 1
ATOM 4829 O O . GLU B 1 245 ? -16.047 5.805 -4.688 1 97.62 245 GLU B O 1
ATOM 4834 N N . HIS B 1 246 ? -15.328 4.707 -6.484 1 97.5 246 HIS B N 1
ATOM 4835 C CA . HIS B 1 246 ? -16.672 4.57 -7.043 1 97.5 246 HIS B CA 1
ATOM 4836 C C . HIS B 1 246 ? -17.562 3.713 -6.145 1 97.5 246 HIS B C 1
ATOM 4838 O O . HIS B 1 246 ? -18.719 4.059 -5.895 1 97.5 246 HIS B O 1
ATOM 4844 N N . ARG B 1 247 ? -17.031 2.66 -5.613 1 97.69 247 ARG B N 1
ATOM 4845 C CA . ARG B 1 247 ? -17.812 1.686 -4.855 1 97.69 247 ARG B CA 1
ATOM 4846 C C . ARG B 1 247 ? -18.078 2.186 -3.439 1 97.69 247 ARG B C 1
ATOM 4848 O O . ARG B 1 247 ? -19.156 1.939 -2.883 1 97.69 247 ARG B O 1
ATOM 4855 N N . PHE B 1 248 ? -17.094 2.883 -2.859 1 98.38 248 PHE B N 1
ATOM 4856 C CA . PHE B 1 248 ? -17.203 3.078 -1.417 1 98.38 248 PHE B CA 1
ATOM 4857 C C . PHE B 1 248 ? -17.156 4.559 -1.065 1 98.38 248 PHE B C 1
ATOM 4859 O O . PHE B 1 248 ? -17.906 5.023 -0.207 1 98.38 248 PHE B O 1
ATOM 4866 N N . GLY B 1 249 ? -16.219 5.289 -1.799 1 96.88 249 GLY B N 1
ATOM 4867 C CA . GLY B 1 249 ? -15.992 6.645 -1.321 1 96.88 249 GLY B CA 1
ATOM 4868 C C . GLY B 1 249 ? -15.719 6.711 0.171 1 96.88 249 GLY B C 1
ATOM 4869 O O . GLY B 1 249 ? -14.898 5.949 0.694 1 96.88 249 GLY B O 1
ATOM 4870 N N . ARG B 1 250 ? -16.406 7.621 0.846 1 97 250 ARG B N 1
ATOM 4871 C CA . ARG B 1 250 ? -16.266 7.789 2.287 1 97 250 ARG B CA 1
ATOM 4872 C C . ARG B 1 250 ? -17.516 7.328 3.029 1 97 250 ARG B C 1
ATOM 4874 O O . ARG B 1 250 ? -17.781 7.781 4.141 1 97 250 ARG B O 1
ATOM 4881 N N . LYS B 1 251 ? -18.234 6.477 2.443 1 97.94 251 LYS B N 1
ATOM 4882 C CA . LYS B 1 251 ? -19.484 6.035 3.045 1 97.94 251 LYS B CA 1
ATOM 4883 C C . LYS B 1 251 ? -19.234 5.234 4.32 1 97.94 251 LYS B C 1
ATOM 4885 O O . LYS B 1 251 ? -18.297 4.445 4.387 1 97.94 251 LYS B O 1
ATOM 4890 N N . ALA B 1 252 ? -20.125 5.422 5.277 1 97.69 252 ALA B N 1
ATOM 4891 C CA . ALA B 1 252 ? -20.062 4.676 6.531 1 97.69 252 ALA B CA 1
ATOM 4892 C C . ALA B 1 252 ? -20.578 3.25 6.344 1 97.69 252 ALA B C 1
ATOM 4894 O O . ALA B 1 252 ? -21.516 3.018 5.582 1 97.69 252 ALA B O 1
ATOM 4895 N N . GLN B 1 253 ? -19.875 2.355 6.992 1 97.81 253 GLN B N 1
ATOM 4896 C CA . GLN B 1 253 ? -20.469 1.023 7.078 1 97.81 253 GLN B CA 1
ATOM 4897 C C . GLN B 1 253 ? -21.828 1.072 7.75 1 97.81 253 GLN B C 1
ATOM 4899 O O . GLN B 1 253 ? -22.031 1.822 8.703 1 97.81 253 GLN B O 1
ATOM 4904 N N . ASP B 1 254 ? -22.75 0.238 7.301 1 96.56 254 ASP B N 1
ATOM 4905 C CA . ASP B 1 254 ? -24.109 0.256 7.812 1 96.56 254 ASP B CA 1
ATOM 4906 C C . ASP B 1 254 ? -24.141 0.094 9.328 1 96.56 254 ASP B C 1
ATOM 4908 O O . ASP B 1 254 ? -23.562 -0.854 9.867 1 96.56 254 ASP B O 1
ATOM 4912 N N . GLY B 1 255 ? -24.781 1.036 10 1 94.94 255 GLY B N 1
ATOM 4913 C CA . GLY B 1 255 ? -24.953 0.963 11.445 1 94.94 255 GLY B CA 1
ATOM 4914 C C . GLY B 1 255 ? -23.75 1.489 12.211 1 94.94 255 GLY B C 1
ATOM 4915 O O . GLY B 1 255 ? -23.75 1.491 13.445 1 94.94 255 GLY B O 1
ATOM 4916 N N . GLU B 1 256 ? -22.719 1.925 11.461 1 96.19 256 GLU B N 1
ATOM 4917 C CA . GLU B 1 256 ? -21.516 2.439 12.117 1 96.19 256 GLU B CA 1
ATOM 4918 C C . GLU B 1 256 ? -21.312 3.924 11.828 1 96.19 256 GLU B C 1
ATOM 4920 O O . GLU B 1 256 ? -21.938 4.469 10.906 1 96.19 256 GLU B O 1
ATOM 4925 N N . VAL B 1 257 ? -20.484 4.613 12.695 1 94.25 257 VAL B N 1
ATOM 4926 C CA . VAL B 1 257 ? -20.312 6.062 12.594 1 94.25 257 VAL B CA 1
ATOM 4927 C C . VAL B 1 257 ? -18.828 6.414 12.633 1 94.25 257 VAL B C 1
ATOM 4929 O O . VAL B 1 257 ? -18.281 6.664 13.711 1 94.25 257 VAL B O 1
ATOM 4932 N N . PRO B 1 258 ? -18.25 6.629 11.438 1 94.06 258 PRO B N 1
ATOM 4933 C CA . PRO B 1 258 ? -16.812 6.898 11.422 1 94.06 258 PRO B CA 1
ATOM 4934 C C . PRO B 1 258 ? -16.5 8.391 11.477 1 94.06 258 PRO B C 1
ATOM 4936 O O . PRO B 1 258 ? -15.352 8.773 11.75 1 94.06 258 PRO B O 1
ATOM 4939 N N . ASP B 1 259 ? -17.469 9.273 11.211 1 92.94 259 ASP B N 1
ATOM 4940 C CA . ASP B 1 259 ? -17.141 10.672 10.992 1 92.94 259 ASP B CA 1
ATOM 4941 C C . ASP B 1 259 ? -18.094 11.594 11.758 1 92.94 259 ASP B C 1
ATOM 4943 O O . ASP B 1 259 ? -18.531 12.617 11.234 1 92.94 259 ASP B O 1
ATOM 4947 N N . ALA B 1 260 ? -18.453 11.148 12.953 1 92.81 260 ALA B N 1
ATOM 4948 C CA . ALA B 1 260 ? -19.266 11.883 13.914 1 92.81 260 ALA B CA 1
ATOM 4949 C C . ALA B 1 260 ? -18.984 11.438 15.344 1 92.81 260 ALA B C 1
ATOM 4951 O O . ALA B 1 260 ? -18.172 10.539 15.562 1 92.81 260 ALA B O 1
ATOM 4952 N N . PRO B 1 261 ? -19.531 12.203 16.234 1 93.5 261 PRO B N 1
ATOM 4953 C CA . PRO B 1 261 ? -19.297 11.789 17.625 1 93.5 261 PRO B CA 1
ATOM 4954 C C . PRO B 1 261 ? -19.688 10.336 17.875 1 93.5 261 PRO B C 1
ATOM 4956 O O . PRO B 1 261 ? -20.703 9.859 17.344 1 93.5 261 PRO B O 1
ATOM 4959 N N . PHE B 1 262 ? -18.844 9.664 18.562 1 89.62 262 PHE B N 1
ATOM 4960 C CA . PHE B 1 262 ? -19.078 8.258 18.859 1 89.62 262 PHE B CA 1
ATOM 4961 C C . PHE B 1 262 ? -18.656 7.93 20.297 1 89.62 262 PHE B C 1
ATOM 4963 O O . PHE B 1 262 ? -17.938 8.695 20.922 1 89.62 262 PHE B O 1
ATOM 4970 N N . GLU B 1 263 ? -19.25 6.812 20.766 1 84.44 263 GLU B N 1
ATOM 4971 C CA . GLU B 1 263 ? -18.844 6.258 22.047 1 84.44 263 GLU B CA 1
ATOM 4972 C C . GLU B 1 263 ? -17.953 5.027 21.859 1 84.44 263 GLU B C 1
ATOM 4974 O O . GLU B 1 263 ? -18.266 4.156 21.047 1 84.44 263 GLU B O 1
ATOM 4979 N N . GLY B 1 264 ? -16.938 5.051 22.547 1 82.88 264 GLY B N 1
ATOM 4980 C CA . GLY B 1 264 ? -16.031 3.916 22.406 1 82.88 264 GLY B CA 1
ATOM 4981 C C . GLY B 1 264 ? -15.117 4.035 21.203 1 82.88 264 GLY B C 1
ATOM 4982 O O . GLY B 1 264 ? -14.422 5.043 21.047 1 82.88 264 GLY B O 1
ATOM 4983 N N . HIS B 1 265 ? -15.305 3.062 20.25 1 87.19 265 HIS B N 1
ATOM 4984 C CA . HIS B 1 265 ? -14.422 3.039 19.078 1 87.19 265 HIS B CA 1
ATOM 4985 C C . HIS B 1 265 ? -15.102 3.654 17.859 1 87.19 265 HIS B C 1
ATOM 4987 O O . HIS B 1 265 ? -16.312 3.529 17.703 1 87.19 265 HIS B O 1
ATOM 4993 N N . ARG B 1 266 ? -14.289 4.27 17.078 1 91.38 266 ARG B N 1
ATOM 4994 C CA . ARG B 1 266 ? -14.797 4.848 15.844 1 91.38 266 ARG B CA 1
ATOM 4995 C C . ARG B 1 266 ? -15.352 3.77 14.922 1 91.38 266 ARG B C 1
ATOM 4997 O O . ARG B 1 266 ? -14.758 2.699 14.781 1 91.38 266 ARG B O 1
ATOM 5004 N N . GLY B 1 267 ? -16.531 4.039 14.367 1 96.31 267 GLY B N 1
ATOM 5005 C CA . GLY B 1 267 ? -17.078 3.127 13.367 1 96.31 267 GLY B CA 1
ATOM 5006 C C . GLY B 1 267 ? -16.219 3.037 12.117 1 96.31 267 GLY B C 1
ATOM 5007 O O . GLY B 1 267 ? -15.266 3.797 11.961 1 96.31 267 GLY B O 1
ATOM 5008 N N . ARG B 1 268 ? -16.672 2.117 11.211 1 97.75 268 ARG B N 1
ATOM 5009 C CA . ARG B 1 268 ? -15.891 1.886 10 1 97.75 268 ARG B CA 1
ATOM 5010 C C . ARG B 1 268 ? -16.531 2.572 8.797 1 97.75 268 ARG B C 1
ATOM 5012 O O . ARG B 1 268 ? -17.75 2.689 8.719 1 97.75 268 ARG B O 1
ATOM 5019 N N . TYR B 1 269 ? -15.633 2.998 7.918 1 98.69 269 TYR B N 1
ATOM 5020 C CA . TYR B 1 269 ? -16.062 3.244 6.547 1 98.69 269 TYR B CA 1
ATOM 5021 C C . TYR B 1 269 ? -16.328 1.934 5.812 1 98.69 269 TYR B C 1
ATOM 5023 O O . TYR B 1 269 ? -15.758 0.896 6.168 1 98.69 269 TYR B O 1
ATOM 5031 N N . GLN B 1 270 ? -17.141 1.984 4.73 1 98.75 270 GLN B N 1
ATOM 5032 C CA . GLN B 1 270 ? -17.453 0.796 3.943 1 98.75 270 GLN B CA 1
ATOM 5033 C C . GLN B 1 270 ? -16.188 0.154 3.391 1 98.75 270 GLN B C 1
ATOM 5035 O O . GLN B 1 270 ? -16.062 -1.073 3.346 1 98.75 270 GLN B O 1
ATOM 5040 N N . VAL B 1 271 ? -15.234 0.926 2.961 1 98.81 271 VAL B N 1
ATOM 5041 C CA . VAL B 1 271 ? -14.008 0.386 2.385 1 98.81 271 VAL B CA 1
ATOM 5042 C C . VAL B 1 271 ? -13.227 -0.381 3.451 1 98.81 271 VAL B C 1
ATOM 5044 O O . VAL B 1 271 ? -12.594 -1.396 3.156 1 98.81 271 VAL B O 1
ATOM 5047 N N . GLU B 1 272 ? -13.227 0.102 4.723 1 98.69 272 GLU B N 1
ATOM 5048 C CA . GLU B 1 272 ? -12.57 -0.612 5.812 1 98.69 272 GLU B CA 1
ATOM 5049 C C . GLU B 1 272 ? -13.25 -1.95 6.086 1 98.69 272 GLU B C 1
ATOM 5051 O O . GLU B 1 272 ? -12.578 -2.965 6.285 1 98.69 272 GLU B O 1
ATOM 5056 N N . SER B 1 273 ? -14.594 -1.882 6.098 1 98.69 273 SER B N 1
ATOM 5057 C CA . SER B 1 273 ? -15.367 -3.105 6.281 1 98.69 273 SER B CA 1
ATOM 5058 C C . SER B 1 273 ? -15.109 -4.098 5.152 1 98.69 273 SER B C 1
ATOM 5060 O O . SER B 1 273 ? -15.023 -5.309 5.387 1 98.69 273 SER B O 1
ATOM 5062 N N . TYR B 1 274 ? -15.062 -3.598 3.959 1 98.69 274 TYR B N 1
ATOM 5063 C CA . TYR B 1 274 ? -14.766 -4.41 2.787 1 98.69 274 TYR B CA 1
ATOM 5064 C C . TYR B 1 274 ? -13.422 -5.113 2.939 1 98.69 274 TYR B C 1
ATOM 5066 O O . TYR B 1 274 ? -13.312 -6.316 2.688 1 98.69 274 TYR B O 1
ATOM 5074 N N . LEU B 1 275 ? -12.375 -4.41 3.375 1 98.75 275 LEU B N 1
ATOM 5075 C CA . LEU B 1 275 ? -11.055 -4.996 3.58 1 98.75 275 LEU B CA 1
ATOM 5076 C C . LEU B 1 275 ? -11.086 -6.02 4.711 1 98.75 275 LEU B C 1
ATOM 5078 O O . LEU B 1 275 ? -10.406 -7.047 4.645 1 98.75 275 LEU B O 1
ATOM 5082 N N . ASP B 1 276 ? -11.852 -5.715 5.812 1 98.5 276 ASP B N 1
ATOM 5083 C CA . ASP B 1 276 ? -12.039 -6.688 6.887 1 98.5 276 ASP B CA 1
ATOM 5084 C C . ASP B 1 276 ? -12.594 -8 6.352 1 98.5 276 ASP B C 1
ATOM 5086 O O . ASP B 1 276 ? -12.156 -9.078 6.754 1 98.5 276 ASP B O 1
ATOM 5090 N N . HIS B 1 277 ? -13.523 -7.855 5.48 1 98.5 277 HIS B N 1
ATOM 5091 C CA . HIS B 1 277 ? -14.156 -9.031 4.891 1 98.5 277 HIS B CA 1
ATOM 5092 C C . HIS B 1 277 ? -13.164 -9.836 4.07 1 98.5 277 HIS B C 1
ATOM 5094 O O . HIS B 1 277 ? -13.117 -11.062 4.176 1 98.5 277 HIS B O 1
ATOM 5100 N N . GLN B 1 278 ? -12.398 -9.18 3.27 1 98.19 278 GLN B N 1
ATOM 5101 C CA . GLN B 1 278 ? -11.398 -9.859 2.459 1 98.19 278 GLN B CA 1
ATOM 5102 C C . GLN B 1 278 ? -10.359 -10.555 3.336 1 98.19 278 GLN B C 1
ATOM 5104 O O . GLN B 1 278 ? -9.93 -11.672 3.031 1 98.19 278 GLN B O 1
ATOM 5109 N N . ALA B 1 279 ? -9.93 -9.906 4.379 1 98.62 279 ALA B N 1
ATOM 5110 C CA . ALA B 1 279 ? -8.992 -10.492 5.328 1 98.62 279 ALA B CA 1
ATOM 5111 C C . ALA B 1 279 ? -9.57 -11.75 5.965 1 98.62 279 ALA B C 1
ATOM 5113 O O . ALA B 1 279 ? -8.898 -12.781 6.039 1 98.62 279 ALA B O 1
ATOM 5114 N N . SER B 1 280 ? -10.812 -11.664 6.426 1 98.38 280 SER B N 1
ATOM 5115 C CA . SER B 1 280 ? -11.469 -12.781 7.086 1 98.38 280 SER B CA 1
ATOM 5116 C C . SER B 1 280 ? -11.602 -13.977 6.145 1 98.38 280 SER B C 1
ATOM 5118 O O . SER B 1 280 ? -11.383 -15.117 6.547 1 98.38 280 SER B O 1
ATOM 5120 N N . LYS B 1 281 ? -11.953 -13.703 4.941 1 98 281 LYS B N 1
ATOM 5121 C CA . LYS B 1 281 ? -12.094 -14.758 3.947 1 98 281 LYS B CA 1
ATOM 5122 C C . LYS B 1 281 ? -10.773 -15.5 3.742 1 98 281 LYS B C 1
ATOM 5124 O O . LYS B 1 281 ? -10.75 -16.734 3.686 1 98 281 LYS B O 1
ATOM 5129 N N . LEU B 1 282 ? -9.68 -14.789 3.664 1 98.38 282 LEU B N 1
ATOM 5130 C CA . LEU B 1 282 ? -8.398 -15.43 3.424 1 98.38 282 LEU B CA 1
ATOM 5131 C C . LEU B 1 282 ? -7.953 -16.234 4.648 1 98.38 282 LEU B C 1
ATOM 5133 O O . LEU B 1 282 ? -7.48 -17.359 4.52 1 98.38 282 LEU B O 1
ATOM 5137 N N . VAL B 1 283 ? -8.086 -15.625 5.809 1 98 283 VAL B N 1
ATOM 5138 C CA . VAL B 1 283 ? -7.605 -16.219 7.051 1 98 283 VAL B CA 1
ATOM 5139 C C . VAL B 1 283 ? -8.281 -17.578 7.27 1 98 283 VAL B C 1
ATOM 5141 O O . VAL B 1 283 ? -7.668 -18.5 7.801 1 98 283 VAL B O 1
ATOM 5144 N N . ASN B 1 284 ? -9.461 -17.703 6.793 1 97.12 284 ASN B N 1
ATOM 5145 C CA . ASN B 1 284 ? -10.219 -18.922 7.027 1 97.12 284 ASN B CA 1
ATOM 5146 C C . ASN B 1 284 ? -9.812 -20.031 6.07 1 97.12 284 ASN B C 1
ATOM 5148 O O . ASN B 1 284 ? -10.148 -21.203 6.285 1 97.12 284 ASN B O 1
ATOM 5152 N N . ARG B 1 285 ? -9.039 -19.688 5.039 1 96.75 285 ARG B N 1
ATOM 5153 C CA . ARG B 1 285 ? -8.781 -20.766 4.074 1 96.75 285 ARG B CA 1
ATOM 5154 C C . ARG B 1 285 ? -7.301 -20.859 3.742 1 96.75 285 ARG B C 1
ATOM 5156 O O . ARG B 1 285 ? -6.887 -21.719 2.961 1 96.75 285 ARG B O 1
ATOM 5163 N N . PHE B 1 286 ? -6.5 -19.984 4.27 1 98.44 286 PHE B N 1
ATOM 5164 C CA . PHE B 1 286 ? -5.094 -19.969 3.881 1 98.44 286 PHE B CA 1
ATOM 5165 C C . PHE B 1 286 ? -4.195 -20.031 5.109 1 98.44 286 PHE B C 1
ATOM 5167 O O . PHE B 1 286 ? -4.641 -19.75 6.227 1 98.44 286 PHE B O 1
ATOM 5174 N N . ASP B 1 287 ? -2.963 -20.422 4.914 1 98.62 287 ASP B N 1
ATOM 5175 C CA . ASP B 1 287 ? -1.97 -20.594 5.969 1 98.62 287 ASP B CA 1
ATOM 5176 C C . ASP B 1 287 ? -0.92 -19.484 5.922 1 98.62 287 ASP B C 1
ATOM 5178 O O . ASP B 1 287 ? -0.42 -19.141 4.848 1 98.62 287 ASP B O 1
ATOM 5182 N N . ALA B 1 288 ? -0.589 -18.922 7.102 1 98.88 288 ALA B N 1
ATOM 5183 C CA . ALA B 1 288 ? 0.316 -17.781 7.176 1 98.88 288 ALA B CA 1
ATOM 5184 C C . ALA B 1 288 ? 1.7 -18.141 6.645 1 98.88 288 ALA B C 1
ATOM 5186 O O . ALA B 1 288 ? 2.303 -17.375 5.891 1 98.88 288 ALA B O 1
ATOM 5187 N N . ASN B 1 289 ? 2.205 -19.297 7.035 1 98.88 289 ASN B N 1
ATOM 5188 C CA . ASN B 1 289 ? 3.512 -19.703 6.527 1 98.88 289 ASN B CA 1
ATOM 5189 C C . ASN B 1 289 ? 3.479 -19.938 5.023 1 98.88 289 ASN B C 1
ATOM 5191 O O . ASN B 1 289 ? 4.441 -19.641 4.32 1 98.88 289 ASN B O 1
ATOM 5195 N N . SER B 1 290 ? 2.408 -20.516 4.523 1 98.88 290 SER B N 1
ATOM 5196 C CA . SER B 1 290 ? 2.283 -20.688 3.08 1 98.88 290 SER B CA 1
ATOM 5197 C C . SER B 1 290 ? 2.289 -19.344 2.365 1 98.88 290 SER B C 1
ATOM 5199 O O . SER B 1 290 ? 2.9 -19.203 1.304 1 98.88 290 SER B O 1
ATOM 5201 N N . TYR B 1 291 ? 1.569 -18.391 2.953 1 98.94 291 TYR B N 1
ATOM 5202 C CA . TYR B 1 291 ? 1.586 -17.047 2.391 1 98.94 291 TYR B CA 1
ATOM 5203 C C . TYR B 1 291 ? 3.01 -16.5 2.303 1 98.94 291 TYR B C 1
ATOM 5205 O O . TYR B 1 291 ? 3.398 -15.922 1.288 1 98.94 291 TYR B O 1
ATOM 5213 N N . LEU B 1 292 ? 3.787 -16.719 3.336 1 98.75 292 LEU B N 1
ATOM 5214 C CA . LEU B 1 292 ? 5.176 -16.266 3.357 1 98.75 292 LEU B CA 1
ATOM 5215 C C . LEU B 1 292 ? 5.992 -16.969 2.279 1 98.75 292 LEU B C 1
ATOM 5217 O O . LEU B 1 292 ? 6.715 -16.312 1.521 1 98.75 292 LEU B O 1
ATOM 5221 N N . VAL B 1 293 ? 5.836 -18.266 2.152 1 98.56 293 VAL B N 1
ATOM 5222 C CA . VAL B 1 293 ? 6.613 -19.078 1.225 1 98.56 293 VAL B CA 1
ATOM 5223 C C . VAL B 1 293 ? 6.309 -18.656 -0.212 1 98.56 293 VAL B C 1
ATOM 5225 O O . VAL B 1 293 ? 7.223 -18.422 -1.006 1 98.56 293 VAL B O 1
ATOM 5228 N N . LEU B 1 294 ? 5.066 -18.516 -0.526 1 98.81 294 LEU B N 1
ATOM 5229 C CA . LEU B 1 294 ? 4.672 -18.203 -1.893 1 98.81 294 LEU B CA 1
ATOM 5230 C C . LEU B 1 294 ? 5.031 -16.75 -2.24 1 98.81 294 LEU B C 1
ATOM 5232 O O . LEU B 1 294 ? 5.43 -16.469 -3.371 1 98.81 294 LEU B O 1
ATOM 5236 N N . THR B 1 295 ? 4.875 -15.852 -1.28 1 98.69 295 THR B N 1
ATOM 5237 C CA . THR B 1 295 ? 5.246 -14.453 -1.503 1 98.69 295 THR B CA 1
ATOM 5238 C C . THR B 1 295 ? 6.746 -14.336 -1.771 1 98.69 295 THR B C 1
ATOM 5240 O O . THR B 1 295 ? 7.16 -13.656 -2.713 1 98.69 295 THR B O 1
ATOM 5243 N N . GLU B 1 296 ? 7.52 -15.031 -0.987 1 97.94 296 GLU B N 1
ATOM 5244 C CA . GLU B 1 296 ? 8.969 -14.992 -1.162 1 97.94 296 GLU B CA 1
ATOM 5245 C C . GLU B 1 296 ? 9.383 -15.633 -2.484 1 97.94 296 GLU B C 1
ATOM 5247 O O . GLU B 1 296 ? 10.328 -15.172 -3.133 1 97.94 296 GLU B O 1
ATOM 5252 N N . ALA B 1 297 ? 8.703 -16.672 -2.854 1 98.5 297 ALA B N 1
ATOM 5253 C CA . ALA B 1 297 ? 8.961 -17.281 -4.152 1 98.5 297 ALA B CA 1
ATOM 5254 C C . ALA B 1 297 ? 8.758 -16.281 -5.285 1 98.5 297 ALA B C 1
ATOM 5256 O O . ALA B 1 297 ? 9.609 -16.172 -6.172 1 98.5 297 ALA B O 1
ATOM 5257 N N . LEU B 1 298 ? 7.668 -15.594 -5.211 1 98.56 298 LEU B N 1
ATOM 5258 C CA . LEU B 1 298 ? 7.316 -14.648 -6.266 1 98.56 298 LEU B CA 1
ATOM 5259 C C . LEU B 1 298 ? 8.273 -13.461 -6.273 1 98.56 298 LEU B C 1
ATOM 5261 O O . LEU B 1 298 ? 8.688 -13 -7.34 1 98.56 298 LEU B O 1
ATOM 5265 N N . MET B 1 299 ? 8.688 -12.984 -5.105 1 97.94 299 MET B N 1
ATOM 5266 C CA . MET B 1 299 ? 9.547 -11.805 -5.031 1 97.94 299 MET B CA 1
ATOM 5267 C C . MET B 1 299 ? 10.969 -12.148 -5.461 1 97.94 299 MET B C 1
ATOM 5269 O O . MET B 1 299 ? 11.695 -11.289 -5.973 1 97.94 299 MET B O 1
ATOM 5273 N N . SER B 1 300 ? 11.344 -13.359 -5.293 1 97.56 300 SER B N 1
ATOM 5274 C CA . SER B 1 300 ? 12.688 -13.758 -5.695 1 97.56 300 SER B CA 1
ATOM 5275 C C . SER B 1 300 ? 12.734 -14.125 -7.176 1 97.56 300 SER B C 1
ATOM 5277 O O . SER B 1 300 ? 13.812 -14.398 -7.715 1 97.56 300 SER B O 1
ATOM 5279 N N . HIS B 1 301 ? 11.633 -14.109 -7.82 1 97.94 301 HIS B N 1
ATOM 5280 C CA . HIS B 1 301 ? 11.547 -14.602 -9.188 1 97.94 301 HIS B CA 1
ATOM 5281 C C . HIS B 1 301 ? 12.344 -13.719 -10.141 1 97.94 301 HIS B C 1
ATOM 5283 O O . HIS B 1 301 ? 12.188 -12.5 -10.141 1 97.94 301 HIS B O 1
ATOM 5289 N N . ASP B 1 302 ? 13.172 -14.258 -10.844 1 98.06 302 ASP B N 1
ATOM 5290 C CA . ASP B 1 302 ? 13.945 -13.742 -11.961 1 98.06 302 ASP B CA 1
ATOM 5291 C C . ASP B 1 302 ? 14.195 -14.828 -13.008 1 98.06 302 ASP B C 1
ATOM 5293 O O . ASP B 1 302 ? 15.07 -15.672 -12.836 1 98.06 302 ASP B O 1
ATOM 5297 N N . VAL B 1 303 ? 13.469 -14.711 -14.102 1 98.25 303 VAL B N 1
ATOM 5298 C CA . VAL B 1 303 ? 13.547 -15.766 -15.102 1 98.25 303 VAL B CA 1
ATOM 5299 C C . VAL B 1 303 ? 14.953 -15.797 -15.703 1 98.25 303 VAL B C 1
ATOM 5301 O O . VAL B 1 303 ? 15.367 -16.812 -16.281 1 98.25 303 VAL B O 1
ATOM 5304 N N . ALA B 1 304 ? 15.672 -14.734 -15.523 1 97.69 304 ALA B N 1
ATOM 5305 C CA . ALA B 1 304 ? 17.016 -14.617 -16.094 1 97.69 304 ALA B CA 1
ATOM 5306 C C . ALA B 1 304 ? 18.047 -15.305 -15.219 1 97.69 304 ALA B C 1
ATOM 5308 O O . ALA B 1 304 ? 19.203 -15.484 -15.625 1 97.69 304 ALA B O 1
ATOM 5309 N N . ARG B 1 305 ? 17.656 -15.609 -13.984 1 96.56 305 ARG B N 1
ATOM 5310 C CA . ARG B 1 305 ? 18.594 -16.25 -13.086 1 96.56 305 ARG B CA 1
ATOM 5311 C C . ARG B 1 305 ? 19.188 -17.516 -13.711 1 96.56 305 ARG B C 1
ATOM 5313 O O . ARG B 1 305 ? 18.438 -18.406 -14.117 1 96.56 305 ARG B O 1
ATOM 5320 N N . GLY B 1 306 ? 20.5 -17.625 -13.812 1 95.31 306 GLY B N 1
ATOM 5321 C CA . GLY B 1 306 ? 21.156 -18.75 -14.43 1 95.31 306 GLY B CA 1
ATOM 5322 C C . GLY B 1 306 ? 21.406 -18.562 -15.914 1 95.31 306 GLY B C 1
ATOM 5323 O O . GLY B 1 306 ? 21.969 -19.438 -16.578 1 95.31 306 GLY B O 1
ATOM 5324 N N . HIS B 1 307 ? 21 -17.453 -16.406 1 97.31 307 HIS B N 1
ATOM 5325 C CA . HIS B 1 307 ? 21.234 -17.094 -17.797 1 97.31 307 HIS B CA 1
ATOM 5326 C C . HIS B 1 307 ? 22.078 -15.828 -17.906 1 97.31 307 HIS B C 1
ATOM 5328 O O . HIS B 1 307 ? 22.25 -15.109 -16.922 1 97.31 307 HIS B O 1
ATOM 5334 N N . GLU B 1 308 ? 22.578 -15.555 -19.094 1 97 308 GLU B N 1
ATOM 5335 C CA . GLU B 1 308 ? 23.469 -14.406 -19.297 1 97 308 GLU B CA 1
ATOM 5336 C C . GLU B 1 308 ? 22.719 -13.094 -19.156 1 97 308 GLU B C 1
ATOM 5338 O O . GLU B 1 308 ? 23.281 -12.086 -18.719 1 97 308 GLU B O 1
ATOM 5343 N N . SER B 1 309 ? 21.484 -13.07 -19.594 1 96.81 309 SER B N 1
ATOM 5344 C CA . SER B 1 309 ? 20.641 -11.891 -19.547 1 96.81 309 SER B CA 1
ATOM 5345 C C . SER B 1 309 ? 19.156 -12.258 -19.641 1 96.81 309 SER B C 1
ATOM 5347 O O . SER B 1 309 ? 18.828 -13.43 -19.859 1 96.81 309 SER B O 1
ATOM 5349 N N . PHE B 1 310 ? 18.453 -11.297 -19.406 1 97.44 310 PHE B N 1
ATOM 5350 C CA . PHE B 1 310 ? 17.016 -11.445 -19.547 1 97.44 310 PHE B CA 1
ATOM 5351 C C . PHE B 1 310 ? 16.641 -11.875 -20.969 1 97.44 310 PHE B C 1
ATOM 5353 O O . PHE B 1 310 ? 15.852 -12.797 -21.156 1 97.44 310 PHE B O 1
ATOM 5360 N N . GLU B 1 311 ? 17.234 -11.328 -21.938 1 96.94 311 GLU B N 1
ATOM 5361 C CA . GLU B 1 311 ? 17 -11.633 -23.344 1 96.94 311 GLU B CA 1
ATOM 5362 C C . GLU B 1 311 ? 17.469 -13.039 -23.703 1 96.94 311 GLU B C 1
ATOM 5364 O O . GLU B 1 311 ? 16.828 -13.734 -24.484 1 96.94 311 GLU B O 1
ATOM 5369 N N . HIS B 1 312 ? 18.578 -13.422 -23.094 1 97.81 312 HIS B N 1
ATOM 5370 C CA . HIS B 1 312 ? 19.094 -14.766 -23.344 1 97.81 312 HIS B CA 1
ATOM 5371 C C . HIS B 1 312 ? 18.141 -15.828 -22.797 1 97.81 312 HIS B C 1
ATOM 5373 O O . HIS B 1 312 ? 17.938 -16.859 -23.438 1 97.81 312 HIS B O 1
ATOM 5379 N N . ALA B 1 313 ? 17.609 -15.547 -21.641 1 98.44 313 ALA B N 1
ATOM 5380 C CA . ALA B 1 313 ? 16.625 -16.469 -21.078 1 98.44 313 ALA B CA 1
ATOM 5381 C C . ALA B 1 313 ? 15.406 -16.578 -22 1 98.44 313 ALA B C 1
ATOM 5383 O O . ALA B 1 313 ? 14.953 -17.688 -22.297 1 98.44 313 ALA B O 1
ATOM 5384 N N . LEU B 1 314 ? 14.961 -15.469 -22.5 1 98.56 314 LEU B N 1
ATOM 5385 C CA . LEU B 1 314 ? 13.742 -15.438 -23.297 1 98.56 314 LEU B CA 1
ATOM 5386 C C . LEU B 1 314 ? 14 -16 -24.703 1 98.56 314 LEU B C 1
ATOM 5388 O O . LEU B 1 314 ? 13.07 -16.406 -25.391 1 98.56 314 LEU B O 1
ATOM 5392 N N . ALA B 1 315 ? 15.219 -16 -25.125 1 98.12 315 ALA B N 1
ATOM 5393 C CA . ALA B 1 315 ? 15.57 -16.562 -26.438 1 98.12 315 ALA B CA 1
ATOM 5394 C C . ALA B 1 315 ? 15.258 -18.062 -26.484 1 98.12 315 ALA B C 1
ATOM 5396 O O . ALA B 1 315 ? 15.078 -18.625 -27.562 1 98.12 315 ALA B O 1
ATOM 5397 N N . ARG B 1 316 ? 15.18 -18.672 -25.359 1 98.19 316 ARG B N 1
ATOM 5398 C CA . ARG B 1 316 ? 14.836 -20.094 -25.281 1 98.19 316 ARG B CA 1
ATOM 5399 C C . ARG B 1 316 ? 13.406 -20.328 -25.75 1 98.19 316 ARG B C 1
ATOM 5401 O O . ARG B 1 316 ? 13.031 -21.453 -26.062 1 98.19 316 ARG B O 1
ATOM 5408 N N . LEU B 1 317 ? 12.625 -19.281 -25.875 1 98.5 317 LEU B N 1
ATOM 5409 C CA . LEU B 1 317 ? 11.219 -19.391 -26.25 1 98.5 317 LEU B CA 1
ATOM 5410 C C . LEU B 1 317 ? 11.039 -19.219 -27.75 1 98.5 317 LEU B C 1
ATOM 5412 O O . LEU B 1 317 ? 9.914 -19.047 -28.234 1 98.5 317 LEU B O 1
ATOM 5416 N N . GLU B 1 318 ? 12.055 -19.281 -28.438 1 97.56 318 GLU B N 1
ATOM 5417 C CA . GLU B 1 318 ? 12.031 -19 -29.875 1 97.56 318 GLU B CA 1
ATOM 5418 C C . GLU B 1 318 ? 11.016 -19.891 -30.594 1 97.56 318 GLU B C 1
ATOM 5420 O O . GLU B 1 318 ? 10.375 -19.453 -31.547 1 97.56 318 GLU B O 1
ATOM 5425 N N . GLN B 1 319 ? 10.891 -21.125 -30.094 1 97.12 319 GLN B N 1
ATOM 5426 C CA . GLN B 1 319 ? 10 -22.062 -30.781 1 97.12 319 GLN B CA 1
ATOM 5427 C C . GLN B 1 319 ? 8.664 -22.172 -30.062 1 97.12 319 GLN B C 1
ATOM 5429 O O . GLN B 1 319 ? 7.848 -23.047 -30.375 1 97.12 319 GLN B O 1
ATOM 5434 N N . VAL B 1 320 ? 8.445 -21.391 -29.062 1 98.19 320 VAL B N 1
ATOM 5435 C CA . VAL B 1 320 ? 7.203 -21.359 -28.297 1 98.19 320 VAL B CA 1
ATOM 5436 C C . VAL B 1 320 ? 6.332 -20.203 -28.781 1 98.19 320 VAL B C 1
ATOM 5438 O O . VAL B 1 320 ? 6.816 -19.094 -28.953 1 98.19 320 VAL B O 1
ATOM 5441 N N . ASN B 1 321 ? 5.055 -20.516 -29.109 1 98.12 321 ASN B N 1
ATOM 5442 C CA . ASN B 1 321 ? 4.117 -19.422 -29.359 1 98.12 321 ASN B CA 1
ATOM 5443 C C . ASN B 1 321 ? 3.75 -18.688 -28.078 1 98.12 321 ASN B C 1
ATOM 5445 O O . ASN B 1 321 ? 3.176 -19.281 -27.172 1 98.12 321 ASN B O 1
ATOM 5449 N N . VAL B 1 322 ? 4.094 -17.391 -28.016 1 98.56 322 VAL B N 1
ATOM 5450 C CA . VAL B 1 322 ? 3.912 -16.656 -26.766 1 98.56 322 VAL B CA 1
ATOM 5451 C C . VAL B 1 322 ? 2.836 -15.586 -26.938 1 98.56 322 VAL B C 1
ATOM 5453 O O . VAL B 1 322 ? 2.875 -14.812 -27.891 1 98.56 322 VAL B O 1
ATOM 5456 N N . LEU B 1 323 ? 1.842 -15.57 -26.078 1 98.56 323 LEU B N 1
ATOM 5457 C CA . LEU B 1 323 ? 0.871 -14.492 -25.969 1 98.56 323 LEU B CA 1
ATOM 5458 C C . LEU B 1 323 ? 1.015 -13.766 -24.641 1 98.56 323 LEU B C 1
ATOM 5460 O O . LEU B 1 323 ? 1.039 -14.398 -23.578 1 98.56 323 LEU B O 1
ATOM 5464 N N . VAL B 1 324 ? 1.144 -12.438 -24.703 1 98.75 324 VAL B N 1
ATOM 5465 C CA . VAL B 1 324 ? 1.271 -11.602 -23.516 1 98.75 324 VAL B CA 1
ATOM 5466 C C . VAL B 1 324 ? 0.048 -10.695 -23.391 1 98.75 324 VAL B C 1
ATOM 5468 O O . VAL B 1 324 ? -0.364 -10.055 -24.359 1 98.75 324 VAL B O 1
ATOM 5471 N N . ALA B 1 325 ? -0.551 -10.664 -22.188 1 98.88 325 ALA B N 1
ATOM 5472 C CA . ALA B 1 325 ? -1.706 -9.805 -21.938 1 98.88 325 ALA B CA 1
ATOM 5473 C C . ALA B 1 325 ? -1.49 -8.945 -20.703 1 98.88 325 ALA B C 1
ATOM 5475 O O . ALA B 1 325 ? -0.708 -9.297 -19.812 1 98.88 325 ALA B O 1
ATOM 5476 N N . ALA B 1 326 ? -2.107 -7.781 -20.656 1 98.75 326 ALA B N 1
ATOM 5477 C CA . ALA B 1 326 ? -2.037 -6.844 -19.547 1 98.75 326 ALA B CA 1
ATOM 5478 C C . ALA B 1 326 ? -3.41 -6.258 -19.234 1 98.75 326 ALA B C 1
ATOM 5480 O O . ALA B 1 326 ? -4.297 -6.242 -20.094 1 98.75 326 ALA B O 1
ATOM 5481 N N . VAL B 1 327 ? -3.607 -5.898 -18.016 1 98.75 327 VAL B N 1
ATOM 5482 C CA . VAL B 1 327 ? -4.797 -5.152 -17.625 1 98.75 327 VAL B CA 1
ATOM 5483 C C . VAL B 1 327 ? -4.5 -3.654 -17.641 1 98.75 327 VAL B C 1
ATOM 5485 O O . VAL B 1 327 ? -3.543 -3.195 -17.016 1 98.75 327 VAL B O 1
ATOM 5488 N N . LYS B 1 328 ? -5.32 -2.893 -18.25 1 98.19 328 LYS B N 1
ATOM 5489 C CA . LYS B 1 328 ? -5.027 -1.483 -18.5 1 98.19 328 LYS B CA 1
ATOM 5490 C C . LYS B 1 328 ? -4.898 -0.711 -17.188 1 98.19 328 LYS B C 1
ATOM 5492 O O . LYS B 1 328 ? -4.031 0.156 -17.062 1 98.19 328 LYS B O 1
ATOM 5497 N N . SER B 1 329 ? -5.688 -1.047 -16.219 1 97.69 329 SER B N 1
ATOM 5498 C CA . SER B 1 329 ? -5.742 -0.282 -14.977 1 97.69 329 SER B CA 1
ATOM 5499 C C . SER B 1 329 ? -4.859 -0.908 -13.906 1 97.69 329 SER B C 1
ATOM 5501 O O . SER B 1 329 ? -4.918 -0.516 -12.734 1 97.69 329 SER B O 1
ATOM 5503 N N . ASP B 1 330 ? -4.031 -1.924 -14.32 1 98.44 330 ASP B N 1
ATOM 5504 C CA . ASP B 1 330 ? -3.193 -2.643 -13.367 1 98.44 330 ASP B CA 1
ATOM 5505 C C . ASP B 1 330 ? -2.113 -1.73 -12.789 1 98.44 330 ASP B C 1
ATOM 5507 O O . ASP B 1 330 ? -1.374 -1.085 -13.539 1 98.44 330 ASP B O 1
ATOM 5511 N N . ARG B 1 331 ? -2.01 -1.729 -11.461 1 97.44 331 ARG B N 1
ATOM 5512 C CA . ARG B 1 331 ? -0.981 -0.907 -10.828 1 97.44 331 ARG B CA 1
ATOM 5513 C C . ARG B 1 331 ? -0.047 -1.759 -9.977 1 97.44 331 ARG B C 1
ATOM 5515 O O . ARG B 1 331 ? 0.798 -1.229 -9.258 1 97.44 331 ARG B O 1
ATOM 5522 N N . LEU B 1 332 ? -0.256 -3.047 -9.945 1 98.06 332 LEU B N 1
ATOM 5523 C CA . LEU B 1 332 ? 0.679 -3.98 -9.328 1 98.06 332 LEU B CA 1
ATOM 5524 C C . LEU B 1 332 ? 1.656 -4.531 -10.359 1 98.06 332 LEU B C 1
ATOM 5526 O O . LEU B 1 332 ? 2.85 -4.668 -10.086 1 98.06 332 LEU B O 1
ATOM 5530 N N . TYR B 1 333 ? 1.158 -4.949 -11.445 1 98.25 333 TYR B N 1
ATOM 5531 C CA . TYR B 1 333 ? 1.873 -5.273 -12.672 1 98.25 333 TYR B CA 1
ATOM 5532 C C . TYR B 1 333 ? 1.522 -4.285 -13.781 1 98.25 333 TYR B C 1
ATOM 5534 O O . TYR B 1 333 ? 0.633 -4.551 -14.594 1 98.25 333 TYR B O 1
ATOM 5542 N N . TYR B 1 334 ? 2.281 -3.223 -13.836 1 97.38 334 TYR B N 1
ATOM 5543 C CA . TYR B 1 334 ? 1.974 -2.156 -14.789 1 97.38 334 TYR B CA 1
ATOM 5544 C C . TYR B 1 334 ? 2.027 -2.668 -16.219 1 97.38 334 TYR B C 1
ATOM 5546 O O . TYR B 1 334 ? 2.898 -3.467 -16.562 1 97.38 334 TYR B O 1
ATOM 5554 N N . PRO B 1 335 ? 1.108 -2.166 -17.094 1 97.94 335 PRO B N 1
ATOM 5555 C CA . PRO B 1 335 ? 1.107 -2.58 -18.5 1 97.94 335 PRO B CA 1
ATOM 5556 C C . PRO B 1 335 ? 2.475 -2.426 -19.172 1 97.94 335 PRO B C 1
ATOM 5558 O O . PRO B 1 335 ? 2.854 -3.244 -20 1 97.94 335 PRO B O 1
ATOM 5561 N N . GLU B 1 336 ? 3.207 -1.434 -18.703 1 96.81 336 GLU B N 1
ATOM 5562 C CA . GLU B 1 336 ? 4.531 -1.186 -19.266 1 96.81 336 GLU B CA 1
ATOM 5563 C C . GLU B 1 336 ? 5.461 -2.373 -19.031 1 96.81 336 GLU B C 1
ATOM 5565 O O . GLU B 1 336 ? 6.371 -2.621 -19.828 1 96.81 336 GLU B O 1
ATOM 5570 N N . GLN B 1 337 ? 5.227 -3.08 -18 1 96.62 337 GLN B N 1
ATOM 5571 C CA . GLN B 1 337 ? 6.047 -4.25 -17.688 1 96.62 337 GLN B CA 1
ATOM 5572 C C . GLN B 1 337 ? 5.746 -5.395 -18.656 1 96.62 337 GLN B C 1
ATOM 5574 O O . GLN B 1 337 ? 6.648 -6.129 -19.062 1 96.62 337 GLN B O 1
ATOM 5579 N N . SER B 1 338 ? 4.512 -5.586 -19.016 1 98.31 338 SER B N 1
ATOM 5580 C CA . SER B 1 338 ? 4.133 -6.555 -20.031 1 98.31 338 SER B CA 1
ATOM 5581 C C . SER B 1 338 ? 4.699 -6.164 -21.391 1 98.31 338 SER B C 1
ATOM 5583 O O . SER B 1 338 ? 5.113 -7.031 -22.172 1 98.31 338 SER B O 1
ATOM 5585 N N . VAL B 1 339 ? 4.68 -4.898 -21.688 1 98.19 339 VAL B N 1
ATOM 5586 C CA . VAL B 1 339 ? 5.25 -4.406 -22.938 1 98.19 339 VAL B CA 1
ATOM 5587 C C . VAL B 1 339 ? 6.738 -4.746 -23 1 98.19 339 VAL B C 1
ATOM 5589 O O . VAL B 1 339 ? 7.238 -5.203 -24.031 1 98.19 339 VAL B O 1
ATOM 5592 N N . LYS B 1 340 ? 7.402 -4.5 -21.922 1 96.88 340 LYS B N 1
ATOM 5593 C CA . LYS B 1 340 ? 8.82 -4.82 -21.844 1 96.88 340 LYS B CA 1
ATOM 5594 C C . LYS B 1 340 ? 9.062 -6.312 -22.062 1 96.88 340 LYS B C 1
ATOM 5596 O O . LYS B 1 340 ? 9.977 -6.699 -22.797 1 96.88 340 LYS B O 1
ATOM 5601 N N . LEU B 1 341 ? 8.289 -7.145 -21.422 1 98.06 341 LEU B N 1
ATOM 5602 C CA . LEU B 1 341 ? 8.398 -8.594 -21.578 1 98.06 341 LEU B CA 1
ATOM 5603 C C . LEU B 1 341 ? 8.203 -8.992 -23.047 1 98.06 341 LEU B C 1
ATOM 5605 O O . LEU B 1 341 ? 9.031 -9.711 -23.609 1 98.06 341 LEU B O 1
ATOM 5609 N N . ALA B 1 342 ? 7.16 -8.508 -23.656 1 98.38 342 ALA B N 1
ATOM 5610 C CA . ALA B 1 342 ? 6.82 -8.844 -25.031 1 98.38 342 ALA B CA 1
ATOM 5611 C C . ALA B 1 342 ? 7.906 -8.367 -26 1 98.38 342 ALA B C 1
ATOM 5613 O O . ALA B 1 342 ? 8.242 -9.07 -26.953 1 98.38 342 ALA B O 1
ATOM 5614 N N . ALA B 1 343 ? 8.469 -7.215 -25.734 1 97.81 343 ALA B N 1
ATOM 5615 C CA . ALA B 1 343 ? 9.484 -6.613 -26.578 1 97.81 343 ALA B CA 1
ATOM 5616 C C . ALA B 1 343 ? 10.812 -7.359 -26.469 1 97.81 343 ALA B C 1
ATOM 5618 O O . ALA B 1 343 ? 11.648 -7.297 -27.375 1 97.81 343 ALA B O 1
ATOM 5619 N N . SER B 1 344 ? 11 -8.055 -25.375 1 97.62 344 SER B N 1
ATOM 5620 C CA . SER B 1 344 ? 12.281 -8.688 -25.078 1 97.62 344 SER B CA 1
ATOM 5621 C C . SER B 1 344 ? 12.344 -10.094 -25.656 1 97.62 344 SER B C 1
ATOM 5623 O O . SER B 1 344 ? 13.391 -10.742 -25.609 1 97.62 344 SER B O 1
ATOM 5625 N N . LEU B 1 345 ? 11.234 -10.594 -26.188 1 97.69 345 LEU B N 1
ATOM 5626 C CA . LEU B 1 345 ? 11.227 -11.891 -26.844 1 97.69 345 LEU B CA 1
ATOM 5627 C C . LEU B 1 345 ? 12.086 -11.875 -28.109 1 97.69 345 LEU B C 1
ATOM 5629 O O . LEU B 1 345 ? 12.352 -10.805 -28.672 1 97.69 345 LEU B O 1
ATOM 5633 N N . ALA B 1 346 ? 12.555 -13.086 -28.516 1 94.31 346 ALA B N 1
ATOM 5634 C CA . ALA B 1 346 ? 13.367 -13.156 -29.734 1 94.31 346 ALA B CA 1
ATOM 5635 C C . ALA B 1 346 ? 12.648 -12.5 -30.906 1 94.31 346 ALA B C 1
ATOM 5637 O O . ALA B 1 346 ? 13.273 -11.812 -31.719 1 94.31 346 ALA B O 1
ATOM 5638 N N . THR B 1 347 ? 11.367 -12.82 -31 1 94.5 347 THR B N 1
ATOM 5639 C CA . THR B 1 347 ? 10.469 -12.094 -31.891 1 94.5 347 THR B CA 1
ATOM 5640 C C . THR B 1 347 ? 9.43 -11.312 -31.094 1 94.5 347 THR B C 1
ATOM 5642 O O . THR B 1 347 ? 8.508 -11.898 -30.516 1 94.5 347 THR B O 1
ATOM 5645 N N . PRO B 1 348 ? 9.586 -10.016 -31.141 1 95.38 348 PRO B N 1
ATOM 5646 C CA . PRO B 1 348 ? 8.664 -9.203 -30.359 1 95.38 348 PRO B CA 1
ATOM 5647 C C . PRO B 1 348 ? 7.203 -9.469 -30.688 1 95.38 348 PRO B C 1
ATOM 5649 O O . PRO B 1 348 ? 6.871 -9.727 -31.859 1 95.38 348 PRO B O 1
ATOM 5652 N N . LYS B 1 349 ? 6.398 -9.461 -29.703 1 95.12 349 LYS B N 1
ATOM 5653 C CA . LYS B 1 349 ? 4.961 -9.695 -29.828 1 95.12 349 LYS B CA 1
ATOM 5654 C C . LYS B 1 349 ? 4.16 -8.492 -29.328 1 95.12 349 LYS B C 1
ATOM 5656 O O . LYS B 1 349 ? 4.66 -7.688 -28.547 1 95.12 349 LYS B O 1
ATOM 5661 N N . PRO B 1 350 ? 2.945 -8.32 -29.891 1 97.44 350 PRO B N 1
ATOM 5662 C CA . PRO B 1 350 ? 2.076 -7.305 -29.281 1 97.44 350 PRO B CA 1
ATOM 5663 C C . PRO B 1 350 ? 1.529 -7.727 -27.922 1 97.44 350 PRO B C 1
ATOM 5665 O O . PRO B 1 350 ? 1.436 -8.922 -27.641 1 97.44 350 PRO B O 1
ATOM 5668 N N . VAL B 1 351 ? 1.226 -6.715 -27.125 1 98.62 351 VAL B N 1
ATOM 5669 C CA . VAL B 1 351 ? 0.522 -6.965 -25.875 1 98.62 351 VAL B CA 1
ATOM 5670 C C . VAL B 1 351 ? -0.984 -6.844 -26.094 1 98.62 351 VAL B C 1
ATOM 5672 O O . VAL B 1 351 ? -1.45 -5.891 -26.719 1 98.62 351 VAL B O 1
ATOM 5675 N N . HIS B 1 352 ? -1.748 -7.844 -25.609 1 98.75 352 HIS B N 1
ATOM 5676 C CA . HIS B 1 352 ? -3.205 -7.793 -25.672 1 98.75 352 HIS B CA 1
ATOM 5677 C C . HIS B 1 352 ? -3.789 -7.27 -24.359 1 98.75 352 HIS B C 1
ATOM 5679 O O . HIS B 1 352 ? -3.498 -7.805 -23.281 1 98.75 352 HIS B O 1
ATOM 5685 N N . TYR B 1 353 ? -4.672 -6.273 -24.469 1 98.62 353 TYR B N 1
ATOM 5686 C CA . TYR B 1 353 ? -5.082 -5.559 -23.266 1 98.62 353 TYR B CA 1
ATOM 5687 C C . TYR B 1 353 ? -6.477 -5.98 -22.828 1 98.62 353 TYR B C 1
ATOM 5689 O O . TYR B 1 353 ? -7.367 -6.172 -23.656 1 98.62 353 TYR B O 1
ATOM 5697 N N . ILE B 1 354 ? -6.602 -6.227 -21.547 1 98.56 354 ILE B N 1
ATOM 5698 C CA . ILE B 1 354 ? -7.891 -6.34 -20.875 1 98.56 354 ILE B CA 1
ATOM 5699 C C . ILE B 1 354 ? -8.32 -4.969 -20.359 1 98.56 354 ILE B C 1
ATOM 5701 O O . ILE B 1 354 ? -7.602 -4.336 -19.578 1 98.56 354 ILE B O 1
ATOM 5705 N N . ASP B 1 355 ? -9.477 -4.547 -20.828 1 98.06 355 ASP B N 1
ATOM 5706 C CA . ASP B 1 355 ? -10.016 -3.266 -20.391 1 98.06 355 ASP B CA 1
ATOM 5707 C C . ASP B 1 355 ? -10.922 -3.439 -19.172 1 98.06 355 ASP B C 1
ATOM 5709 O O . ASP B 1 355 ? -12.133 -3.604 -19.312 1 98.06 355 ASP B O 1
ATOM 5713 N N . SER B 1 356 ? -10.352 -3.373 -18.016 1 96.94 356 SER B N 1
ATOM 5714 C CA . SER B 1 356 ? -11.039 -3.514 -16.734 1 96.94 356 SER B CA 1
ATOM 5715 C C . SER B 1 356 ? -10.742 -2.336 -15.812 1 96.94 356 SER B C 1
ATOM 5717 O O . SER B 1 356 ? -9.586 -1.928 -15.672 1 96.94 356 SER B O 1
ATOM 5719 N N . PRO B 1 357 ? -11.797 -1.792 -15.172 1 96.19 357 PRO B N 1
ATOM 5720 C CA . PRO B 1 357 ? -11.562 -0.671 -14.258 1 96.19 357 PRO B CA 1
ATOM 5721 C C . PRO B 1 357 ? -11.094 -1.124 -12.883 1 96.19 357 PRO B C 1
ATOM 5723 O O . PRO B 1 357 ? -10.805 -0.29 -12.016 1 96.19 357 PRO B O 1
ATOM 5726 N N . ILE B 1 358 ? -10.906 -2.387 -12.625 1 96.69 358 ILE B N 1
ATOM 5727 C CA . ILE B 1 358 ? -10.805 -2.832 -11.242 1 96.69 358 ILE B CA 1
ATOM 5728 C C . ILE B 1 358 ? -9.344 -3.082 -10.883 1 96.69 358 ILE B C 1
ATOM 5730 O O . ILE B 1 358 ? -9.023 -3.379 -9.734 1 96.69 358 ILE B O 1
ATOM 5734 N N . GLY B 1 359 ? -8.477 -2.961 -11.844 1 97.94 359 GLY B N 1
ATOM 5735 C CA . GLY B 1 359 ? -7.059 -3.117 -11.547 1 97.94 359 GLY B CA 1
ATOM 5736 C C . GLY B 1 359 ? -6.539 -4.516 -11.828 1 97.94 359 GLY B C 1
ATOM 5737 O O . GLY B 1 359 ? -6.961 -5.156 -12.789 1 97.94 359 GLY B O 1
ATOM 5738 N N . HIS B 1 360 ? -5.586 -4.977 -11.109 1 98.44 360 HIS B N 1
ATOM 5739 C CA . HIS B 1 360 ? -4.836 -6.207 -11.328 1 98.44 360 HIS B CA 1
ATOM 5740 C C . HIS B 1 360 ? -5.766 -7.41 -11.414 1 98.44 360 HIS B C 1
ATOM 5742 O O . HIS B 1 360 ? -5.59 -8.273 -12.281 1 98.44 360 HIS B O 1
ATOM 5748 N N . ASP B 1 361 ? -6.797 -7.438 -10.625 1 97.56 361 ASP B N 1
ATOM 5749 C CA . ASP B 1 361 ? -7.699 -8.578 -10.57 1 97.56 361 ASP B CA 1
ATOM 5750 C C . ASP B 1 361 ? -8.477 -8.727 -11.883 1 97.56 361 ASP B C 1
ATOM 5752 O O . ASP B 1 361 ? -9.109 -9.758 -12.125 1 97.56 361 ASP B O 1
ATOM 5756 N N . GLY B 1 362 ? -8.336 -7.738 -12.68 1 97.56 362 GLY B N 1
ATOM 5757 C CA . GLY B 1 362 ? -8.977 -7.82 -13.984 1 97.56 362 GLY B CA 1
ATOM 5758 C C . GLY B 1 362 ? -8.516 -9.008 -14.805 1 97.56 362 GLY B C 1
ATOM 5759 O O . GLY B 1 362 ? -9.242 -9.492 -15.672 1 97.56 362 GLY B O 1
ATOM 5760 N N . PHE B 1 363 ? -7.297 -9.492 -14.578 1 97 363 PHE B N 1
ATOM 5761 C CA . PHE B 1 363 ? -6.828 -10.648 -15.336 1 97 363 PHE B CA 1
ATOM 5762 C C . PHE B 1 363 ? -7.645 -11.891 -14.992 1 97 363 PHE B C 1
ATOM 5764 O O . PHE B 1 363 ? -7.695 -12.836 -15.773 1 97 363 PHE B O 1
ATOM 5771 N N . LEU B 1 364 ? -8.297 -11.891 -13.82 1 95.81 364 LEU B N 1
ATOM 5772 C CA . LEU B 1 364 ? -9.156 -12.992 -13.398 1 95.81 364 LEU B CA 1
ATOM 5773 C C . LEU B 1 364 ? -10.602 -12.734 -13.812 1 95.81 364 LEU B C 1
ATOM 5775 O O . LEU B 1 364 ? -11.203 -13.531 -14.539 1 95.81 364 LEU B O 1
ATOM 5779 N N . THR B 1 365 ? -11.141 -11.539 -13.484 1 95 365 THR B N 1
ATOM 5780 C CA . THR B 1 365 ? -12.57 -11.258 -13.562 1 95 365 THR B CA 1
ATOM 5781 C C . THR B 1 365 ? -12.977 -10.93 -15 1 95 365 THR B C 1
ATOM 5783 O O . THR B 1 365 ? -14.125 -11.133 -15.383 1 95 365 THR B O 1
ATOM 5786 N N . ASP B 1 366 ? -11.984 -10.484 -15.75 1 96.88 366 ASP B N 1
ATOM 5787 C CA . ASP B 1 366 ? -12.336 -9.984 -17.078 1 96.88 366 ASP B CA 1
ATOM 5788 C C . ASP B 1 366 ? -11.523 -10.688 -18.156 1 96.88 366 ASP B C 1
ATOM 5790 O O . ASP B 1 366 ? -11.383 -10.172 -19.266 1 96.88 366 ASP B O 1
ATOM 5794 N N . ALA B 1 367 ? -11.023 -11.859 -17.859 1 96.31 367 ALA B N 1
ATOM 5795 C CA . ALA B 1 367 ? -10.156 -12.609 -18.766 1 96.31 367 ALA B CA 1
ATOM 5796 C C . ALA B 1 367 ? -10.898 -12.984 -20.047 1 96.31 367 ALA B C 1
ATOM 5798 O O . ALA B 1 367 ? -10.281 -13.141 -21.109 1 96.31 367 ALA B O 1
ATOM 5799 N N . ALA B 1 368 ? -12.211 -13.102 -20.016 1 96.44 368 ALA B N 1
ATOM 5800 C CA . ALA B 1 368 ? -13.023 -13.516 -21.156 1 96.44 368 ALA B CA 1
ATOM 5801 C C . ALA B 1 368 ? -12.891 -12.523 -22.312 1 96.44 368 ALA B C 1
ATOM 5803 O O . ALA B 1 368 ? -13.188 -12.859 -23.453 1 96.44 368 ALA B O 1
ATOM 5804 N N . GLN B 1 369 ? -12.453 -11.336 -21.984 1 97.56 369 GLN B N 1
ATOM 5805 C CA . GLN B 1 369 ? -12.203 -10.352 -23.031 1 97.56 369 GLN B CA 1
ATOM 5806 C C . GLN B 1 369 ? -11.125 -10.836 -24 1 97.56 369 GLN B C 1
ATOM 5808 O O . GLN B 1 369 ? -11.047 -10.375 -25.141 1 97.56 369 GLN B O 1
ATOM 5813 N N . LEU B 1 370 ? -10.32 -11.82 -23.562 1 97.88 370 LEU B N 1
ATOM 5814 C CA . LEU B 1 370 ? -9.242 -12.344 -24.391 1 97.88 370 LEU B CA 1
ATOM 5815 C C . LEU B 1 370 ? -9.719 -13.531 -25.219 1 97.88 370 LEU B C 1
ATOM 5817 O O . LEU B 1 370 ? -8.938 -14.117 -25.984 1 97.88 370 LEU B O 1
ATOM 5821 N N . ASP B 1 371 ? -10.969 -13.93 -25.125 1 97.69 371 ASP B N 1
ATOM 5822 C CA . ASP B 1 371 ? -11.492 -15.125 -25.766 1 97.69 371 ASP B CA 1
ATOM 5823 C C . ASP B 1 371 ? -11.18 -15.141 -27.25 1 97.69 371 ASP B C 1
ATOM 5825 O O . ASP B 1 371 ? -10.609 -16.109 -27.766 1 97.69 371 ASP B O 1
ATOM 5829 N N . GLY B 1 372 ? -11.523 -14.062 -27.938 1 97.06 372 GLY B N 1
ATOM 5830 C CA . GLY B 1 372 ? -11.312 -14 -29.375 1 97.06 372 GLY B CA 1
ATOM 5831 C C . GLY B 1 372 ? -9.867 -14.195 -29.766 1 97.06 372 GLY B C 1
ATOM 5832 O O . GLY B 1 372 ? -9.562 -15.016 -30.641 1 97.06 372 GLY B O 1
ATOM 5833 N N . VAL B 1 373 ? -8.969 -13.531 -29.109 1 97.44 373 VAL B N 1
ATOM 5834 C CA . VAL B 1 373 ? -7.559 -13.57 -29.469 1 97.44 373 VAL B CA 1
ATOM 5835 C C . VAL B 1 373 ? -6.969 -14.93 -29.094 1 97.44 373 VAL B C 1
ATOM 5837 O O . VAL B 1 373 ? -6.117 -15.461 -29.812 1 97.44 373 VAL B O 1
ATOM 5840 N N . LEU B 1 374 ? -7.324 -15.5 -28.031 1 98.12 374 LEU B N 1
ATOM 5841 C CA . LEU B 1 374 ? -6.793 -16.781 -27.578 1 98.12 374 LEU B CA 1
ATOM 5842 C C . LEU B 1 374 ? -7.273 -17.922 -28.484 1 98.12 374 LEU B C 1
ATOM 5844 O O . LEU B 1 374 ? -6.512 -18.828 -28.797 1 98.12 374 LEU B O 1
ATOM 5848 N N . ARG B 1 375 ? -8.508 -17.891 -28.891 1 96.94 375 ARG B N 1
ATOM 5849 C CA . ARG B 1 375 ? -9.008 -18.906 -29.812 1 96.94 375 ARG B CA 1
ATOM 5850 C C . ARG B 1 375 ? -8.266 -18.844 -31.141 1 96.94 375 ARG B C 1
ATOM 5852 O O . ARG B 1 375 ? -7.91 -19.875 -31.719 1 96.94 375 ARG B O 1
ATOM 5859 N N . THR B 1 376 ? -8.008 -17.625 -31.531 1 96.44 376 THR B N 1
ATOM 5860 C CA . THR B 1 376 ? -7.402 -17.422 -32.844 1 96.44 376 THR B CA 1
ATOM 5861 C C . THR B 1 376 ? -5.914 -17.766 -32.812 1 96.44 376 THR B C 1
ATOM 5863 O O . THR B 1 376 ? -5.402 -18.438 -33.688 1 96.44 376 THR B O 1
ATOM 5866 N N . LEU B 1 377 ? -5.246 -17.328 -31.766 1 96.94 377 LEU B N 1
ATOM 5867 C CA . LEU B 1 377 ? -3.785 -17.359 -31.797 1 96.94 377 LEU B CA 1
ATOM 5868 C C . LEU B 1 377 ? -3.246 -18.562 -31.047 1 96.94 377 LEU B C 1
ATOM 5870 O O . LEU B 1 377 ? -2.082 -18.938 -31.219 1 96.94 377 LEU B O 1
ATOM 5874 N N . VAL B 1 378 ? -4.074 -19.219 -30.234 1 97.62 378 VAL B N 1
ATOM 5875 C CA . VAL B 1 378 ? -3.52 -20.25 -29.344 1 97.62 378 VAL B CA 1
ATOM 5876 C C . VAL B 1 378 ? -4.305 -21.547 -29.5 1 97.62 378 VAL B C 1
ATOM 5878 O O . VAL B 1 378 ? -3.732 -22.578 -29.844 1 97.62 378 VAL B O 1
ATOM 5881 N N . PHE B 1 379 ? -5.629 -21.484 -29.438 1 96 379 PHE B N 1
ATOM 5882 C CA . PHE B 1 379 ? -6.391 -22.703 -29.203 1 96 379 PHE B CA 1
ATOM 5883 C C . PHE B 1 379 ? -6.922 -23.266 -30.516 1 96 379 PHE B C 1
ATOM 5885 O O . PHE B 1 379 ? -7.148 -24.469 -30.641 1 96 379 PHE B O 1
ATOM 5892 N N . ASP B 1 380 ? -7.289 -22.438 -31.516 1 83.5 380 ASP B N 1
ATOM 5893 C CA . ASP B 1 380 ? -7.91 -22.938 -32.75 1 83.5 380 ASP B CA 1
ATOM 5894 C C . ASP B 1 380 ? -6.863 -23.219 -33.812 1 83.5 380 ASP B C 1
ATOM 5896 O O . ASP B 1 380 ? -6.012 -22.375 -34.094 1 83.5 380 ASP B O 1
ATOM 5900 N N . GLU B 1 381 ? -6.023 -24.312 -33.656 1 62.09 381 GLU B N 1
ATOM 5901 C CA . GLU B 1 381 ? -5.117 -24.734 -34.719 1 62.09 381 GLU B CA 1
ATOM 5902 C C . GLU B 1 381 ? -5.84 -24.828 -36.062 1 62.09 381 GLU B C 1
ATOM 5904 O O . GLU B 1 381 ? -7.02 -25.172 -36.125 1 62.09 381 GLU B O 1
ATOM 5909 N N . ASP B 1 382 ? -5.363 -23.969 -37.094 1 44.5 382 ASP B N 1
ATOM 5910 C CA . ASP B 1 382 ? -5.699 -24.391 -38.469 1 44.5 382 ASP B CA 1
ATOM 5911 C C . ASP B 1 382 ? -5.41 -25.875 -38.656 1 44.5 382 ASP B C 1
ATOM 5913 O O . ASP B 1 382 ? -4.426 -26.406 -38.156 1 44.5 382 ASP B O 1
#

Nearest PDB structures (foldseek):
  6ioh-assembly1_B  TM=9.521E-01  e=5.949E-44  Mycolicibacterium smegmatis
  5w8o-assembly1_A  TM=9.753E-01  e=2.002E-42  Mycolicibacterium hassiacum DSM 44199
  5w8o-assembly1_B  TM=9.687E-01  e=1.674E-42  Mycolicibacterium hassiacum DSM 44199
  6pux-assembly1_B  TM=9.390E-01  e=6.079E-43  Mycobacterium tuberculosis H37Rv
  2vax-assembly5_G  TM=9.371E-01  e=8.688E-32  Hapsidospora chrysogena